Protein AF-0000000084806670 (afdb_homodimer)

Sequence (648 aa):
MAKTALIFGISGQDGALLALHLLERGYEVHGTSRDKELSSFANLRRVGIQDRVRLYSASLTDFRSVLQVVADAAPSEIYNLAGQSSVSLSFEQPVETLDSTIFGPLNILESIRLLKLDARLYNACSSECFGNTELAATEQTPFNPRSPYGVGKAAAFWTVANYRDAYGLFACSGILFNHDSPLRPRRFVTRKIVAGAADIAEKKSDRLMLGSLHVARDFGWAPEYVEAMAMMLGADSPGDYVIATGQTHSLESFVDKAFAFFGLDWRRHVEIDDRLMRPTEIVTSAGNPEKAKRVLGWEATVTMEEVVRRLSEAELSLRHDASAMAKTALIFGISGQDGALLALHLLERGYEVHGTSRDKELSSFANLRRVGIQDRVRLYSASLTDFRSVLQVVADAAPSEIYNLAGQSSVSLSFEQPVETLDSTIFGPLNILESIRLLKLDARLYNACSSECFGNTELAATEQTPFNPRSPYGVGKAAAFWTVANYRDAYGLFACSGILFNHDSPLRPRRFVTRKIVAGAADIAEKKSDRLMLGSLHVARDFGWAPEYVEAMAMMLGADSPGDYVIATGQTHSLESFVDKAFAFFGLDWRRHVEIDDRLMRPTEIVTSAGNPEKAKRVLGWEATVTMEEVVRRLSEAELSLRHDASA

Secondary structure (DSSP, 8-state):
-PPEEEEETTTSHHHHHHHHHHHTTT-EEEEEES-TTT---HHHHHTT-GGGEEEEE--TT-HHHHHHHHHHH--SEEEE--S---HHHHHH-HHHHHIIIIIHHHHHHHHHHHTT---EEEEEEEGGGT-S-SS-B-TTSPP---SHHHHHHHHHHHHHHHHHHHH---EEEEEEPPEE-TTS-TTSHHHHHHHHHHHHHTTS-S-EEES-S--EE--EEHHHHHHHHHHHHHSSS---EEE--S--EEHHHHHHHHHHHTT--GGGTEEE-GGG--SS---B--B--HHIIIII-------HHHHHHHHHHHHHHHHHHHH-/-PPEEEEETTTSHHHHHHHHHHHTTT-EEEEEES-TTT---HHHHHTT-GGGEEEEE--TT-HHHHHHHHHHH--SEEEE--S---HHHHHH-HHHHHIIIIIHHHHHHHHHHHTT---EEEEEEEGGGT-S-SS-B-TTSPP---SHHHHHHHHHHHHHHHHHHHH---EEEEEEPPEE-TTS-TTSHHHHHHHHHHHHHTTS-S-EEES-S--EE--EEHHHHHHHHHHHHHSSS---EEE--S--EEHHHHHHHHHHHTT--GGGTEEE-GGG--SS---B--B--HHIIIII-------HHHHHHHHHHHHHHHHHHHH-

pLDDT: mean 96.59, std 4.2, range [63.94, 98.94]

Organism: Rhodopseudomonas palustris (strain HaA2) (NCBI:txid316058)

Nearest PDB structures (foldseek):
  1n7h-assembly1_B-2  TM=9.696E-01  e=3.190E-40  Arabidopsis thaliana
  1n7h-assembly1_A-2  TM=9.663E-01  e=3.575E-40  Arabidopsis thaliana
  1rpn-assembly3_C  TM=9.795E-01  e=3.305E-39  Pseudomonas aeruginosa
  1n7g-assembly1_B  TM=9.692E-01  e=1.765E-39  Arabidopsis thaliana
  1n7g-assembly1_A  TM=9.679E-01  e=1.868E-39  Arabidopsis thaliana

Structure (mmCIF, N/CA/C/O backbone):
data_AF-0000000084806670-model_v1
#
loop_
_entity.id
_entity.type
_entity.pdbx_description
1 polymer 'GDP-mannose 4,6-dehydratase'
#
loop_
_atom_site.group_PDB
_atom_site.id
_atom_site.type_symbol
_atom_site.label_atom_id
_atom_site.label_alt_id
_atom_site.label_comp_id
_atom_site.label_asym_id
_atom_site.label_entity_id
_atom_site.label_seq_id
_atom_site.pdbx_PDB_ins_code
_atom_site.Cartn_x
_atom_site.Cartn_y
_atom_site.Cartn_z
_atom_site.occupancy
_atom_site.B_iso_or_equiv
_atom_site.auth_seq_id
_atom_site.auth_comp_id
_atom_site.auth_asym_id
_atom_site.auth_atom_id
_atom_site.pdbx_PDB_model_num
ATOM 1 N N . MET A 1 1 ? -30.312 -21.562 -11.648 1 68.5 1 MET A N 1
ATOM 2 C CA . MET A 1 1 ? -29.453 -21.078 -12.727 1 68.5 1 MET A CA 1
ATOM 3 C C . MET A 1 1 ? -27.984 -21.219 -12.359 1 68.5 1 MET A C 1
ATOM 5 O O . MET A 1 1 ? -27.641 -21.172 -11.18 1 68.5 1 MET A O 1
ATOM 9 N N . ALA A 1 2 ? -27.109 -21.531 -13.305 1 87.38 2 ALA A N 1
ATOM 10 C CA . ALA A 1 2 ? -25.688 -21.734 -13.016 1 87.38 2 ALA A CA 1
ATOM 11 C C . ALA A 1 2 ? -25.031 -20.453 -12.516 1 87.38 2 ALA A C 1
ATOM 13 O O . ALA A 1 2 ? -25.391 -19.359 -12.953 1 87.38 2 ALA A O 1
ATOM 14 N N . LYS A 1 3 ? -24.188 -20.672 -11.523 1 94.88 3 LYS A N 1
ATOM 15 C CA . LYS A 1 3 ? -23.406 -19.531 -11.055 1 94.88 3 LYS A CA 1
ATOM 16 C C . LYS A 1 3 ? -22.422 -19.062 -12.125 1 94.88 3 LYS A C 1
ATOM 18 O O . LYS A 1 3 ? -21.812 -19.891 -12.82 1 94.88 3 LYS A O 1
ATOM 23 N N . THR A 1 4 ? -22.375 -17.797 -12.336 1 98.31 4 THR A N 1
ATOM 24 C CA . THR A 1 4 ? -21.438 -17.203 -13.281 1 98.31 4 THR A CA 1
ATOM 25 C C . THR A 1 4 ? -20.203 -16.672 -12.555 1 98.31 4 THR A C 1
ATOM 27 O O . THR A 1 4 ? -20.328 -15.914 -11.594 1 98.31 4 THR A O 1
ATOM 30 N N . ALA A 1 5 ? -19.047 -17.141 -13.008 1 98.81 5 ALA A N 1
ATOM 31 C CA . ALA A 1 5 ? -17.781 -16.656 -12.492 1 98.81 5 ALA A CA 1
ATOM 32 C C . ALA A 1 5 ? -17.031 -15.836 -13.539 1 98.81 5 ALA A C 1
ATOM 34 O O . ALA A 1 5 ? -17.031 -16.188 -14.719 1 98.81 5 ALA A O 1
ATOM 35 N N . LEU A 1 6 ? -16.516 -14.695 -13.125 1 98.94 6 LEU A N 1
ATOM 36 C CA . LEU A 1 6 ? -15.641 -13.875 -13.961 1 98.94 6 LEU A CA 1
ATOM 37 C C . LEU A 1 6 ? -14.211 -13.883 -13.438 1 98.94 6 LEU A C 1
ATOM 39 O O . LEU A 1 6 ? -13.969 -13.531 -12.281 1 98.94 6 LEU A O 1
ATOM 43 N N . ILE A 1 7 ? -13.281 -14.312 -14.305 1 98.88 7 ILE A N 1
ATOM 44 C CA . ILE A 1 7 ? -11.875 -14.43 -13.914 1 98.88 7 ILE A CA 1
ATOM 45 C C . ILE A 1 7 ? -11.039 -13.406 -14.688 1 98.88 7 ILE A C 1
ATOM 47 O O . ILE A 1 7 ? -10.914 -13.5 -15.906 1 98.88 7 ILE A O 1
ATOM 51 N N . PHE A 1 8 ? -10.508 -12.406 -13.984 1 98.5 8 PHE A N 1
ATOM 52 C CA . PHE A 1 8 ? -9.461 -11.578 -14.57 1 98.5 8 PHE A CA 1
ATOM 53 C C . PHE A 1 8 ? -8.117 -12.305 -14.547 1 98.5 8 PHE A C 1
ATOM 55 O O . PHE A 1 8 ? -7.688 -12.789 -13.492 1 98.5 8 PHE A O 1
ATOM 62 N N . GLY A 1 9 ? -7.41 -12.383 -15.688 1 96.94 9 GLY A N 1
ATOM 63 C CA . GLY A 1 9 ? -6.164 -13.125 -15.773 1 96.94 9 GLY A CA 1
ATOM 64 C C . GLY A 1 9 ? -6.363 -14.602 -16.047 1 96.94 9 GLY A C 1
ATOM 65 O O . GLY A 1 9 ? -5.629 -15.445 -15.523 1 96.94 9 GLY A O 1
ATOM 66 N N . ILE A 1 10 ? -7.34 -14.93 -16.875 1 98 10 ILE A N 1
ATOM 67 C CA . ILE A 1 10 ? -7.73 -16.312 -17.094 1 98 10 ILE A CA 1
ATOM 68 C C . ILE A 1 10 ? -6.648 -17.047 -17.875 1 98 10 ILE A C 1
ATOM 70 O O . ILE A 1 10 ? -6.586 -18.281 -17.875 1 98 10 ILE A O 1
ATOM 74 N N . SER A 1 11 ? -5.758 -16.312 -18.547 1 95.94 11 SER A N 1
ATOM 75 C CA . SER A 1 11 ? -4.766 -16.922 -19.422 1 95.94 11 SER A CA 1
ATOM 76 C C . SER A 1 11 ? -3.58 -17.453 -18.625 1 95.94 11 SER A C 1
ATOM 78 O O . SER A 1 11 ? -2.77 -18.219 -19.156 1 95.94 11 SER A O 1
ATOM 80 N N . GLY A 1 12 ? -3.477 -17.094 -17.344 1 96.31 12 GLY A N 1
ATOM 81 C CA . GLY A 1 12 ? -2.357 -17.516 -16.531 1 96.31 12 GLY A CA 1
ATOM 82 C C . GLY A 1 12 ? -2.555 -18.891 -15.922 1 96.31 12 GLY A C 1
ATOM 83 O O . GLY A 1 12 ? -3.588 -19.531 -16.141 1 96.31 12 GLY A O 1
ATOM 84 N N . GLN A 1 13 ? -1.558 -19.406 -15.18 1 97.62 13 GLN A N 1
ATOM 85 C CA . GLN A 1 13 ? -1.59 -20.703 -14.516 1 97.62 13 GLN A CA 1
ATOM 86 C C . GLN A 1 13 ? -2.844 -20.859 -13.664 1 97.62 13 GLN A C 1
ATOM 88 O O . GLN A 1 13 ? -3.66 -21.75 -13.898 1 97.62 13 GLN A O 1
ATOM 93 N N . ASP A 1 14 ? -2.979 -19.906 -12.688 1 98.5 14 ASP A N 1
ATOM 94 C CA . ASP A 1 14 ? -4.078 -20.031 -11.734 1 98.5 14 ASP A CA 1
ATOM 95 C C . ASP A 1 14 ? -5.422 -19.766 -12.406 1 98.5 14 ASP A C 1
ATOM 97 O O . ASP A 1 14 ? -6.434 -20.359 -12.039 1 98.5 14 ASP A O 1
ATOM 101 N N . GLY A 1 15 ? -5.414 -18.812 -13.375 1 98.56 15 GLY A N 1
ATOM 102 C CA . GLY A 1 15 ? -6.645 -18.531 -14.094 1 98.56 15 GLY A CA 1
ATOM 103 C C . GLY A 1 15 ? -7.207 -19.734 -14.82 1 98.56 15 GLY A C 1
ATOM 104 O O . GLY A 1 15 ? -8.391 -20.047 -14.695 1 98.56 15 GLY A O 1
ATOM 105 N N . ALA A 1 16 ? -6.367 -20.422 -15.539 1 98.62 16 ALA A N 1
ATOM 106 C CA . ALA A 1 16 ? -6.797 -21.594 -16.312 1 98.62 16 ALA A CA 1
ATOM 107 C C . ALA A 1 16 ? -7.219 -22.734 -15.383 1 98.62 16 ALA A C 1
ATOM 109 O O . ALA A 1 16 ? -8.242 -23.375 -15.617 1 98.62 16 ALA A O 1
ATOM 110 N N . LEU A 1 17 ? -6.434 -22.938 -14.352 1 98.88 17 LEU A N 1
ATOM 111 C CA . LEU A 1 17 ? -6.73 -24.031 -13.422 1 98.88 17 LEU A CA 1
ATOM 112 C C . LEU A 1 17 ? -8.031 -23.766 -12.672 1 98.88 17 LEU A C 1
ATOM 114 O O . LEU A 1 17 ? -8.812 -24.688 -12.422 1 98.88 17 LEU A O 1
ATOM 118 N N . LEU A 1 18 ? -8.227 -22.5 -12.273 1 98.94 18 LEU A N 1
ATOM 119 C CA . LEU A 1 18 ? -9.461 -22.141 -11.586 1 98.94 18 LEU A CA 1
ATOM 120 C C . LEU A 1 18 ? -10.664 -22.281 -12.516 1 98.94 18 LEU A C 1
ATOM 122 O O . LEU A 1 18 ? -11.727 -22.75 -12.094 1 98.94 18 LEU A O 1
ATOM 126 N N . ALA A 1 19 ? -10.508 -21.844 -13.758 1 98.88 19 ALA A N 1
ATOM 127 C CA . ALA A 1 19 ? -11.586 -22 -14.734 1 98.88 19 ALA A CA 1
ATOM 128 C C . ALA A 1 19 ? -12 -23.453 -14.875 1 98.88 19 ALA A C 1
ATOM 130 O O . ALA A 1 19 ? -13.188 -23.781 -14.867 1 98.88 19 ALA A O 1
ATOM 131 N N . LEU A 1 20 ? -11.008 -24.375 -15.016 1 98.81 20 LEU A N 1
ATOM 132 C CA . LEU A 1 20 ? -11.281 -25.797 -15.109 1 98.81 20 LEU A CA 1
ATOM 133 C C . LEU A 1 20 ? -12.023 -26.281 -13.867 1 98.81 20 LEU A C 1
ATOM 135 O O . LEU A 1 20 ? -13.023 -27 -13.977 1 98.81 20 LEU A O 1
ATOM 139 N N . HIS A 1 21 ? -11.547 -25.891 -12.719 1 98.75 21 HIS A N 1
ATOM 140 C CA . HIS A 1 21 ? -12.141 -26.281 -11.445 1 98.75 21 HIS A CA 1
ATOM 141 C C . HIS A 1 21 ? -13.602 -25.859 -11.367 1 98.75 21 HIS A C 1
ATOM 143 O O . HIS A 1 21 ? -14.453 -26.656 -10.945 1 98.75 21 HIS A O 1
ATOM 149 N N . LEU A 1 22 ? -13.914 -24.625 -11.742 1 98.81 22 LEU A N 1
ATOM 150 C CA . LEU A 1 22 ? -15.266 -24.078 -11.648 1 98.81 22 LEU A CA 1
ATOM 151 C C . LEU A 1 22 ? -16.188 -24.688 -12.695 1 98.81 22 LEU A C 1
ATOM 153 O O . LEU A 1 22 ? -17.344 -25.016 -12.398 1 98.81 22 LEU A O 1
ATOM 157 N N . LEU A 1 23 ? -15.688 -24.906 -13.922 1 98.69 23 LEU A N 1
ATOM 158 C CA . LEU A 1 23 ? -16.469 -25.547 -14.977 1 98.69 23 LEU A CA 1
ATOM 159 C C . LEU A 1 23 ? -16.922 -26.938 -14.555 1 98.69 23 LEU A C 1
ATOM 161 O O . LEU A 1 23 ? -18.078 -27.328 -14.781 1 98.69 23 LEU A O 1
ATOM 165 N N . GLU A 1 24 ? -16.016 -27.672 -13.961 1 98.12 24 GLU A N 1
ATOM 166 C CA . GLU A 1 24 ? -16.297 -29.031 -13.508 1 98.12 24 GLU A CA 1
ATOM 167 C C . GLU A 1 24 ? -17.359 -29.031 -12.414 1 98.12 24 GLU A C 1
ATOM 169 O O . GLU A 1 24 ? -17.953 -30.078 -12.125 1 98.12 24 GLU A O 1
ATOM 174 N N . ARG A 1 25 ? -17.641 -27.953 -11.891 1 97.44 25 ARG A N 1
ATOM 175 C CA . ARG A 1 25 ? -18.625 -27.844 -10.812 1 97.44 25 ARG A CA 1
ATOM 176 C C . ARG A 1 25 ? -19.875 -27.109 -11.289 1 97.44 25 ARG A C 1
ATOM 178 O O . ARG A 1 25 ? -20.703 -26.688 -10.477 1 97.44 25 ARG A O 1
ATOM 185 N N . GLY A 1 26 ? -19.953 -26.859 -12.539 1 97.62 26 GLY A N 1
ATOM 186 C CA . GLY A 1 26 ? -21.203 -26.438 -13.148 1 97.62 26 GLY A CA 1
ATOM 187 C C . GLY A 1 26 ? -21.297 -24.938 -13.344 1 97.62 26 GLY A C 1
ATOM 188 O O . GLY A 1 26 ? -22.344 -24.406 -13.727 1 97.62 26 GLY A O 1
ATOM 189 N N . TYR A 1 27 ? -20.234 -24.203 -13.156 1 98.44 27 TYR A N 1
ATOM 190 C CA . TYR A 1 27 ? -20.25 -22.75 -13.352 1 98.44 27 TYR A CA 1
ATOM 191 C C . TYR A 1 27 ? -20.234 -22.406 -14.836 1 98.44 27 TYR A C 1
ATOM 193 O O . TYR A 1 27 ? -19.688 -23.156 -15.648 1 98.44 27 TYR A O 1
ATOM 201 N N . GLU A 1 28 ? -20.891 -21.344 -15.148 1 98.62 28 GLU A N 1
ATOM 202 C CA . GLU A 1 28 ? -20.516 -20.609 -16.359 1 98.62 28 GLU A CA 1
ATOM 203 C C . GLU A 1 28 ? -19.297 -19.719 -16.109 1 98.62 28 GLU A C 1
ATOM 205 O O . GLU A 1 28 ? -19.281 -18.938 -15.164 1 98.62 28 GLU A O 1
ATOM 210 N N . VAL A 1 29 ? -18.312 -19.859 -16.969 1 98.81 29 VAL A N 1
ATOM 211 C CA . VAL A 1 29 ? -17.062 -19.172 -16.688 1 98.81 29 VAL A CA 1
ATOM 212 C C . VAL A 1 29 ? -16.781 -18.125 -17.766 1 98.81 29 VAL A C 1
ATOM 214 O O . VAL A 1 29 ? -16.812 -18.453 -18.969 1 98.81 29 VAL A O 1
ATOM 217 N N . HIS A 1 30 ? -16.609 -16.906 -17.312 1 98.75 30 HIS A N 1
ATOM 218 C CA . HIS A 1 30 ? -16.109 -15.789 -18.109 1 98.75 30 HIS A CA 1
ATOM 219 C C . HIS A 1 30 ? -14.672 -15.445 -17.734 1 98.75 30 HIS A C 1
ATOM 221 O O . HIS A 1 30 ? -14.258 -15.648 -16.594 1 98.75 30 HIS A O 1
ATOM 227 N N . GLY A 1 31 ? -13.891 -14.992 -18.734 1 98.19 31 GLY A N 1
ATOM 228 C CA . GLY A 1 31 ? -12.516 -14.625 -18.453 1 98.19 31 GLY A CA 1
ATOM 229 C C . GLY A 1 31 ? -12.023 -13.469 -19.297 1 98.19 31 GLY A C 1
ATO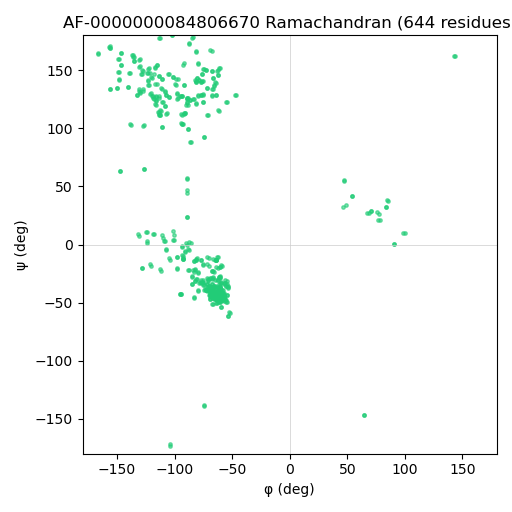M 230 O O . GLY A 1 31 ? -12.586 -13.18 -20.359 1 98.19 31 GLY A O 1
ATOM 231 N N . THR A 1 32 ? -11 -12.758 -18.719 1 97.38 32 THR A N 1
ATOM 232 C CA . THR A 1 32 ? -10.469 -11.617 -19.453 1 97.38 32 THR A CA 1
ATOM 233 C C . THR A 1 32 ? -8.977 -11.773 -19.688 1 97.38 32 THR A C 1
ATOM 235 O O . THR A 1 32 ? -8.289 -12.469 -18.938 1 97.38 32 THR A O 1
ATOM 238 N N . SER A 1 33 ? -8.578 -11.172 -20.766 1 94.56 33 SER A N 1
ATOM 239 C CA . SER A 1 33 ? -7.195 -10.805 -21.047 1 94.56 33 SER A CA 1
ATOM 240 C C . SER A 1 33 ? -7.105 -9.398 -21.625 1 94.56 33 SER A C 1
ATOM 242 O O . SER A 1 33 ? -8.125 -8.805 -21.984 1 94.56 33 SER A O 1
ATOM 244 N N . ARG A 1 34 ? -5.91 -8.828 -21.594 1 91.25 34 ARG A N 1
ATOM 245 C CA . ARG A 1 34 ? -5.773 -7.457 -22.078 1 91.25 34 ARG A CA 1
ATOM 246 C C . ARG A 1 34 ? -6.312 -7.328 -23.5 1 91.25 34 ARG A C 1
ATOM 248 O O . ARG A 1 34 ? -6.992 -6.352 -23.828 1 91.25 34 ARG A O 1
ATOM 255 N N . ASP A 1 35 ? -5.984 -8.312 -24.359 1 90.5 35 ASP A N 1
ATOM 256 C CA . ASP A 1 35 ? -6.465 -8.43 -25.734 1 90.5 35 ASP A CA 1
ATOM 257 C C . ASP A 1 35 ? -6.812 -9.883 -26.062 1 90.5 35 ASP A C 1
ATOM 259 O O . ASP A 1 35 ? -5.93 -10.68 -26.391 1 90.5 35 ASP A O 1
ATOM 263 N N . LYS A 1 36 ? -8.07 -10.164 -26.078 1 89.25 36 LYS A N 1
ATOM 264 C CA . LYS A 1 36 ? -8.492 -11.547 -26.25 1 89.25 36 LYS A CA 1
ATOM 265 C C . LYS A 1 36 ? -8.148 -12.062 -27.641 1 89.25 36 LYS A C 1
ATOM 267 O O . LYS A 1 36 ? -8.008 -13.266 -27.859 1 89.25 36 LYS A O 1
ATOM 272 N N . GLU A 1 37 ? -7.977 -11.188 -28.578 1 86.81 37 GLU A N 1
ATOM 273 C CA . GLU A 1 37 ? -7.66 -11.609 -29.938 1 86.81 37 GLU A CA 1
ATOM 274 C C . GLU A 1 37 ? -6.184 -11.961 -30.094 1 86.81 37 GLU A C 1
ATOM 276 O O . GLU A 1 37 ? -5.812 -12.781 -30.922 1 86.81 37 GLU A O 1
ATOM 281 N N . LEU A 1 38 ? -5.363 -11.375 -29.188 1 84.25 38 LEU A N 1
ATOM 282 C CA . LEU A 1 38 ? -3.92 -11.547 -29.312 1 84.25 38 LEU A CA 1
ATOM 283 C C . LEU A 1 38 ? -3.4 -12.531 -28.266 1 84.25 38 LEU A C 1
ATOM 285 O O . LEU A 1 38 ? -2.283 -13.039 -28.406 1 84.25 38 LEU A O 1
ATOM 289 N N . SER A 1 39 ? -4.273 -12.773 -27.406 1 86.25 39 SER A N 1
ATOM 290 C CA . SER A 1 39 ? -3.834 -13.664 -26.328 1 86.25 39 SER A CA 1
ATOM 291 C C . SER A 1 39 ? -3.783 -15.117 -26.812 1 86.25 39 SER A C 1
ATOM 293 O O . SER A 1 39 ? -4.66 -15.562 -27.547 1 86.25 39 SER A O 1
ATOM 295 N N . SER A 1 40 ? -2.77 -15.867 -26.391 1 85.75 40 SER A N 1
ATOM 296 C CA . SER A 1 40 ? -2.605 -17.234 -26.844 1 85.75 40 SER A CA 1
ATOM 297 C C . SER A 1 40 ? -3.607 -18.172 -26.156 1 85.75 40 SER A C 1
ATOM 299 O O . SER A 1 40 ? -4.043 -19.156 -26.75 1 85.75 40 SER A O 1
ATOM 301 N N . PHE A 1 41 ? -3.977 -17.906 -25.016 1 94.5 41 PHE A N 1
ATOM 302 C CA . PHE A 1 41 ? -4.789 -18.75 -24.156 1 94.5 41 PHE A CA 1
ATOM 303 C C . PHE A 1 41 ? -4.281 -20.188 -24.156 1 94.5 41 PHE A C 1
ATOM 305 O O . PHE A 1 41 ? -5.074 -21.125 -24.156 1 94.5 41 PHE A O 1
ATOM 312 N N . ALA A 1 42 ? -2.92 -20.375 -24.312 1 94.62 42 ALA A N 1
ATOM 313 C CA . ALA A 1 42 ? -2.268 -21.672 -24.375 1 94.62 42 ALA A CA 1
ATOM 314 C C . ALA A 1 42 ? -2.635 -22.531 -23.156 1 94.62 42 ALA A C 1
ATOM 316 O O . ALA A 1 42 ? -2.842 -23.734 -23.281 1 94.62 42 ALA A O 1
ATOM 317 N N . ASN A 1 43 ? -2.766 -21.953 -22.016 1 96.81 43 ASN A N 1
ATOM 318 C CA . ASN A 1 43 ? -3.08 -22.688 -20.797 1 96.81 43 ASN A CA 1
ATOM 319 C C . ASN A 1 43 ? -4.5 -23.234 -20.828 1 96.81 43 ASN A C 1
ATOM 321 O O . ASN A 1 43 ? -4.746 -24.359 -20.391 1 96.81 43 ASN A O 1
ATOM 325 N N . LEU A 1 44 ? -5.445 -22.484 -21.375 1 97.94 44 LEU A N 1
ATOM 326 C CA . LEU A 1 44 ? -6.812 -22.969 -21.516 1 97.94 44 LEU A CA 1
ATOM 327 C C . LEU A 1 44 ? -6.863 -24.156 -22.469 1 97.94 44 LEU A C 1
ATOM 329 O O . LEU A 1 44 ? -7.598 -25.125 -22.234 1 97.94 44 LEU A O 1
ATOM 333 N N . ARG A 1 45 ? -6.09 -24.047 -23.547 1 96.69 45 ARG A N 1
ATOM 334 C CA . ARG A 1 45 ? -6.023 -25.141 -24.5 1 96.69 45 ARG A CA 1
ATOM 335 C C . ARG A 1 45 ? -5.406 -26.375 -23.875 1 96.69 45 ARG A C 1
ATOM 337 O O . ARG A 1 45 ? -5.891 -27.5 -24.078 1 96.69 45 ARG A O 1
ATOM 344 N N . ARG A 1 46 ? -4.41 -26.156 -23.141 1 95.5 46 ARG A N 1
ATOM 345 C CA . ARG A 1 46 ? -3.691 -27.25 -22.531 1 95.5 46 ARG A CA 1
ATOM 346 C C . ARG A 1 46 ? -4.598 -28.031 -21.578 1 95.5 46 ARG A C 1
ATOM 348 O O . ARG A 1 46 ? -4.48 -29.25 -21.453 1 95.5 46 ARG A O 1
ATOM 355 N N . VAL A 1 47 ? -5.465 -27.297 -20.906 1 97.25 47 VAL A N 1
ATOM 356 C CA . VAL A 1 47 ? -6.344 -27.984 -19.969 1 97.25 47 VAL A CA 1
ATOM 357 C C . VAL A 1 47 ? -7.656 -28.344 -20.656 1 97.25 47 VAL A C 1
ATOM 359 O O . VAL A 1 47 ? -8.578 -28.859 -20.031 1 97.25 47 VAL A O 1
ATOM 362 N N . GLY A 1 48 ? -7.875 -28 -21.922 1 97.31 48 GLY A N 1
ATOM 363 C CA . GLY A 1 48 ? -8.938 -28.5 -22.781 1 97.31 48 GLY A CA 1
ATOM 364 C C . GLY A 1 48 ? -10.25 -27.75 -22.594 1 97.31 48 GLY A C 1
ATOM 365 O O . GLY A 1 48 ? -11.328 -28.344 -22.75 1 97.31 48 GLY A O 1
ATOM 366 N N . ILE A 1 49 ? -10.164 -26.406 -22.266 1 98.06 49 ILE A N 1
ATOM 367 C CA . ILE A 1 49 ? -11.438 -25.797 -21.906 1 98.06 49 ILE A CA 1
ATOM 368 C C . ILE A 1 49 ? -11.594 -24.469 -22.672 1 98.06 49 ILE A C 1
ATOM 370 O O . ILE A 1 49 ? -12.484 -23.672 -22.359 1 98.06 49 ILE A O 1
ATOM 374 N N . GLN A 1 50 ? -10.75 -24.172 -23.594 1 96.5 50 GLN A N 1
ATOM 375 C CA . GLN A 1 50 ? -10.773 -22.875 -24.281 1 96.5 50 GLN A CA 1
ATOM 376 C C . GLN A 1 50 ? -12.148 -22.594 -24.875 1 96.5 50 GLN A C 1
ATOM 378 O O . GLN A 1 50 ? -12.617 -21.453 -24.859 1 96.5 50 GLN A O 1
ATOM 383 N N . ASP A 1 51 ? -12.844 -23.672 -25.344 1 96.5 51 ASP A N 1
ATOM 384 C CA . ASP A 1 51 ? -14.125 -23.484 -26.016 1 96.5 51 ASP A CA 1
ATOM 385 C C . ASP A 1 51 ? -15.281 -23.469 -25.016 1 96.5 51 ASP A C 1
ATOM 387 O O . ASP A 1 51 ? -16.438 -23.297 -25.391 1 96.5 51 ASP A O 1
ATOM 391 N N . ARG A 1 52 ? -14.93 -23.578 -23.781 1 98.12 52 ARG A N 1
ATOM 392 C CA . ARG A 1 52 ? -15.969 -23.688 -22.766 1 98.12 52 ARG A CA 1
ATOM 393 C C . ARG A 1 52 ? -16.047 -22.422 -21.922 1 98.12 52 ARG A C 1
ATOM 395 O O . ARG A 1 52 ? -16.844 -22.328 -20.984 1 98.12 52 ARG A O 1
ATOM 402 N N . VAL A 1 53 ? -15.203 -21.406 -22.281 1 98.12 53 VAL A N 1
ATOM 403 C CA . VAL A 1 53 ? -15.18 -20.156 -21.531 1 98.12 53 VAL A CA 1
ATOM 404 C C . VAL A 1 53 ? -15.547 -18.984 -22.453 1 98.12 53 VAL A C 1
ATOM 406 O O . VAL A 1 53 ? -15.25 -19.016 -23.656 1 98.12 53 VAL A O 1
ATOM 409 N N . ARG A 1 54 ? -16.25 -18.047 -21.938 1 98.06 54 ARG A N 1
ATOM 410 C CA . ARG A 1 54 ? -16.484 -16.797 -22.656 1 98.06 54 ARG A CA 1
ATOM 411 C C . ARG A 1 54 ? -15.391 -15.781 -22.359 1 98.06 54 ARG A C 1
ATOM 413 O O . ARG A 1 54 ? -15.148 -15.438 -21.203 1 98.06 54 ARG A O 1
ATOM 420 N N . LEU A 1 55 ? -14.773 -15.273 -23.422 1 97.88 55 LEU A N 1
ATOM 421 C CA . LEU A 1 55 ? -13.578 -14.445 -23.25 1 97.88 55 LEU A CA 1
ATOM 422 C C . LEU A 1 55 ? -13.875 -12.992 -23.609 1 97.88 55 LEU A C 1
ATOM 424 O O . LEU A 1 55 ? -14.648 -12.719 -24.531 1 97.88 55 LEU A O 1
ATOM 428 N N . TYR A 1 56 ? -13.273 -12.078 -22.844 1 97.44 56 TYR A N 1
ATOM 429 C CA . TYR A 1 56 ? -13.398 -10.641 -23.031 1 97.44 56 TYR A CA 1
ATOM 430 C C . TYR A 1 56 ? -12.031 -9.977 -23.109 1 97.44 56 TYR A C 1
ATOM 432 O O . TYR A 1 56 ? -11.055 -10.492 -22.578 1 97.44 56 TYR A O 1
ATOM 440 N N . SER A 1 57 ? -12 -8.875 -23.875 1 96.88 57 SER A N 1
ATOM 441 C CA . SER A 1 57 ? -10.875 -7.949 -23.75 1 96.88 57 SER A CA 1
ATOM 442 C C . SER A 1 57 ? -11.125 -6.926 -22.641 1 96.88 57 SER A C 1
ATOM 444 O O . SER A 1 57 ? -12.172 -6.281 -22.609 1 96.88 57 SER A O 1
ATOM 446 N N . ALA A 1 58 ? -10.172 -6.848 -21.656 1 96.06 58 ALA A N 1
ATOM 447 C CA . ALA A 1 58 ? -10.258 -5.836 -20.609 1 96.06 58 ALA A CA 1
ATOM 448 C C . ALA A 1 58 ? -8.891 -5.539 -20.016 1 96.06 58 ALA A C 1
ATOM 450 O O . ALA A 1 58 ? -8.078 -6.449 -19.828 1 96.06 58 ALA A O 1
ATOM 451 N N . SER A 1 59 ? -8.633 -4.258 -19.891 1 94.31 59 SER A N 1
ATOM 452 C CA . SER A 1 59 ? -7.461 -3.84 -19.125 1 94.31 59 SER A CA 1
ATOM 453 C C . SER A 1 59 ? -7.82 -3.531 -17.672 1 94.31 59 SER A C 1
ATOM 455 O O . SER A 1 59 ? -8.68 -2.684 -17.406 1 94.31 59 SER A O 1
ATOM 457 N N . LEU A 1 60 ? -7.082 -4.16 -16.812 1 93.94 60 LEU A N 1
ATOM 458 C CA . LEU A 1 60 ? -7.379 -4.066 -15.391 1 93.94 60 LEU A CA 1
ATOM 459 C C . LEU A 1 60 ? -7.27 -2.623 -14.906 1 93.94 60 LEU A C 1
ATOM 461 O O . LEU A 1 60 ? -7.969 -2.221 -13.977 1 93.94 60 LEU A O 1
ATOM 465 N N . THR A 1 61 ? -6.453 -1.809 -15.531 1 94.44 61 THR A N 1
ATOM 466 C CA . THR A 1 61 ? -6.195 -0.449 -15.07 1 94.44 61 THR A CA 1
ATOM 467 C C . THR A 1 61 ? -7.129 0.543 -15.758 1 94.44 61 THR A C 1
ATOM 469 O O . THR A 1 61 ? -7.105 1.738 -15.453 1 94.44 61 THR A O 1
ATOM 472 N N . ASP A 1 62 ? -7.855 0.05 -16.766 1 95.56 62 ASP A N 1
ATOM 473 C CA . ASP A 1 62 ? -8.883 0.855 -17.422 1 95.56 62 ASP A CA 1
ATOM 474 C C . ASP A 1 62 ? -10.25 0.607 -16.812 1 95.56 62 ASP A C 1
ATOM 476 O O . ASP A 1 62 ? -10.93 -0.361 -17.156 1 95.56 62 ASP A O 1
ATOM 480 N N . PHE A 1 63 ? -10.688 1.541 -16.031 1 97.31 63 PHE A N 1
ATOM 481 C CA . PHE A 1 63 ? -11.922 1.372 -15.266 1 97.31 63 PHE A CA 1
ATOM 482 C C . PHE A 1 63 ? -13.102 1.101 -16.188 1 97.31 63 PHE A C 1
ATOM 484 O O . PHE A 1 63 ? -13.961 0.269 -15.891 1 97.31 63 PHE A O 1
ATOM 491 N N . ARG A 1 64 ? -13.133 1.772 -17.312 1 96.81 64 ARG A N 1
ATOM 492 C CA . ARG A 1 64 ? -14.25 1.625 -18.234 1 96.81 64 ARG A CA 1
ATOM 493 C C . ARG A 1 64 ? -14.336 0.198 -18.766 1 96.81 64 ARG A C 1
ATOM 495 O O . ARG A 1 64 ? -15.43 -0.371 -18.859 1 96.81 64 ARG A O 1
ATOM 502 N N . SER A 1 65 ? -13.227 -0.343 -19.141 1 97.44 65 SER A N 1
ATOM 503 C CA . SER A 1 65 ? -13.242 -1.698 -19.688 1 97.44 65 SER A CA 1
ATOM 504 C C . SER A 1 65 ? -13.625 -2.717 -18.609 1 97.44 65 SER A C 1
ATOM 506 O O . SER A 1 65 ? -14.312 -3.697 -18.891 1 97.44 65 SER A O 1
ATOM 508 N N . VAL A 1 66 ? -13.18 -2.512 -17.344 1 98.25 66 VAL A N 1
ATOM 509 C CA . VAL A 1 66 ? -13.523 -3.395 -16.234 1 98.25 66 VAL A CA 1
ATOM 510 C C . VAL A 1 66 ? -15.023 -3.314 -15.961 1 98.25 66 VAL A C 1
ATOM 512 O O . VAL A 1 66 ? -15.695 -4.344 -15.836 1 98.25 66 VAL A O 1
ATOM 515 N N . LEU A 1 67 ? -15.516 -2.094 -15.914 1 98.38 67 LEU A N 1
ATOM 516 C CA . LEU A 1 67 ? -16.938 -1.876 -15.648 1 98.38 67 LEU A CA 1
ATOM 517 C C . LEU A 1 67 ? -17.797 -2.551 -16.719 1 98.38 67 LEU A C 1
ATOM 519 O O . LEU A 1 67 ? -18.812 -3.17 -16.391 1 98.38 67 LEU A O 1
ATOM 523 N N . GLN A 1 68 ? -17.406 -2.447 -17.953 1 98.19 68 GLN A N 1
ATOM 524 C CA . GLN A 1 68 ? -18.172 -3.018 -19.062 1 98.19 68 GLN A CA 1
ATOM 525 C C . GLN A 1 68 ? -18.234 -4.539 -18.969 1 98.19 68 GLN A C 1
ATOM 527 O O . GLN A 1 68 ? -19.297 -5.133 -19.125 1 98.19 68 GLN A O 1
ATOM 532 N N . VAL A 1 69 ? -17.094 -5.164 -18.703 1 98.38 69 VAL A N 1
ATOM 533 C CA . VAL A 1 69 ? -17.047 -6.621 -18.656 1 98.38 69 VAL A CA 1
ATOM 534 C C . VAL A 1 69 ? -17.844 -7.117 -17.453 1 98.38 69 VAL A C 1
ATOM 536 O O . VAL A 1 69 ? -18.562 -8.117 -17.547 1 98.38 69 VAL A O 1
ATOM 539 N N . VAL A 1 70 ? -17.719 -6.445 -16.312 1 98.69 70 VAL A N 1
ATOM 540 C CA . VAL A 1 70 ? -18.469 -6.84 -15.109 1 98.69 70 VAL A CA 1
ATOM 541 C C . VAL A 1 70 ? -19.969 -6.691 -15.352 1 98.69 70 VAL A C 1
ATOM 543 O O . VAL A 1 70 ? -20.75 -7.555 -14.961 1 98.69 70 VAL A O 1
ATOM 546 N N . ALA A 1 71 ? -20.359 -5.602 -16.016 1 98.44 71 ALA A N 1
ATOM 547 C CA . ALA A 1 71 ? -21.766 -5.371 -16.328 1 98.44 71 ALA A CA 1
ATOM 548 C C . ALA A 1 71 ? -22.297 -6.434 -17.281 1 98.44 71 ALA A C 1
ATOM 550 O O . ALA A 1 71 ? -23.406 -6.934 -17.094 1 98.44 71 ALA A O 1
ATOM 551 N N . ASP A 1 72 ? -21.516 -6.781 -18.281 1 98.06 72 ASP A N 1
ATOM 552 C CA . ASP A 1 72 ? -21.922 -7.738 -19.297 1 98.06 72 ASP A CA 1
ATOM 553 C C . ASP A 1 72 ? -22.031 -9.148 -18.719 1 98.06 72 ASP A C 1
ATOM 555 O O . ASP A 1 72 ? -23 -9.867 -19 1 98.06 72 ASP A O 1
ATOM 559 N N . ALA A 1 73 ? -21.031 -9.523 -17.938 1 97.88 73 ALA A N 1
ATOM 560 C CA . ALA A 1 73 ? -20.969 -10.883 -17.391 1 97.88 73 ALA A CA 1
ATOM 561 C C . ALA A 1 73 ? -21.969 -11.062 -16.25 1 97.88 73 ALA A C 1
ATOM 563 O O . ALA A 1 73 ? -22.438 -12.172 -15.984 1 97.88 73 ALA A O 1
ATOM 564 N N . ALA A 1 74 ? -22.234 -10 -15.477 1 97.5 74 ALA A N 1
ATOM 565 C CA . ALA A 1 74 ? -23.094 -10.016 -14.297 1 97.5 74 ALA A CA 1
ATOM 566 C C . ALA A 1 74 ? -22.766 -11.195 -13.391 1 97.5 74 ALA A C 1
ATOM 568 O O . ALA A 1 74 ? -23.656 -11.969 -13.016 1 97.5 74 ALA A O 1
ATOM 569 N N . PRO A 1 75 ? -21.547 -11.305 -12.992 1 98.44 75 PRO A N 1
ATOM 570 C CA . PRO A 1 75 ? -21.094 -12.508 -12.289 1 98.44 75 PRO A CA 1
ATOM 571 C C . PRO A 1 75 ? -21.578 -12.555 -10.836 1 98.44 75 PRO A C 1
ATOM 573 O O . PRO A 1 75 ? -21.781 -11.508 -10.219 1 98.44 75 PRO A O 1
ATOM 576 N N . SER A 1 76 ? -21.734 -13.773 -10.352 1 98.25 76 SER A N 1
ATOM 577 C CA . SER A 1 76 ? -21.953 -13.984 -8.93 1 98.25 76 SER A CA 1
ATOM 578 C C . SER A 1 76 ? -20.625 -14.039 -8.172 1 98.25 76 SER A C 1
ATOM 580 O O . SER A 1 76 ? -20.578 -13.766 -6.969 1 98.25 76 SER A O 1
ATOM 582 N N . GLU A 1 77 ? -19.562 -14.469 -8.852 1 98.81 77 GLU A N 1
ATOM 583 C CA . GLU A 1 77 ? -18.219 -14.539 -8.305 1 98.81 77 GLU A CA 1
ATOM 584 C C . GLU A 1 77 ? -17.203 -13.891 -9.234 1 98.81 77 GLU A C 1
ATOM 586 O O . GLU A 1 77 ? -17.297 -14.031 -10.461 1 98.81 77 GLU A O 1
ATOM 591 N N . ILE A 1 78 ? -16.375 -13.07 -8.672 1 98.94 78 ILE A N 1
ATOM 592 C CA . ILE A 1 78 ? -15.281 -12.445 -9.414 1 98.94 78 ILE A CA 1
ATOM 593 C C . ILE A 1 78 ? -13.938 -12.852 -8.805 1 98.94 78 ILE A C 1
ATOM 595 O O . ILE A 1 78 ? -13.758 -12.789 -7.59 1 98.94 78 ILE A O 1
ATOM 599 N N . TYR A 1 79 ? -13.047 -13.344 -9.648 1 98.94 79 TYR A N 1
ATOM 600 C CA . TYR A 1 79 ? -11.688 -13.68 -9.25 1 98.94 79 TYR A CA 1
ATOM 601 C C . TYR A 1 79 ? -10.68 -12.773 -9.953 1 98.94 79 TYR A C 1
ATOM 603 O O . TYR A 1 79 ? -10.539 -12.82 -11.172 1 98.94 79 TYR A O 1
ATOM 611 N N . ASN A 1 80 ? -10.016 -11.953 -9.156 1 98.81 80 ASN A N 1
ATOM 612 C CA . ASN A 1 80 ? -8.938 -11.133 -9.711 1 98.81 80 ASN A CA 1
ATOM 613 C C . ASN A 1 80 ? -7.582 -11.82 -9.578 1 98.81 80 ASN A C 1
ATOM 615 O O . ASN A 1 80 ? -6.973 -11.789 -8.508 1 98.81 80 ASN A O 1
ATOM 619 N N . LEU A 1 81 ? -7.113 -12.352 -10.672 1 98.31 81 LEU A N 1
ATOM 620 C CA . LEU A 1 81 ? -5.84 -13.055 -10.703 1 98.31 81 LEU A CA 1
ATOM 621 C C . LEU A 1 81 ? -4.859 -12.367 -11.641 1 98.31 81 LEU A C 1
ATOM 623 O O . LEU A 1 81 ? -3.789 -12.906 -11.938 1 98.31 81 LEU A O 1
ATOM 627 N N . ALA A 1 82 ? -5.27 -11.172 -12.094 1 95.75 82 ALA A N 1
ATOM 628 C CA . ALA A 1 82 ? -4.473 -10.453 -13.086 1 95.75 82 ALA A CA 1
ATOM 629 C C . ALA A 1 82 ? -3.496 -9.492 -12.422 1 95.75 82 ALA A C 1
ATOM 631 O O . ALA A 1 82 ? -3.734 -9.031 -11.297 1 95.75 82 ALA A O 1
ATOM 632 N N . GLY A 1 83 ? -2.406 -9.188 -13.133 1 91.38 83 GLY A N 1
ATOM 633 C CA . GLY A 1 83 ? -1.388 -8.242 -12.695 1 91.38 83 GLY A CA 1
ATOM 634 C C . GLY A 1 83 ? 0.015 -8.656 -13.102 1 91.38 83 GLY A C 1
ATOM 635 O O . GLY A 1 83 ? 0.232 -9.781 -13.555 1 91.38 83 GLY A O 1
ATOM 636 N N . GLN A 1 84 ? 0.941 -7.637 -13.062 1 91 84 GLN A N 1
ATOM 637 C CA . GLN A 1 84 ? 2.354 -7.977 -13.211 1 91 84 GLN A CA 1
ATOM 638 C C . GLN A 1 84 ? 2.816 -8.906 -12.094 1 91 84 GLN A C 1
ATOM 640 O O . GLN A 1 84 ? 2.816 -8.531 -10.922 1 91 84 GLN A O 1
ATOM 645 N N . SER A 1 85 ? 3.205 -10.141 -12.406 1 89.94 85 SER A N 1
ATOM 646 C CA . SER A 1 85 ? 3.352 -11.172 -11.383 1 89.94 85 SER A CA 1
ATOM 647 C C . SER A 1 85 ? 4.82 -11.477 -11.109 1 89.94 85 SER A C 1
ATOM 649 O O . SER A 1 85 ? 5.141 -12.273 -10.227 1 89.94 85 SER A O 1
ATOM 651 N N . SER A 1 86 ? 5.719 -10.867 -11.844 1 92.56 86 SER A N 1
ATOM 652 C CA . SER A 1 86 ? 7.141 -11.133 -11.648 1 92.56 86 SER A CA 1
ATOM 653 C C . SER A 1 86 ? 7.746 -10.188 -10.617 1 92.56 86 SER A C 1
ATOM 655 O O . SER A 1 86 ? 7.805 -8.977 -10.836 1 92.56 86 SER A O 1
ATOM 657 N N . VAL A 1 87 ? 8.289 -10.742 -9.531 1 94.25 87 VAL A N 1
ATOM 658 C CA . VAL A 1 87 ? 8.938 -9.938 -8.5 1 94.25 87 VAL A CA 1
ATOM 659 C C . VAL A 1 87 ? 10.18 -9.273 -9.078 1 94.25 87 VAL A C 1
ATOM 661 O O . VAL A 1 87 ? 10.406 -8.078 -8.867 1 94.25 87 VAL A O 1
ATOM 664 N N . SER A 1 88 ? 10.945 -10.031 -9.812 1 92.88 88 SER A N 1
ATOM 665 C CA . SER A 1 88 ? 12.164 -9.492 -10.406 1 92.88 88 SER A CA 1
ATOM 666 C C . SER A 1 88 ? 11.844 -8.336 -11.352 1 92.88 88 SER A C 1
ATOM 668 O O . SER A 1 88 ? 12.492 -7.289 -11.305 1 92.88 88 SER A O 1
ATOM 670 N N . LEU A 1 89 ? 10.844 -8.523 -12.18 1 93.94 89 LEU A N 1
ATOM 671 C CA . LEU A 1 89 ? 10.461 -7.508 -13.156 1 93.94 89 LEU A CA 1
ATOM 672 C C . LEU A 1 89 ? 9.922 -6.262 -12.461 1 93.94 89 LEU A C 1
ATOM 674 O O . LEU A 1 89 ? 9.984 -5.16 -13.023 1 93.94 89 LEU A O 1
ATOM 678 N N . SER A 1 90 ? 9.438 -6.41 -11.25 1 96.5 90 SER A N 1
ATOM 679 C CA . SER A 1 90 ? 8.844 -5.281 -10.547 1 96.5 90 SER A CA 1
ATOM 680 C C . SER A 1 90 ? 9.883 -4.215 -10.219 1 96.5 90 SER A C 1
ATOM 682 O O . SER A 1 90 ? 9.555 -3.033 -10.117 1 96.5 90 SER A O 1
ATOM 684 N N . PHE A 1 91 ? 11.148 -4.594 -10.047 1 95.19 91 PHE A N 1
ATOM 685 C CA . PHE A 1 91 ? 12.211 -3.629 -9.805 1 95.19 91 PHE A CA 1
ATOM 686 C C . PHE A 1 91 ? 12.523 -2.836 -11.07 1 95.19 91 PHE A C 1
ATOM 688 O O . PHE A 1 91 ? 12.906 -1.666 -10.992 1 95.19 91 PHE A O 1
ATOM 695 N N . GLU A 1 92 ? 12.289 -3.48 -12.211 1 94.38 92 GLU A N 1
ATOM 696 C CA . GLU A 1 92 ? 12.547 -2.846 -13.5 1 94.38 92 GLU A CA 1
ATOM 697 C C . GLU A 1 92 ? 11.359 -2 -13.953 1 94.38 92 GLU A C 1
ATOM 699 O O . GLU A 1 92 ? 11.539 -0.978 -14.617 1 94.38 92 GLU A O 1
ATOM 704 N N . GLN A 1 93 ? 10.195 -2.482 -13.609 1 96.44 93 GLN A N 1
ATOM 705 C CA . GLN A 1 93 ? 8.953 -1.819 -14.008 1 96.44 93 GLN A CA 1
ATOM 706 C C . GLN A 1 93 ? 8.062 -1.539 -12.805 1 96.44 93 GLN A C 1
ATOM 708 O O . GLN A 1 93 ? 6.934 -2.021 -12.742 1 96.44 93 GLN A O 1
ATOM 713 N N . PRO A 1 94 ? 8.523 -0.686 -11.914 1 96.25 94 PRO A N 1
ATOM 714 C CA . PRO A 1 94 ? 7.777 -0.468 -10.672 1 96.25 94 PRO A CA 1
ATOM 715 C C . PRO A 1 94 ? 6.438 0.224 -10.906 1 96.25 94 PRO A C 1
ATOM 717 O O . PRO A 1 94 ? 5.453 -0.087 -10.234 1 96.25 94 PRO A O 1
ATOM 720 N N . VAL A 1 95 ? 6.32 1.128 -11.883 1 95.44 95 VAL A N 1
ATOM 721 C CA . VAL A 1 95 ? 5.094 1.874 -12.148 1 95.44 95 VAL A CA 1
ATOM 722 C C . VAL A 1 95 ? 4.008 0.925 -12.648 1 95.44 95 VAL A C 1
ATOM 724 O O . VAL A 1 95 ? 2.9 0.896 -12.109 1 95.44 95 VAL A O 1
ATOM 727 N N . GLU A 1 96 ? 4.383 0.164 -13.648 1 94.31 96 GLU A N 1
ATOM 728 C CA . GLU A 1 96 ? 3.42 -0.797 -14.18 1 94.31 96 GLU A CA 1
ATOM 729 C C . GLU A 1 96 ? 2.984 -1.792 -13.102 1 94.31 96 GLU A C 1
ATOM 731 O O . GLU A 1 96 ? 1.81 -2.156 -13.023 1 94.31 96 GLU A O 1
ATOM 736 N N . THR A 1 97 ? 3.902 -2.273 -12.328 1 96.38 97 THR A N 1
ATOM 737 C CA . THR A 1 97 ? 3.625 -3.258 -11.289 1 96.38 97 THR A CA 1
ATOM 738 C C . THR A 1 97 ? 2.646 -2.697 -10.258 1 96.38 97 THR A C 1
ATOM 740 O O . THR A 1 97 ? 1.639 -3.334 -9.938 1 96.38 97 THR A O 1
ATOM 743 N N . LEU A 1 98 ? 2.926 -1.502 -9.789 1 96.94 98 LEU A N 1
ATOM 744 C CA . LEU A 1 98 ? 2.049 -0.89 -8.797 1 96.94 98 LEU A CA 1
ATOM 745 C C . LEU A 1 98 ? 0.689 -0.559 -9.406 1 96.94 98 LEU A C 1
ATOM 747 O O . LEU A 1 98 ? -0.347 -0.774 -8.773 1 96.94 98 LEU A O 1
ATOM 751 N N . ASP A 1 99 ? 0.702 -0.079 -10.57 1 95.12 99 ASP A N 1
ATOM 752 C CA . ASP A 1 99 ? -0.524 0.328 -11.258 1 95.12 99 ASP A CA 1
ATOM 753 C C . ASP A 1 99 ? -1.485 -0.848 -11.406 1 95.12 99 ASP A C 1
ATOM 755 O O . ASP A 1 99 ? -2.633 -0.78 -10.961 1 95.12 99 ASP A O 1
ATOM 759 N N . SER A 1 100 ? -1.016 -1.912 -11.953 1 94.44 100 SER A N 1
ATOM 760 C CA . SER A 1 100 ? -1.877 -3.059 -12.227 1 94.44 100 SER A CA 1
ATOM 761 C C . SER A 1 100 ? -2.279 -3.77 -10.938 1 94.44 100 SER A C 1
ATOM 763 O O . SER A 1 100 ? -3.395 -4.281 -10.828 1 94.44 100 SER A O 1
ATOM 765 N N . THR A 1 101 ? -1.447 -3.758 -9.945 1 96.5 101 THR A N 1
ATOM 766 C CA . THR A 1 101 ? -1.688 -4.512 -8.719 1 96.5 101 THR A CA 1
ATOM 767 C C . THR A 1 101 ? -2.619 -3.742 -7.789 1 96.5 101 THR A C 1
ATOM 769 O O . THR A 1 101 ? -3.406 -4.344 -7.055 1 96.5 101 THR A O 1
ATOM 772 N N . ILE A 1 102 ? -2.525 -2.443 -7.855 1 97 102 ILE A N 1
ATOM 773 C CA . ILE A 1 102 ? -3.275 -1.649 -6.887 1 97 102 ILE A CA 1
ATOM 774 C C . ILE A 1 102 ? -4.613 -1.224 -7.492 1 97 102 ILE A C 1
ATOM 776 O O . ILE A 1 102 ? -5.66 -1.354 -6.855 1 97 102 ILE A O 1
ATOM 780 N N . PHE A 1 103 ? -4.602 -0.823 -8.688 1 96.75 103 PHE A N 1
ATOM 781 C CA . PHE A 1 103 ? -5.801 -0.217 -9.258 1 96.75 103 PHE A CA 1
ATOM 782 C C . PHE A 1 103 ? -6.719 -1.281 -9.852 1 96.75 103 PHE A C 1
ATOM 784 O O . PHE A 1 103 ? -7.922 -1.062 -9.992 1 96.75 103 PHE A O 1
ATOM 791 N N . GLY A 1 104 ? -6.148 -2.461 -10.188 1 96.19 104 GLY A N 1
ATOM 792 C CA . GLY A 1 104 ? -6.996 -3.557 -10.633 1 96.19 104 GLY A CA 1
ATOM 793 C C . GLY A 1 104 ? -8.117 -3.875 -9.656 1 96.19 104 GLY A C 1
ATOM 794 O O . GLY A 1 104 ? -9.289 -3.695 -9.977 1 96.19 104 GLY A O 1
ATOM 795 N N . PRO A 1 105 ? -7.723 -4.254 -8.469 1 97.31 105 PRO A N 1
ATOM 796 C CA . PRO A 1 105 ? -8.758 -4.551 -7.473 1 97.31 105 PRO A CA 1
ATOM 797 C C . PRO A 1 105 ? -9.648 -3.352 -7.168 1 97.31 105 PRO A C 1
ATOM 799 O O . PRO A 1 105 ? -10.852 -3.514 -6.949 1 97.31 105 PRO A O 1
ATOM 802 N N . LEU A 1 106 ? -9.094 -2.164 -7.137 1 98.31 106 LEU A N 1
ATOM 803 C CA . LEU A 1 106 ? -9.906 -0.975 -6.895 1 98.31 106 LEU A CA 1
ATOM 804 C C . LEU A 1 106 ? -11 -0.837 -7.949 1 98.31 106 LEU A C 1
ATOM 806 O O . LEU A 1 106 ? -12.156 -0.566 -7.621 1 98.31 106 LEU A O 1
ATOM 810 N N . ASN A 1 107 ? -10.594 -0.981 -9.203 1 98.5 107 ASN A N 1
ATOM 811 C CA . ASN A 1 107 ? -11.547 -0.848 -10.305 1 98.5 107 ASN A CA 1
ATOM 812 C C . ASN A 1 107 ? -12.641 -1.906 -10.234 1 98.5 107 ASN A C 1
ATOM 814 O O . ASN A 1 107 ? -13.805 -1.623 -10.523 1 98.5 107 ASN A O 1
ATOM 818 N N . ILE A 1 108 ? -12.273 -3.104 -9.852 1 98.75 108 ILE A N 1
ATOM 819 C CA . ILE A 1 108 ? -13.25 -4.176 -9.727 1 98.75 108 ILE A CA 1
ATOM 820 C C . ILE A 1 108 ? -14.203 -3.865 -8.57 1 98.75 108 ILE A C 1
ATOM 822 O O . ILE A 1 108 ? -15.422 -3.975 -8.727 1 98.75 108 ILE A O 1
ATOM 826 N N . LEU A 1 109 ? -13.672 -3.457 -7.457 1 98.69 109 LEU A N 1
ATOM 827 C CA . LEU A 1 109 ? -14.477 -3.131 -6.281 1 98.69 109 LEU A CA 1
ATOM 828 C C . LEU A 1 109 ? -15.438 -1.989 -6.582 1 98.69 109 LEU A C 1
ATOM 830 O O . LEU A 1 109 ? -16.625 -2.059 -6.227 1 98.69 109 LEU A O 1
ATOM 834 N N . GLU A 1 110 ? -14.93 -0.961 -7.211 1 98.25 110 GLU A N 1
ATOM 835 C CA . GLU A 1 110 ? -15.781 0.163 -7.594 1 98.25 110 GLU A CA 1
ATOM 836 C C . GLU A 1 110 ? -16.875 -0.277 -8.555 1 98.25 110 GLU A C 1
ATOM 838 O O . GLU A 1 110 ? -18 0.219 -8.492 1 98.25 110 GLU A O 1
ATOM 843 N N . SER A 1 111 ? -16.547 -1.184 -9.5 1 98.56 111 SER A N 1
ATOM 844 C CA . SER A 1 111 ? -17.531 -1.696 -10.445 1 98.56 111 SER A CA 1
ATOM 845 C C . SER A 1 111 ? -18.656 -2.428 -9.727 1 98.56 111 SER A C 1
ATOM 847 O O . SER A 1 111 ? -19.828 -2.246 -10.047 1 98.56 111 SER A O 1
ATOM 849 N N . ILE A 1 112 ? -18.297 -3.266 -8.734 1 98.62 112 ILE A N 1
ATOM 850 C CA . ILE A 1 112 ? -19.281 -3.994 -7.945 1 98.62 112 ILE A CA 1
ATOM 851 C C . ILE A 1 112 ? -20.234 -3.008 -7.258 1 98.62 112 ILE A C 1
ATOM 853 O O . ILE A 1 112 ? -21.453 -3.182 -7.293 1 98.62 112 ILE A O 1
ATOM 857 N N . ARG A 1 113 ? -19.703 -1.951 -6.695 1 97.75 113 ARG A N 1
ATOM 858 C CA . ARG A 1 113 ? -20.484 -0.963 -5.961 1 97.75 113 ARG A CA 1
ATOM 859 C C . ARG A 1 113 ? -21.375 -0.167 -6.902 1 97.75 113 ARG A C 1
ATOM 861 O O . ARG A 1 113 ? -22.562 0.021 -6.629 1 97.75 113 ARG A O 1
ATOM 868 N N . LEU A 1 114 ? -20.797 0.285 -7.977 1 97.38 114 LEU A N 1
ATOM 869 C CA . LEU A 1 114 ? -21.516 1.155 -8.898 1 97.38 114 LEU A CA 1
ATOM 870 C C . LEU A 1 114 ? -22.672 0.41 -9.562 1 97.38 114 LEU A C 1
ATOM 872 O O . LEU A 1 114 ? -23.719 0.993 -9.82 1 97.38 114 LEU A O 1
ATOM 876 N N . LEU A 1 115 ? -22.453 -0.85 -9.828 1 98.19 115 LEU A N 1
ATOM 877 C CA . LEU A 1 115 ? -23.484 -1.66 -10.484 1 98.19 115 LEU A CA 1
ATOM 878 C C . LEU A 1 115 ? -24.422 -2.285 -9.461 1 98.19 115 LEU A C 1
ATOM 880 O O . LEU A 1 115 ? -25.375 -2.969 -9.82 1 98.19 115 LEU A O 1
ATOM 884 N N . LYS A 1 116 ? -24.125 -2.076 -8.156 1 97.75 116 LYS A N 1
ATOM 885 C CA . LYS A 1 116 ? -24.906 -2.641 -7.059 1 97.75 116 LYS A CA 1
ATOM 886 C C . LYS A 1 116 ? -25.031 -4.156 -7.195 1 97.75 116 LYS A C 1
ATOM 888 O O . LYS A 1 116 ? -26.141 -4.703 -7.074 1 97.75 116 LYS A O 1
ATOM 893 N N . LEU A 1 117 ? -23.922 -4.777 -7.57 1 97.5 117 LEU A N 1
ATOM 894 C CA . LEU A 1 117 ? -23.891 -6.223 -7.75 1 97.5 117 LEU A CA 1
ATOM 895 C C . LEU A 1 117 ? -23.719 -6.934 -6.41 1 97.5 117 LEU A C 1
ATOM 897 O O . LEU A 1 117 ? -22.969 -6.469 -5.551 1 97.5 117 LEU A O 1
ATOM 901 N N . ASP A 1 118 ? -24.438 -8.016 -6.281 1 96.31 118 ASP A N 1
ATOM 902 C CA . ASP A 1 118 ? -24.188 -8.898 -5.148 1 96.31 118 ASP A CA 1
ATOM 903 C C . ASP A 1 118 ? -23.125 -9.953 -5.492 1 96.31 118 ASP A C 1
ATOM 905 O O . ASP A 1 118 ? -23.406 -11.148 -5.469 1 96.31 118 ASP A O 1
ATOM 909 N N . ALA A 1 119 ? -22 -9.586 -5.871 1 98.31 119 ALA A N 1
ATOM 910 C CA . ALA A 1 119 ? -20.922 -10.461 -6.285 1 98.31 119 ALA A CA 1
ATOM 911 C C . ALA A 1 119 ? -19.922 -10.68 -5.152 1 98.31 119 ALA A C 1
ATOM 913 O O . ALA A 1 119 ? -19.672 -9.766 -4.359 1 98.31 119 ALA A O 1
ATOM 914 N N . ARG A 1 120 ? -19.406 -11.875 -5.047 1 98.81 120 ARG A N 1
ATOM 915 C CA . ARG A 1 120 ? -18.312 -12.195 -4.137 1 98.81 120 ARG A CA 1
ATOM 916 C C . ARG A 1 120 ? -16.969 -12.078 -4.836 1 98.81 120 ARG A C 1
ATOM 918 O O . ARG A 1 120 ? -16.797 -12.578 -5.949 1 98.81 120 ARG A O 1
ATOM 925 N N . LEU A 1 121 ? -16.062 -11.32 -4.223 1 98.94 121 LEU A N 1
ATOM 926 C CA . LEU A 1 121 ? -14.781 -11.047 -4.859 1 98.94 121 LEU A CA 1
ATOM 927 C C . LEU A 1 121 ? -13.656 -11.805 -4.168 1 98.94 121 LEU A C 1
ATOM 929 O O . LEU A 1 121 ? -13.555 -11.797 -2.939 1 98.94 121 LEU A O 1
ATOM 933 N N . TYR A 1 122 ? -12.891 -12.508 -4.996 1 98.94 122 TYR A N 1
ATOM 934 C CA . TYR A 1 122 ? -11.578 -13 -4.598 1 98.94 122 TYR A CA 1
ATOM 935 C C . TYR A 1 122 ? -10.461 -12.172 -5.227 1 98.94 122 TYR A C 1
ATOM 937 O O . TYR A 1 122 ? -10.461 -11.938 -6.438 1 98.94 122 TYR A O 1
ATOM 945 N N . ASN A 1 123 ? -9.555 -11.688 -4.387 1 98.88 123 ASN A N 1
ATOM 946 C CA . ASN A 1 123 ? -8.367 -10.992 -4.875 1 98.88 123 ASN A CA 1
ATOM 947 C C . ASN A 1 123 ? -7.094 -11.773 -4.562 1 98.88 123 ASN A C 1
ATOM 949 O O . ASN A 1 123 ? -6.848 -12.141 -3.412 1 98.88 123 ASN A O 1
ATOM 953 N N . ALA A 1 124 ? -6.309 -11.992 -5.602 1 98.69 124 ALA A N 1
ATOM 954 C CA . ALA A 1 124 ? -5.031 -12.68 -5.422 1 98.69 124 ALA A CA 1
ATOM 955 C C . ALA A 1 124 ? -4.023 -11.781 -4.707 1 98.69 124 ALA A C 1
ATOM 957 O O . ALA A 1 124 ? -3.631 -10.742 -5.234 1 98.69 124 ALA A O 1
ATOM 958 N N . CYS A 1 125 ? -3.707 -12.141 -3.523 1 98.31 125 CYS A N 1
ATOM 959 C CA . CYS A 1 125 ? -2.586 -11.555 -2.801 1 98.31 125 CYS A CA 1
ATOM 960 C C . CYS A 1 125 ? -1.395 -12.508 -2.773 1 98.31 125 CYS A C 1
ATOM 962 O O . CYS A 1 125 ? -1.338 -13.461 -3.553 1 98.31 125 CYS A O 1
ATOM 964 N N . SER A 1 126 ? -0.352 -12.156 -2.033 1 98.38 126 SER A N 1
ATOM 965 C CA . SER A 1 126 ? 0.898 -12.906 -2.119 1 98.38 126 SER A CA 1
ATOM 966 C C . SER A 1 126 ? 1.632 -12.914 -0.781 1 98.38 126 SER A C 1
ATOM 968 O O . SER A 1 126 ? 1.582 -11.93 -0.035 1 98.38 126 SER A O 1
ATOM 970 N N . SER A 1 127 ? 2.35 -14.016 -0.564 1 98.44 127 SER A N 1
ATOM 971 C CA . SER A 1 127 ? 3.23 -14.086 0.598 1 98.44 127 SER A CA 1
ATOM 972 C C . SER A 1 127 ? 4.277 -12.984 0.57 1 98.44 127 SER A C 1
ATOM 974 O O . SER A 1 127 ? 4.871 -12.656 1.601 1 98.44 127 SER A O 1
ATOM 976 N N . GLU A 1 128 ? 4.508 -12.375 -0.58 1 98.12 128 GLU A N 1
ATOM 977 C CA . GLU A 1 128 ? 5.469 -11.281 -0.72 1 98.12 128 GLU A CA 1
ATOM 978 C C . GLU A 1 128 ? 5.09 -10.094 0.165 1 98.12 128 GLU A C 1
ATOM 980 O O . GLU A 1 128 ? 5.926 -9.234 0.453 1 98.12 128 GLU A O 1
ATOM 985 N N . CYS A 1 129 ? 3.844 -10.023 0.596 1 98.56 129 CYS A N 1
ATOM 986 C CA . CYS A 1 129 ? 3.393 -8.961 1.483 1 98.56 129 CYS A CA 1
ATOM 987 C C . CYS A 1 129 ? 4.125 -9.016 2.818 1 98.56 129 CYS A C 1
ATOM 989 O O . CYS A 1 129 ? 4.387 -7.977 3.432 1 98.56 129 CYS A O 1
ATOM 991 N N . PHE A 1 130 ? 4.531 -10.219 3.266 1 98.5 130 PHE A N 1
ATOM 992 C CA . PHE A 1 130 ? 5.09 -10.422 4.598 1 98.5 130 PHE A CA 1
ATOM 993 C C . PHE A 1 130 ? 6.574 -10.07 4.617 1 98.5 130 PHE A C 1
ATOM 995 O O . PHE A 1 130 ? 7.137 -9.797 5.684 1 98.5 130 PHE A O 1
ATOM 1002 N N . GLY A 1 131 ? 7.227 -10.078 3.426 1 97.44 131 GLY A N 1
ATOM 1003 C CA . GLY A 1 131 ? 8.68 -10.031 3.449 1 97.44 131 GLY A CA 1
ATOM 1004 C C . GLY A 1 131 ? 9.312 -11.25 4.09 1 97.44 131 GLY A C 1
ATOM 1005 O O . GLY A 1 131 ? 8.836 -12.375 3.904 1 97.44 131 GLY A O 1
ATOM 1006 N N . ASN A 1 132 ? 10.445 -11.016 4.754 1 96.69 132 ASN A N 1
ATOM 1007 C CA . ASN A 1 132 ? 11.102 -12.109 5.457 1 96.69 132 ASN A CA 1
ATOM 1008 C C . ASN A 1 132 ? 10.281 -12.586 6.652 1 96.69 132 ASN A C 1
ATOM 1010 O O . ASN A 1 132 ? 9.844 -11.773 7.473 1 96.69 132 ASN A O 1
ATOM 1014 N N . THR A 1 133 ? 10.062 -13.867 6.688 1 96.75 133 THR A N 1
ATOM 1015 C CA . THR A 1 133 ? 9.297 -14.43 7.797 1 96.75 133 THR A CA 1
ATOM 1016 C C . THR A 1 133 ? 10.211 -15.195 8.75 1 96.75 133 THR A C 1
ATOM 1018 O O . THR A 1 133 ? 10.812 -16.203 8.375 1 96.75 133 THR A O 1
ATOM 1021 N N . GLU A 1 134 ? 10.391 -14.719 9.953 1 91.31 134 GLU A N 1
ATOM 1022 C CA . GLU A 1 134 ? 11.148 -15.438 10.969 1 91.31 134 GLU A CA 1
ATOM 1023 C C . GLU A 1 134 ? 10.344 -16.609 11.523 1 91.31 134 GLU A C 1
ATOM 1025 O O . GLU A 1 134 ? 10.906 -17.672 11.797 1 91.31 134 GLU A O 1
ATOM 1030 N N . LEU A 1 135 ? 9.094 -16.391 11.688 1 95.88 135 LEU A N 1
ATOM 1031 C CA . LEU A 1 135 ? 8.102 -17.406 12.039 1 95.88 135 LEU A CA 1
ATOM 1032 C C . LEU A 1 135 ? 7.098 -17.594 10.906 1 95.88 135 LEU A C 1
ATOM 1034 O O . LEU A 1 135 ? 6.887 -16.703 10.094 1 95.88 135 LEU A O 1
ATOM 1038 N N . ALA A 1 136 ? 6.531 -18.797 10.891 1 98.44 136 ALA A N 1
ATOM 1039 C CA . ALA A 1 136 ? 5.508 -19.047 9.875 1 98.44 136 ALA A CA 1
ATOM 1040 C C . ALA A 1 136 ? 4.402 -18 9.953 1 98.44 136 ALA A C 1
ATOM 1042 O O . ALA A 1 136 ? 3.793 -17.797 11.008 1 98.44 136 ALA A O 1
ATOM 1043 N N . ALA A 1 137 ? 4.164 -17.312 8.867 1 98.75 137 ALA A N 1
ATOM 1044 C CA . ALA A 1 137 ? 3.256 -16.172 8.836 1 98.75 137 ALA A CA 1
ATOM 1045 C C . ALA A 1 137 ? 1.801 -16.625 8.867 1 98.75 137 ALA A C 1
ATOM 1047 O O . ALA A 1 137 ? 1.421 -17.562 8.156 1 98.75 137 ALA A O 1
ATOM 1048 N N . THR A 1 138 ? 1.027 -16.094 9.711 1 98.62 138 THR A N 1
ATOM 1049 C CA . THR A 1 138 ? -0.427 -16.203 9.734 1 98.62 138 THR A CA 1
ATOM 1050 C C . THR A 1 138 ? -1.077 -14.945 9.188 1 98.62 138 THR A C 1
ATOM 1052 O O . THR A 1 138 ? -0.383 -14.008 8.773 1 98.62 138 THR A O 1
ATOM 1055 N N . GLU A 1 139 ? -2.406 -14.906 9.148 1 98.38 139 GLU A N 1
ATOM 1056 C CA . GLU A 1 139 ? -3.145 -13.734 8.688 1 98.38 139 GLU A CA 1
ATOM 1057 C C . GLU A 1 139 ? -2.906 -12.531 9.602 1 98.38 139 GLU A C 1
ATOM 1059 O O . GLU A 1 139 ? -3.199 -11.391 9.227 1 98.38 139 GLU A O 1
ATOM 1064 N N . GLN A 1 140 ? -2.322 -12.766 10.789 1 96.88 140 GLN A N 1
ATOM 1065 C CA . GLN A 1 140 ? -2.086 -11.695 11.758 1 96.88 140 GLN A CA 1
ATOM 1066 C C . GLN A 1 140 ? -0.654 -11.18 11.664 1 96.88 140 GLN A C 1
ATOM 1068 O O . GLN A 1 140 ? -0.319 -10.148 12.258 1 96.88 140 GLN A O 1
ATOM 1073 N N . THR A 1 141 ? 0.172 -11.906 10.922 1 98 141 THR A N 1
ATOM 1074 C CA . THR A 1 141 ? 1.557 -11.477 10.766 1 98 141 THR A CA 1
ATOM 1075 C C . THR A 1 141 ? 1.628 -10.141 10.031 1 98 141 THR A C 1
ATOM 1077 O O . THR A 1 141 ? 1.036 -9.984 8.961 1 98 141 THR A O 1
ATOM 1080 N N . PRO A 1 142 ? 2.363 -9.148 10.609 1 97.19 142 PRO A N 1
ATOM 1081 C CA . PRO A 1 142 ? 2.453 -7.844 9.953 1 97.19 142 PRO A CA 1
ATOM 1082 C C . PRO A 1 142 ? 3.119 -7.91 8.586 1 97.19 142 PRO A C 1
ATOM 1084 O O . PRO A 1 142 ? 4.066 -8.68 8.391 1 97.19 142 PRO A O 1
ATOM 1087 N N . PHE A 1 143 ? 2.637 -7.051 7.688 1 98.06 143 PHE A N 1
ATOM 1088 C CA . PHE A 1 143 ? 3.242 -6.941 6.363 1 98.06 143 PHE A CA 1
ATOM 1089 C C . PHE A 1 143 ? 4.535 -6.137 6.426 1 98.06 143 PHE A C 1
ATOM 1091 O O . PHE A 1 143 ? 4.641 -5.184 7.199 1 98.06 143 PHE A O 1
ATOM 1098 N N . ASN A 1 144 ? 5.535 -6.566 5.695 1 97.38 144 ASN A N 1
ATOM 1099 C CA . ASN A 1 144 ? 6.832 -5.926 5.516 1 97.38 144 ASN A CA 1
ATOM 1100 C C . ASN A 1 144 ? 7.395 -6.184 4.117 1 97.38 144 ASN A C 1
ATOM 1102 O O . ASN A 1 144 ? 8.453 -6.805 3.975 1 97.38 144 ASN A O 1
ATOM 1106 N N . PRO A 1 145 ? 6.66 -5.676 3.1 1 98.12 145 PRO A N 1
ATOM 1107 C CA . PRO A 1 145 ? 7.051 -5.996 1.726 1 98.12 145 PRO A CA 1
ATOM 1108 C C . PRO A 1 145 ? 8.438 -5.465 1.367 1 98.12 145 PRO A C 1
ATOM 1110 O O . PRO A 1 145 ? 8.836 -4.395 1.836 1 98.12 145 PRO A O 1
ATOM 1113 N N . ARG A 1 146 ? 9.148 -6.184 0.447 1 97.5 146 ARG A N 1
ATOM 1114 C CA . ARG A 1 146 ? 10.547 -5.883 0.168 1 97.5 146 ARG A CA 1
ATOM 1115 C C . ARG A 1 146 ? 10.766 -5.621 -1.318 1 97.5 146 ARG A C 1
ATOM 1117 O O . ARG A 1 146 ? 11.906 -5.625 -1.795 1 97.5 146 ARG A O 1
ATOM 1124 N N . SER A 1 147 ? 9.727 -5.48 -2.082 1 97.69 147 SER A N 1
ATOM 1125 C CA . SER A 1 147 ? 9.773 -5.199 -3.514 1 97.69 147 SER A CA 1
ATOM 1126 C C . SER A 1 147 ? 8.57 -4.371 -3.955 1 97.69 147 SER A C 1
ATOM 1128 O O . SER A 1 147 ? 7.547 -4.336 -3.266 1 97.69 147 SER A O 1
ATOM 1130 N N . PRO A 1 148 ? 8.672 -3.678 -5.141 1 97.75 148 PRO A N 1
ATOM 1131 C CA . PRO A 1 148 ? 7.48 -2.998 -5.652 1 97.75 148 PRO A CA 1
ATOM 1132 C C . PRO A 1 148 ? 6.289 -3.941 -5.816 1 97.75 148 PRO A C 1
ATOM 1134 O O . PRO A 1 148 ? 5.145 -3.545 -5.574 1 97.75 148 PRO A O 1
ATOM 1137 N N . TYR A 1 149 ? 6.566 -5.195 -6.203 1 97.94 149 TYR A N 1
ATOM 1138 C CA . TYR A 1 149 ? 5.523 -6.211 -6.289 1 97.94 149 TYR A CA 1
ATOM 1139 C C . TYR A 1 149 ? 4.867 -6.434 -4.934 1 97.94 149 TYR A C 1
ATOM 1141 O O . TYR A 1 149 ? 3.639 -6.41 -4.82 1 97.94 149 TYR A O 1
ATOM 1149 N N . GLY A 1 150 ? 5.668 -6.633 -3.896 1 98.31 150 GLY A N 1
ATOM 1150 C CA . GLY A 1 150 ? 5.137 -6.805 -2.553 1 98.31 150 GLY A CA 1
ATOM 1151 C C . GLY A 1 150 ? 4.336 -5.613 -2.068 1 98.31 150 GLY A C 1
ATOM 1152 O O . GLY A 1 150 ? 3.287 -5.777 -1.438 1 98.31 150 GLY A O 1
ATOM 1153 N N . VAL A 1 151 ? 4.812 -4.418 -2.365 1 98.5 151 VAL A N 1
ATOM 1154 C CA . VAL A 1 151 ? 4.117 -3.189 -1.988 1 98.5 151 VAL A CA 1
ATOM 1155 C C . VAL A 1 151 ? 2.748 -3.143 -2.666 1 98.5 151 VAL A C 1
ATOM 1157 O O . VAL A 1 151 ? 1.742 -2.822 -2.027 1 98.5 151 VAL A O 1
ATOM 1160 N N . GLY A 1 152 ? 2.764 -3.436 -3.961 1 98.38 152 GLY A N 1
ATOM 1161 C CA . GLY A 1 152 ? 1.509 -3.457 -4.699 1 98.38 152 GLY A CA 1
ATOM 1162 C C . GLY A 1 152 ? 0.5 -4.434 -4.129 1 98.38 152 GLY A C 1
ATOM 1163 O O . GLY A 1 152 ? -0.67 -4.09 -3.943 1 98.38 152 GLY A O 1
ATOM 1164 N N . LYS A 1 153 ? 0.933 -5.629 -3.822 1 98.75 153 LYS A N 1
ATOM 1165 C CA . LYS A 1 153 ? 0.042 -6.656 -3.291 1 98.75 153 LYS A CA 1
ATOM 1166 C C . LYS A 1 153 ? -0.459 -6.285 -1.899 1 98.75 153 LYS A C 1
ATOM 1168 O O . LYS A 1 153 ? -1.613 -6.551 -1.557 1 98.75 153 LYS A O 1
ATOM 1173 N N . ALA A 1 154 ? 0.399 -5.699 -1.11 1 98.69 154 ALA A N 1
ATOM 1174 C CA . ALA A 1 154 ? -0.024 -5.25 0.214 1 98.69 154 ALA A CA 1
ATOM 1175 C C . ALA A 1 154 ? -1.085 -4.156 0.111 1 98.69 154 ALA A C 1
ATOM 1177 O O . ALA A 1 154 ? -2.078 -4.18 0.841 1 98.69 154 ALA A O 1
ATOM 1178 N N . ALA A 1 155 ? -0.839 -3.215 -0.774 1 98.62 155 ALA A N 1
ATOM 1179 C CA . ALA A 1 155 ? -1.819 -2.15 -0.98 1 98.62 155 ALA A CA 1
ATOM 1180 C C . ALA A 1 155 ? -3.148 -2.717 -1.47 1 98.62 155 ALA A C 1
ATOM 1182 O O . ALA A 1 155 ? -4.215 -2.264 -1.051 1 98.62 155 ALA A O 1
ATOM 1183 N N . ALA A 1 156 ? -3.076 -3.654 -2.365 1 98.62 156 ALA A N 1
ATOM 1184 C CA . ALA A 1 156 ? -4.281 -4.312 -2.865 1 98.62 156 ALA A CA 1
ATOM 1185 C C . ALA A 1 156 ? -5.031 -5.016 -1.739 1 98.62 156 ALA A C 1
ATOM 1187 O O . ALA A 1 156 ? -6.258 -4.938 -1.656 1 98.62 156 ALA A O 1
ATOM 1188 N N . PHE A 1 157 ? -4.297 -5.719 -0.85 1 98.81 157 PHE A N 1
ATOM 1189 C CA . PHE A 1 157 ? -4.887 -6.395 0.298 1 98.81 157 PHE A CA 1
ATOM 1190 C C . PHE A 1 157 ? -5.707 -5.422 1.139 1 98.81 157 PHE A C 1
ATOM 1192 O O . PHE A 1 157 ? -6.871 -5.688 1.447 1 98.81 157 PHE A O 1
ATOM 1199 N N . TRP A 1 158 ? -5.121 -4.301 1.458 1 98.75 158 TRP A N 1
ATOM 1200 C CA . TRP A 1 158 ? -5.77 -3.34 2.344 1 98.75 158 TRP A CA 1
ATOM 1201 C C . TRP A 1 158 ? -6.93 -2.646 1.642 1 98.75 158 TRP A C 1
ATOM 1203 O O . TRP A 1 158 ? -7.938 -2.312 2.271 1 98.75 158 TRP A O 1
ATOM 1213 N N . THR A 1 159 ? -6.789 -2.412 0.329 1 98.62 159 THR A N 1
ATOM 1214 C CA . THR A 1 159 ? -7.91 -1.864 -0.428 1 98.62 159 THR A CA 1
ATOM 1215 C C . THR A 1 159 ? -9.117 -2.789 -0.348 1 98.62 159 THR A C 1
ATOM 1217 O O . THR A 1 159 ? -10.234 -2.342 -0.057 1 98.62 159 THR A O 1
ATOM 1220 N N . VAL A 1 160 ? -8.891 -4.055 -0.541 1 98.75 160 VAL A N 1
ATOM 1221 C CA . VAL A 1 160 ? -9.969 -5.035 -0.485 1 98.75 160 VAL A CA 1
ATOM 1222 C C . VAL A 1 160 ? -10.555 -5.078 0.923 1 98.75 160 VAL A C 1
ATOM 1224 O O . VAL A 1 160 ? -11.781 -5.059 1.092 1 98.75 160 VAL A O 1
ATOM 1227 N N . ALA A 1 161 ? -9.711 -5.141 1.897 1 98.31 161 ALA A N 1
ATOM 1228 C CA . ALA A 1 161 ? -10.156 -5.18 3.287 1 98.31 161 ALA A CA 1
ATOM 1229 C C . ALA A 1 161 ? -10.992 -3.947 3.631 1 98.31 161 ALA A C 1
ATOM 1231 O O . ALA A 1 161 ? -12.016 -4.051 4.305 1 98.31 161 ALA A O 1
ATOM 1232 N N . ASN A 1 162 ? -10.562 -2.799 3.17 1 97.25 162 ASN A N 1
ATOM 1233 C CA . ASN A 1 162 ? -11.273 -1.557 3.455 1 97.25 162 ASN A CA 1
ATOM 1234 C C . ASN A 1 162 ? -12.664 -1.545 2.816 1 97.25 162 ASN A C 1
ATOM 1236 O O . ASN A 1 162 ? -13.633 -1.134 3.447 1 97.25 162 ASN A O 1
ATOM 1240 N N . TYR A 1 163 ? -12.711 -1.955 1.594 1 97.94 163 TYR A N 1
ATOM 1241 C CA . TYR A 1 163 ? -14 -1.968 0.909 1 97.94 163 TYR A CA 1
ATOM 1242 C C . TYR A 1 163 ? -14.945 -2.982 1.541 1 97.94 163 TYR A C 1
ATOM 1244 O O . TYR A 1 163 ? -16.156 -2.75 1.624 1 97.94 163 TYR A O 1
ATOM 1252 N N . ARG A 1 164 ? -14.406 -4.133 1.981 1 98.31 164 ARG A N 1
ATOM 1253 C CA . ARG A 1 164 ? -15.188 -5.109 2.73 1 98.31 164 ARG A CA 1
ATOM 1254 C C . ARG A 1 164 ? -15.789 -4.48 3.982 1 98.31 164 ARG A C 1
ATOM 1256 O O . ARG A 1 164 ? -17 -4.582 4.215 1 98.31 164 ARG A O 1
ATOM 1263 N N . ASP A 1 165 ? -15.008 -3.75 4.703 1 96.62 165 ASP A N 1
ATOM 1264 C CA . ASP A 1 165 ? -15.422 -3.203 5.988 1 96.62 165 ASP A CA 1
ATOM 1265 C C . ASP A 1 165 ? -16.297 -1.96 5.797 1 96.62 165 ASP A C 1
ATOM 1267 O O . ASP A 1 165 ? -17.297 -1.783 6.496 1 96.62 165 ASP A O 1
ATOM 1271 N N . ALA A 1 166 ? -15.922 -1.149 4.848 1 96.38 166 ALA A N 1
ATOM 1272 C CA . ALA A 1 166 ? -16.578 0.144 4.66 1 96.38 166 ALA A CA 1
ATOM 1273 C C . ALA A 1 166 ? -17.953 -0.023 4.023 1 96.38 166 ALA A C 1
ATOM 1275 O O . ALA A 1 166 ? -18.891 0.719 4.344 1 96.38 166 ALA A O 1
ATOM 1276 N N . TYR A 1 167 ? -18.094 -1.026 3.119 1 97.12 167 TYR A N 1
ATOM 1277 C CA . TYR A 1 167 ? -19.312 -1.071 2.309 1 97.12 167 TYR A CA 1
ATOM 1278 C C . TYR A 1 167 ? -20.016 -2.412 2.461 1 97.12 167 TYR A C 1
ATOM 1280 O O . TYR A 1 167 ? -21.016 -2.676 1.783 1 97.12 167 TYR A O 1
ATOM 1288 N N . GLY A 1 168 ? -19.484 -3.273 3.305 1 97.5 168 GLY A N 1
ATOM 1289 C CA . GLY A 1 168 ? -20.141 -4.551 3.568 1 97.5 168 GLY A CA 1
ATOM 1290 C C . GLY A 1 168 ? -20.078 -5.504 2.391 1 97.5 168 GLY A C 1
ATOM 1291 O O . GLY A 1 168 ? -20.969 -6.324 2.201 1 97.5 168 GLY A O 1
ATOM 1292 N N . LEU A 1 169 ? -19.062 -5.422 1.557 1 98.31 169 LEU A N 1
ATOM 1293 C CA . LEU A 1 169 ? -18.891 -6.297 0.4 1 98.31 169 LEU A CA 1
ATOM 1294 C C . LEU A 1 169 ? -18.344 -7.656 0.819 1 98.31 169 LEU A C 1
ATOM 1296 O O . LEU A 1 169 ? -17.547 -7.742 1.756 1 98.31 169 LEU A O 1
ATOM 1300 N N . PHE A 1 170 ? -18.828 -8.758 0.18 1 98.75 170 PHE A N 1
ATOM 1301 C CA . PHE A 1 170 ? -18.141 -10.039 0.316 1 98.75 170 PHE A CA 1
ATOM 1302 C C . PHE A 1 170 ? -16.859 -10.055 -0.502 1 98.75 170 PHE A C 1
ATOM 1304 O O . PHE A 1 170 ? -16.875 -10.32 -1.706 1 98.75 170 PHE A O 1
ATOM 1311 N N . ALA A 1 171 ? -15.758 -9.703 0.085 1 98.81 171 ALA A N 1
ATOM 1312 C CA . ALA A 1 171 ? -14.469 -9.602 -0.584 1 98.81 171 ALA A CA 1
ATOM 1313 C C . ALA A 1 171 ? -13.375 -10.289 0.225 1 98.81 171 ALA A C 1
ATOM 1315 O O . ALA A 1 171 ? -13.25 -10.07 1.433 1 98.81 171 ALA A O 1
ATOM 1316 N N . CYS A 1 172 ? -12.625 -11.164 -0.457 1 98.81 172 CYS A N 1
ATOM 1317 C CA . CYS A 1 172 ? -11.586 -11.969 0.179 1 98.81 172 CYS A CA 1
ATOM 1318 C C . CYS A 1 172 ? -10.234 -11.75 -0.497 1 98.81 172 CYS A C 1
ATOM 1320 O O . CYS A 1 172 ? -10.18 -11.422 -1.684 1 98.81 172 CYS A O 1
ATOM 1322 N N . SER A 1 173 ? -9.234 -11.844 0.316 1 98.88 173 SER A N 1
ATOM 1323 C CA . SER A 1 173 ? -7.883 -11.938 -0.228 1 98.88 173 SER A CA 1
ATOM 1324 C C . SER A 1 173 ? -7.234 -13.273 0.121 1 98.88 173 SER A C 1
ATOM 1326 O O . SER A 1 173 ? -7.309 -13.727 1.266 1 98.88 173 SER A O 1
ATOM 1328 N N . GLY A 1 174 ? -6.742 -13.953 -0.864 1 98.88 174 GLY A N 1
ATOM 1329 C CA . GLY A 1 174 ? -5.891 -15.109 -0.625 1 98.88 174 GLY A CA 1
ATOM 1330 C C . GLY A 1 174 ? -4.414 -14.766 -0.589 1 98.88 174 GLY A C 1
ATOM 1331 O O . GLY A 1 174 ? -3.85 -14.328 -1.596 1 98.88 174 GLY A O 1
ATOM 1332 N N . ILE A 1 175 ? -3.787 -14.883 0.544 1 98.88 175 ILE A N 1
ATOM 1333 C CA . ILE A 1 175 ? -2.348 -14.68 0.663 1 98.88 175 ILE A CA 1
ATOM 1334 C C . ILE A 1 175 ? -1.616 -15.984 0.346 1 98.88 175 ILE A C 1
ATOM 1336 O O . ILE A 1 175 ? -1.264 -16.734 1.252 1 98.88 175 ILE A O 1
ATOM 1340 N N . LEU A 1 176 ? -1.345 -16.156 -0.904 1 98.81 176 LEU A N 1
ATOM 1341 C CA . LEU A 1 176 ? -0.842 -17.453 -1.355 1 98.81 176 LEU A CA 1
ATOM 1342 C C . LEU A 1 176 ? 0.683 -17.484 -1.3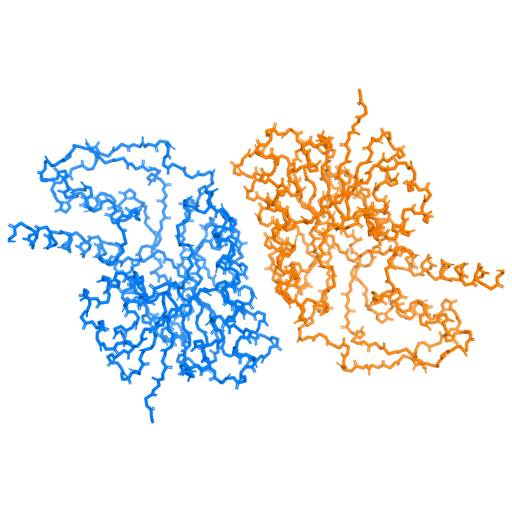44 1 98.81 176 LEU A C 1
ATOM 1344 O O . LEU A 1 176 ? 1.327 -16.5 -1.733 1 98.81 176 LEU A O 1
ATOM 1348 N N . PHE A 1 177 ? 1.218 -18.547 -0.879 1 98.75 177 PHE A N 1
ATOM 1349 C CA . PHE A 1 177 ? 2.645 -18.828 -0.978 1 98.75 177 PHE A CA 1
ATOM 1350 C C . PHE A 1 177 ? 2.971 -19.531 -2.293 1 98.75 177 PHE A C 1
ATOM 1352 O O . PHE A 1 177 ? 2.08 -19.766 -3.115 1 98.75 177 PHE A O 1
ATOM 1359 N N . ASN A 1 178 ? 4.227 -19.719 -2.59 1 97.94 178 ASN A N 1
ATOM 1360 C CA . ASN A 1 178 ? 4.664 -20.297 -3.857 1 97.94 178 ASN A CA 1
ATOM 1361 C C . ASN A 1 178 ? 3.857 -21.547 -4.215 1 97.94 178 ASN A C 1
ATOM 1363 O O . ASN A 1 178 ? 3.613 -22.391 -3.359 1 97.94 178 ASN A O 1
ATOM 1367 N N . HIS A 1 179 ? 3.363 -21.547 -5.383 1 98.5 179 HIS A N 1
ATOM 1368 C CA . HIS A 1 179 ? 2.686 -22.734 -5.902 1 98.5 179 HIS A CA 1
ATOM 1369 C C . HIS A 1 179 ? 2.861 -22.844 -7.41 1 98.5 179 HIS A C 1
ATOM 1371 O O . HIS A 1 179 ? 2.857 -21.844 -8.125 1 98.5 179 HIS A O 1
ATOM 1377 N N . ASP A 1 180 ? 3.021 -24.125 -7.848 1 98.12 180 ASP A N 1
ATOM 1378 C CA . ASP A 1 180 ? 3.443 -24.344 -9.227 1 98.12 180 ASP A CA 1
ATOM 1379 C C . ASP A 1 180 ? 2.639 -25.453 -9.883 1 98.12 180 ASP A C 1
ATOM 1381 O O . ASP A 1 180 ? 1.952 -26.219 -9.203 1 98.12 180 ASP A O 1
ATOM 1385 N N . SER A 1 181 ? 2.676 -25.469 -11.133 1 98.5 181 SER A N 1
ATOM 1386 C CA . SER A 1 181 ? 2.156 -26.48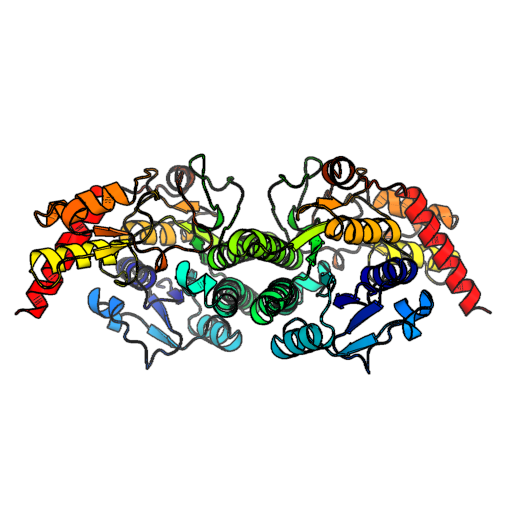4 -12.031 1 98.5 181 SER A CA 1
ATOM 1387 C C . SER A 1 181 ? 2.855 -26.438 -13.383 1 98.5 181 SER A C 1
ATOM 1389 O O . SER A 1 181 ? 3.619 -25.516 -13.664 1 98.5 181 SER A O 1
ATOM 1391 N N . PRO A 1 182 ? 2.631 -27.406 -14.195 1 97.25 182 PRO A N 1
ATOM 1392 C CA . PRO A 1 182 ? 3.238 -27.391 -15.531 1 97.25 182 PRO A CA 1
ATOM 1393 C C . PRO A 1 182 ? 2.777 -26.219 -16.375 1 97.25 182 PRO A C 1
ATOM 1395 O O . PRO A 1 182 ? 3.348 -25.953 -17.438 1 97.25 182 PRO A O 1
ATOM 1398 N N . LEU A 1 183 ? 1.763 -25.484 -15.953 1 97.06 183 LEU A N 1
ATOM 1399 C CA . LEU A 1 183 ? 1.245 -24.344 -16.703 1 97.06 183 LEU A CA 1
ATOM 1400 C C . LEU A 1 183 ? 2.059 -23.094 -16.422 1 97.06 183 LEU A C 1
ATOM 1402 O O . LEU A 1 183 ? 1.938 -22.094 -17.141 1 97.06 183 LEU A O 1
ATOM 1406 N N . ARG A 1 184 ? 2.885 -23.141 -15.352 1 96.38 184 ARG A N 1
ATOM 1407 C CA . ARG A 1 184 ? 3.707 -22 -15 1 96.38 184 ARG A CA 1
ATOM 1408 C C . ARG A 1 184 ? 4.746 -21.719 -16.078 1 96.38 184 ARG A C 1
ATOM 1410 O O . ARG A 1 184 ? 5.371 -22.641 -16.609 1 96.38 184 ARG A O 1
ATOM 1417 N N . PRO A 1 185 ? 4.914 -20.391 -16.422 1 92.5 185 PRO A N 1
ATOM 1418 C CA . PRO A 1 185 ? 5.945 -20.062 -17.406 1 92.5 185 PRO A CA 1
ATOM 1419 C C . PRO A 1 185 ? 7.348 -20.469 -16.953 1 92.5 185 PRO A C 1
ATOM 1421 O O . PRO A 1 185 ? 7.66 -20.391 -15.766 1 92.5 185 PRO A O 1
ATOM 1424 N N . ARG A 1 186 ? 8.18 -20.75 -17.875 1 91.62 186 ARG A N 1
ATOM 1425 C CA . ARG A 1 186 ? 9.523 -21.25 -17.625 1 91.62 186 ARG A CA 1
ATOM 1426 C C . ARG A 1 186 ? 10.414 -20.172 -17.031 1 91.62 186 ARG A C 1
ATOM 1428 O O . ARG A 1 186 ? 11.5 -20.453 -16.516 1 91.62 186 ARG A O 1
ATOM 1435 N N . ARG A 1 187 ? 9.953 -18.953 -17.047 1 89.44 187 ARG A N 1
ATOM 1436 C CA . ARG A 1 187 ? 10.758 -17.875 -16.5 1 89.44 187 ARG A CA 1
ATOM 1437 C C . ARG A 1 187 ? 10.742 -17.906 -14.969 1 89.44 187 ARG A C 1
ATOM 1439 O O . ARG A 1 187 ? 11.602 -17.297 -14.32 1 89.44 187 ARG A O 1
ATOM 1446 N N . PHE A 1 188 ? 9.82 -18.578 -14.445 1 93.94 188 PHE A N 1
ATOM 1447 C CA . PHE A 1 188 ? 9.781 -18.719 -12.992 1 93.94 188 PHE A CA 1
ATOM 1448 C C . PHE A 1 188 ? 10.75 -19.797 -12.523 1 93.94 188 PHE A C 1
ATOM 1450 O O . PHE A 1 188 ? 10.883 -20.844 -13.164 1 93.94 188 PHE A O 1
ATOM 1457 N N . VAL A 1 189 ? 11.359 -19.594 -11.43 1 95.31 189 VAL A N 1
ATOM 1458 C CA . VAL A 1 189 ? 12.586 -20.281 -11.023 1 95.31 189 VAL A CA 1
ATOM 1459 C C . VAL A 1 189 ? 12.336 -21.781 -10.938 1 95.31 189 VAL A C 1
ATOM 1461 O O . VAL A 1 189 ? 13.203 -22.578 -11.305 1 95.31 189 VAL A O 1
ATOM 1464 N N . THR A 1 190 ? 11.188 -22.234 -10.461 1 97.19 190 THR A N 1
ATOM 1465 C CA . THR A 1 190 ? 10.898 -23.656 -10.312 1 97.19 190 THR A CA 1
ATOM 1466 C C . THR A 1 190 ? 10.852 -24.344 -11.672 1 97.19 190 THR A C 1
ATOM 1468 O O . THR A 1 190 ? 11.438 -25.406 -11.859 1 97.19 190 THR A O 1
ATOM 1471 N N . ARG A 1 191 ? 10.188 -23.719 -12.586 1 97.31 191 ARG A N 1
ATOM 1472 C CA . ARG A 1 191 ? 10.117 -24.25 -13.945 1 97.31 191 ARG A CA 1
ATOM 1473 C C . ARG A 1 191 ? 11.477 -24.172 -14.633 1 97.31 191 ARG A C 1
ATOM 1475 O O . ARG A 1 191 ? 11.852 -25.062 -15.398 1 97.31 191 ARG A O 1
ATOM 1482 N N . LYS A 1 192 ? 12.141 -23.094 -14.398 1 97.06 192 LYS A N 1
ATOM 1483 C CA . LYS A 1 192 ? 13.477 -22.906 -14.953 1 97.06 192 LYS A CA 1
ATOM 1484 C C . LYS A 1 192 ? 14.414 -24.016 -14.516 1 97.06 192 LYS A C 1
ATOM 1486 O O . LYS A 1 192 ? 15.18 -24.547 -15.328 1 97.06 192 LYS A O 1
ATOM 1491 N N . ILE A 1 193 ? 14.336 -24.344 -13.281 1 98.25 193 ILE A N 1
ATOM 1492 C CA . ILE A 1 193 ? 15.195 -25.375 -12.711 1 98.25 193 ILE A CA 1
ATOM 1493 C C . ILE A 1 193 ? 14.898 -26.719 -13.367 1 98.25 193 ILE A C 1
ATOM 1495 O O . ILE A 1 193 ? 15.82 -27.422 -13.812 1 98.25 193 ILE A O 1
ATOM 1499 N N . VAL A 1 194 ? 13.672 -27.078 -13.422 1 98.25 194 VAL A N 1
ATOM 1500 C CA . VAL A 1 194 ? 13.266 -28.375 -13.961 1 98.25 194 VAL A CA 1
ATOM 1501 C C . VAL A 1 194 ? 13.625 -28.453 -15.445 1 98.25 194 VAL A C 1
ATOM 1503 O O . VAL A 1 194 ? 14.18 -29.453 -15.906 1 98.25 194 VAL A O 1
ATOM 1506 N N . ALA A 1 195 ? 13.312 -27.422 -16.203 1 97.62 195 ALA A N 1
ATOM 1507 C CA . ALA A 1 195 ? 13.633 -27.375 -17.625 1 97.62 195 ALA A CA 1
ATOM 1508 C C . ALA A 1 195 ? 15.148 -27.422 -17.844 1 97.62 195 ALA A C 1
ATOM 1510 O O . ALA A 1 195 ? 15.625 -28.078 -18.766 1 97.62 195 ALA A O 1
ATOM 1511 N N . GLY A 1 196 ? 15.891 -26.688 -17.016 1 97.75 196 GLY A N 1
ATOM 1512 C CA . GLY A 1 196 ? 17.344 -26.688 -17.109 1 97.75 196 GLY A CA 1
ATOM 1513 C C . GLY A 1 196 ? 17.953 -28.047 -16.859 1 97.75 196 GLY A C 1
ATOM 1514 O O . GLY A 1 196 ? 18.875 -28.453 -17.578 1 97.75 196 GLY A O 1
ATOM 1515 N N . ALA A 1 197 ? 17.5 -28.719 -15.852 1 98.19 197 ALA A N 1
ATOM 1516 C CA . ALA A 1 197 ? 17.984 -30.062 -15.555 1 98.19 197 ALA A CA 1
ATOM 1517 C C . ALA A 1 197 ? 17.719 -31 -16.734 1 98.19 197 ALA A C 1
ATOM 1519 O O . ALA A 1 197 ? 18.578 -31.812 -17.094 1 98.19 197 ALA A O 1
ATOM 1520 N N . ALA A 1 198 ? 16.516 -30.891 -17.25 1 97.75 198 ALA A N 1
ATOM 1521 C CA . ALA A 1 198 ? 16.156 -31.719 -18.391 1 97.75 198 ALA A CA 1
ATOM 1522 C C . ALA A 1 198 ? 17.062 -31.438 -19.594 1 97.75 198 ALA A C 1
ATOM 1524 O O . ALA A 1 198 ? 17.5 -32.375 -20.281 1 97.75 198 ALA A O 1
ATOM 1525 N N . ASP A 1 199 ? 17.297 -30.156 -19.859 1 97.75 199 ASP A N 1
ATOM 1526 C CA . ASP A 1 199 ? 18.188 -29.75 -20.953 1 97.75 199 ASP A CA 1
ATOM 1527 C C . ASP A 1 199 ? 19.578 -30.359 -20.781 1 97.75 199 ASP A C 1
ATOM 1529 O O . ASP A 1 199 ? 20.172 -30.828 -21.75 1 97.75 199 ASP A O 1
ATOM 1533 N N . ILE A 1 200 ? 20.047 -30.328 -19.609 1 97.88 200 ILE A N 1
ATOM 1534 C CA . ILE A 1 200 ? 21.391 -30.828 -19.312 1 97.88 200 ILE A CA 1
ATOM 1535 C C . ILE A 1 200 ? 21.422 -32.344 -19.453 1 97.88 200 ILE A C 1
ATOM 1537 O O . ILE A 1 200 ? 22.359 -32.906 -20.016 1 97.88 200 ILE A O 1
ATOM 1541 N N . ALA A 1 201 ? 20.391 -32.969 -18.953 1 97.06 201 ALA A N 1
ATOM 1542 C CA . ALA A 1 201 ? 20.297 -34.438 -19.078 1 97.06 201 ALA A CA 1
ATOM 1543 C C . ALA A 1 201 ? 20.297 -34.875 -20.547 1 97.06 201 ALA A C 1
ATOM 1545 O O . ALA A 1 201 ? 20.828 -35.906 -20.891 1 97.06 201 ALA A O 1
ATOM 1546 N N . GLU A 1 202 ? 19.734 -34.031 -21.375 1 96.38 202 GLU A N 1
ATOM 1547 C CA . GLU A 1 202 ? 19.656 -34.312 -22.797 1 96.38 202 GLU A CA 1
ATOM 1548 C C . GLU A 1 202 ? 20.891 -33.781 -23.531 1 96.38 202 GLU A C 1
ATOM 1550 O O . GLU A 1 202 ? 20.938 -33.812 -24.766 1 96.38 202 GLU A O 1
ATOM 1555 N N . LYS A 1 203 ? 21.766 -33.188 -22.859 1 96.56 203 LYS A N 1
ATOM 1556 C CA . LYS A 1 203 ? 23.031 -32.688 -23.375 1 96.56 203 LYS A CA 1
ATOM 1557 C C . LYS A 1 203 ? 22.797 -31.5 -24.312 1 96.56 203 LYS A C 1
ATOM 1559 O O . LYS A 1 203 ? 23.547 -31.297 -25.266 1 96.56 203 LYS A O 1
ATOM 1564 N N . LYS A 1 204 ? 21.719 -30.828 -24.078 1 96.06 204 LYS A N 1
ATOM 1565 C CA . LYS A 1 204 ? 21.453 -29.625 -24.844 1 96.06 204 LYS A CA 1
ATOM 1566 C C . LYS A 1 204 ? 22.156 -28.422 -24.25 1 96.06 204 LYS A C 1
ATOM 1568 O O . LYS A 1 204 ? 22.375 -27.406 -24.922 1 96.06 204 LYS A O 1
ATOM 1573 N N . SER A 1 205 ? 22.469 -28.516 -23.016 1 95.19 205 SER A N 1
ATOM 1574 C CA . SER A 1 205 ? 23.234 -27.531 -22.266 1 95.19 205 SER A CA 1
ATOM 1575 C C . SER A 1 205 ? 24.109 -28.188 -21.203 1 95.19 205 SER A C 1
ATOM 1577 O O . SER A 1 205 ? 23.906 -29.359 -20.859 1 95.19 205 SER A O 1
ATOM 1579 N N . ASP A 1 206 ? 25.078 -27.359 -20.703 1 95.94 206 ASP A N 1
ATOM 1580 C CA . ASP A 1 206 ? 25.984 -27.938 -19.719 1 95.94 206 ASP A CA 1
ATOM 1581 C C . ASP A 1 206 ? 25.766 -27.297 -18.344 1 95.94 206 ASP A C 1
ATOM 1583 O O . ASP A 1 206 ? 26.141 -27.859 -17.328 1 95.94 206 ASP A O 1
ATOM 1587 N N . ARG A 1 207 ? 25.172 -26.094 -18.391 1 97.19 207 ARG A N 1
ATOM 1588 C CA . ARG A 1 207 ? 25.109 -25.359 -17.141 1 97.19 207 ARG A CA 1
ATOM 1589 C C . ARG A 1 207 ? 23.766 -24.656 -16.984 1 97.19 207 ARG A C 1
ATOM 1591 O O . ARG A 1 207 ? 23.125 -24.312 -17.984 1 97.19 207 ARG A O 1
ATOM 1598 N N . LEU A 1 208 ? 23.312 -24.531 -15.766 1 97.81 208 LEU A N 1
ATOM 1599 C CA . LEU A 1 208 ? 22.156 -23.719 -15.406 1 97.81 208 LEU A CA 1
ATOM 1600 C C . LEU A 1 208 ? 22.562 -22.578 -14.477 1 97.81 208 LEU A C 1
ATOM 1602 O O . LEU A 1 208 ? 23.141 -22.812 -13.414 1 97.81 208 LEU A O 1
ATOM 1606 N N . MET A 1 209 ? 22.312 -21.359 -14.914 1 97.19 209 MET A N 1
ATOM 1607 C CA . MET A 1 209 ? 22.625 -20.188 -14.094 1 97.19 209 MET A CA 1
ATOM 1608 C C . MET A 1 209 ? 21.438 -19.828 -13.195 1 97.19 209 MET A C 1
ATOM 1610 O O . MET A 1 209 ? 20.312 -19.734 -13.664 1 97.19 209 MET A O 1
ATOM 1614 N N . LEU A 1 210 ? 21.672 -19.719 -11.891 1 96.56 210 LEU A N 1
ATOM 1615 C CA . LEU A 1 210 ? 20.656 -19.328 -10.93 1 96.56 210 LEU A CA 1
ATOM 1616 C C . LEU A 1 210 ? 21.156 -18.219 -10.023 1 96.56 210 LEU A C 1
ATOM 1618 O O . LEU A 1 210 ? 22.359 -17.922 -10 1 96.56 210 LEU A O 1
ATOM 1622 N N . GLY A 1 211 ? 20.203 -17.5 -9.406 1 93.38 211 GLY A N 1
ATOM 1623 C CA . GLY A 1 211 ? 20.578 -16.594 -8.328 1 93.38 211 GLY A CA 1
ATOM 1624 C C . GLY A 1 211 ? 20.906 -17.328 -7.039 1 93.38 211 GLY A C 1
ATOM 1625 O O . GLY A 1 211 ? 21.531 -18.391 -7.062 1 93.38 211 GLY A O 1
ATOM 1626 N N . SER A 1 212 ? 20.438 -16.766 -5.922 1 91.44 212 SER A N 1
ATOM 1627 C CA . SER A 1 212 ? 20.781 -17.359 -4.629 1 91.44 212 SER A CA 1
ATOM 1628 C C . SER A 1 212 ? 20.047 -18.672 -4.414 1 91.44 212 SER A C 1
ATOM 1630 O O . SER A 1 212 ? 18.844 -18.781 -4.656 1 91.44 212 SER A O 1
ATOM 1632 N N . LEU A 1 213 ? 20.781 -19.609 -3.973 1 94.06 213 LEU A N 1
ATOM 1633 C CA . LEU A 1 213 ? 20.188 -20.891 -3.613 1 94.06 213 LEU A CA 1
ATOM 1634 C C . LEU A 1 213 ? 19.828 -20.938 -2.131 1 94.06 213 LEU A C 1
ATOM 1636 O O . LEU A 1 213 ? 19.125 -21.828 -1.685 1 94.06 213 LEU A O 1
ATOM 1640 N N . HIS A 1 214 ? 20.391 -19.859 -1.473 1 91.81 214 HIS A N 1
ATOM 1641 C CA . HIS A 1 214 ? 20.188 -19.812 -0.029 1 91.81 214 HIS A CA 1
ATOM 1642 C C . HIS A 1 214 ? 18.906 -19.062 0.324 1 91.81 214 HIS A C 1
ATOM 1644 O O . HIS A 1 214 ? 18.938 -18.109 1.101 1 91.81 214 HIS A O 1
ATOM 1650 N N . VAL A 1 215 ? 17.875 -19.375 -0.325 1 96.38 215 VAL A N 1
ATOM 1651 C CA . VAL A 1 215 ? 16.531 -18.891 -0.036 1 96.38 215 VAL A CA 1
ATOM 1652 C C . VAL A 1 215 ? 15.609 -20.078 0.251 1 96.38 215 VAL A C 1
ATOM 1654 O O . VAL A 1 215 ? 15.875 -21.203 -0.188 1 96.38 215 VAL A O 1
ATOM 1657 N N . ALA A 1 216 ? 14.695 -19.859 1.084 1 97.94 216 ALA A N 1
ATOM 1658 C CA . ALA A 1 216 ? 13.727 -20.906 1.437 1 97.94 216 ALA A CA 1
ATOM 1659 C C . ALA A 1 216 ? 12.297 -20.438 1.168 1 97.94 216 ALA A C 1
ATOM 1661 O O . ALA A 1 216 ? 11.961 -19.281 1.411 1 97.94 216 ALA A O 1
ATOM 1662 N N . ARG A 1 217 ? 11.492 -21.266 0.618 1 98.31 217 ARG A N 1
ATOM 1663 C CA . ARG A 1 217 ? 10.102 -20.984 0.271 1 98.31 217 ARG A CA 1
ATOM 1664 C C . ARG A 1 217 ? 9.188 -22.125 0.678 1 98.31 217 ARG A C 1
ATOM 1666 O O . ARG A 1 217 ? 9.648 -23.25 0.917 1 98.31 217 ARG A O 1
ATOM 1673 N N . ASP A 1 218 ? 7.973 -21.875 0.837 1 98.5 218 ASP A N 1
ATOM 1674 C CA . ASP A 1 218 ? 6.875 -22.844 0.939 1 98.5 218 ASP A CA 1
ATOM 1675 C C . ASP A 1 218 ? 6.316 -23.188 -0.439 1 98.5 218 ASP A C 1
ATOM 1677 O O . ASP A 1 218 ? 5.52 -22.422 -0.998 1 98.5 218 ASP A O 1
ATOM 1681 N N . PHE A 1 219 ? 6.75 -24.359 -1.011 1 98.44 219 PHE A N 1
ATOM 1682 C CA . PHE A 1 219 ? 6.414 -24.75 -2.375 1 98.44 219 PHE A CA 1
ATOM 1683 C C . PHE A 1 219 ? 5.137 -25.578 -2.402 1 98.44 219 PHE A C 1
ATOM 1685 O O . PHE A 1 219 ? 5.117 -26.703 -1.91 1 98.44 219 PHE A O 1
ATOM 1692 N N . GLY A 1 220 ? 4.117 -24.984 -2.998 1 98.56 220 GLY A N 1
ATOM 1693 C CA . GLY A 1 220 ? 2.852 -25.688 -3.084 1 98.56 220 GLY A CA 1
ATOM 1694 C C . GLY A 1 220 ? 2.469 -26.062 -4.504 1 98.56 220 GLY A C 1
ATOM 1695 O O . GLY A 1 220 ? 3.23 -25.812 -5.441 1 98.56 220 GLY A O 1
ATOM 1696 N N . TRP A 1 221 ? 1.332 -26.75 -4.629 1 98.88 221 TRP A N 1
ATOM 1697 C CA . TRP A 1 221 ? 0.809 -27.266 -5.891 1 98.88 221 TRP A CA 1
ATOM 1698 C C . TRP A 1 221 ? -0.413 -26.469 -6.336 1 98.88 221 TRP A C 1
ATOM 1700 O O . TRP A 1 221 ? -1.437 -26.453 -5.648 1 98.88 221 TRP A O 1
ATOM 1710 N N . ALA A 1 222 ? -0.344 -25.828 -7.5 1 98.81 222 ALA A N 1
ATOM 1711 C CA . ALA A 1 222 ? -1.286 -24.812 -7.941 1 98.81 222 ALA A CA 1
ATOM 1712 C C . ALA A 1 222 ? -2.707 -25.359 -8.008 1 98.81 222 ALA A C 1
ATOM 1714 O O . ALA A 1 222 ? -3.66 -24.688 -7.613 1 98.81 222 ALA A O 1
ATOM 1715 N N . PRO A 1 223 ? -2.945 -26.594 -8.531 1 98.62 223 PRO A N 1
ATOM 1716 C CA . PRO A 1 223 ? -4.312 -27.125 -8.594 1 98.62 223 PRO A CA 1
ATOM 1717 C C . PRO A 1 223 ? -4.996 -27.156 -7.227 1 98.62 223 PRO A C 1
ATOM 1719 O O . PRO A 1 223 ? -6.207 -26.953 -7.129 1 98.62 223 PRO A O 1
ATOM 1722 N N . GLU A 1 224 ? -4.207 -27.391 -6.141 1 98.69 224 GLU A N 1
ATOM 1723 C CA . GLU A 1 224 ? -4.766 -27.359 -4.793 1 98.69 224 GLU A CA 1
ATOM 1724 C C . GLU A 1 224 ? -5.086 -25.922 -4.371 1 98.69 224 GLU A C 1
ATOM 1726 O O . GLU A 1 224 ? -6.074 -25.688 -3.678 1 98.69 224 GLU A O 1
ATOM 1731 N N . TYR A 1 225 ? -4.238 -25.047 -4.77 1 98.88 225 TYR A N 1
ATOM 1732 C CA . TYR A 1 225 ? -4.375 -23.656 -4.328 1 98.88 225 TYR A CA 1
ATOM 1733 C C . TYR A 1 225 ? -5.602 -23 -4.949 1 98.88 225 TYR A C 1
ATOM 1735 O O . TYR A 1 225 ? -6.27 -22.188 -4.309 1 98.88 225 TYR A O 1
ATOM 1743 N N . VAL A 1 226 ? -5.93 -23.312 -6.23 1 98.81 226 VAL A N 1
ATOM 1744 C CA . VAL A 1 226 ? -7.094 -22.703 -6.863 1 98.81 226 VAL A CA 1
ATOM 1745 C C . VAL A 1 226 ? -8.375 -23.234 -6.211 1 98.81 226 VAL A C 1
ATOM 1747 O O . VAL A 1 226 ? -9.383 -22.531 -6.164 1 98.81 226 VAL A O 1
ATOM 1750 N N . GLU A 1 227 ? -8.352 -24.484 -5.676 1 98.81 227 GLU A N 1
ATOM 1751 C CA . GLU A 1 227 ? -9.484 -24.984 -4.902 1 98.81 227 GLU A CA 1
ATOM 1752 C C . GLU A 1 227 ? -9.758 -24.094 -3.695 1 98.81 227 GLU A C 1
ATOM 1754 O O . GLU A 1 227 ? -10.914 -23.812 -3.373 1 98.81 227 GLU A O 1
ATOM 1759 N N . ALA A 1 228 ? -8.672 -23.672 -3.039 1 98.88 228 ALA A N 1
ATOM 1760 C CA . ALA A 1 228 ? -8.797 -22.797 -1.883 1 98.88 228 ALA A CA 1
ATOM 1761 C C . ALA A 1 228 ? -9.469 -21.469 -2.27 1 98.88 228 ALA A C 1
ATOM 1763 O O . ALA A 1 228 ? -10.289 -20.953 -1.52 1 98.88 228 ALA A O 1
ATOM 1764 N N . MET A 1 229 ? -9.117 -20.938 -3.438 1 98.88 229 MET A N 1
ATOM 1765 C CA . MET A 1 229 ? -9.734 -19.703 -3.91 1 98.88 229 MET A CA 1
ATOM 1766 C C . MET A 1 229 ? -11.25 -19.828 -3.979 1 98.88 229 MET A C 1
ATOM 1768 O O . MET A 1 229 ? -11.977 -18.969 -3.488 1 98.88 229 MET A O 1
ATOM 1772 N N . ALA A 1 230 ? -11.688 -20.938 -4.59 1 98.88 230 ALA A N 1
ATOM 1773 C CA . ALA A 1 230 ? -13.117 -21.188 -4.742 1 98.88 230 ALA A CA 1
ATOM 1774 C C . ALA A 1 230 ? -13.789 -21.391 -3.385 1 98.88 230 ALA A C 1
ATOM 1776 O O . ALA A 1 230 ? -14.891 -20.891 -3.152 1 98.88 230 ALA A O 1
ATOM 1777 N N . MET A 1 231 ? -13.117 -22.094 -2.502 1 98.88 231 MET A N 1
ATOM 1778 C CA . MET A 1 231 ? -13.672 -22.359 -1.177 1 98.88 231 MET A CA 1
ATOM 1779 C C . MET A 1 231 ? -13.852 -21.062 -0.392 1 98.88 231 MET A C 1
ATOM 1781 O O . MET A 1 231 ? -14.805 -20.938 0.38 1 98.88 231 MET A O 1
ATOM 1785 N N . MET A 1 232 ? -12.961 -20.141 -0.557 1 98.88 232 MET A N 1
ATOM 1786 C CA . MET A 1 232 ? -13.055 -18.844 0.127 1 98.88 232 MET A CA 1
ATOM 1787 C C . MET A 1 232 ? -14.344 -18.125 -0.241 1 98.88 232 MET A C 1
ATOM 1789 O O . MET A 1 232 ? -15.016 -17.562 0.626 1 98.88 232 MET A O 1
ATOM 1793 N N . LEU A 1 233 ? -14.703 -18.125 -1.538 1 98.75 233 LEU A N 1
ATOM 1794 C CA . LEU A 1 233 ? -15.898 -17.422 -1.978 1 98.75 233 LEU A CA 1
ATOM 1795 C C . LEU A 1 233 ? -17.156 -18.219 -1.627 1 98.75 233 LEU A C 1
ATOM 1797 O O . LEU A 1 233 ? -18.266 -17.672 -1.669 1 98.75 233 LEU A O 1
ATOM 1801 N N . GLY A 1 234 ? -17 -19.516 -1.238 1 97.75 234 GLY A N 1
ATOM 1802 C CA . GLY A 1 234 ? -18.109 -20.344 -0.814 1 97.75 234 GLY A CA 1
ATOM 1803 C C . GLY A 1 234 ? -18.359 -20.281 0.681 1 97.75 234 GLY A C 1
ATOM 1804 O O . GLY A 1 234 ? -19.344 -20.844 1.172 1 97.75 234 GLY A O 1
ATOM 1805 N N . ALA A 1 235 ? -17.5 -19.625 1.406 1 98.12 235 ALA A N 1
ATOM 1806 C CA . ALA A 1 235 ? -17.625 -19.531 2.859 1 98.12 235 ALA A CA 1
ATOM 1807 C C . ALA A 1 235 ? -18.844 -18.703 3.258 1 98.12 235 ALA A C 1
ATOM 1809 O O . ALA A 1 235 ? -19.406 -17.969 2.434 1 98.12 235 ALA A O 1
ATOM 1810 N N . ASP A 1 236 ? -19.234 -18.766 4.551 1 97.56 236 ASP A N 1
ATOM 1811 C CA . ASP A 1 236 ? -20.406 -18.047 5.059 1 97.56 236 ASP A CA 1
ATOM 1812 C C . ASP A 1 236 ? -20.125 -16.547 5.156 1 97.56 236 ASP A C 1
ATOM 1814 O O . ASP A 1 236 ? -21 -15.727 4.902 1 97.56 236 ASP A O 1
ATOM 1818 N N . SER A 1 237 ? -18.953 -16.234 5.562 1 98.31 237 SER A N 1
ATOM 1819 C CA . SER A 1 237 ? -18.516 -14.844 5.691 1 98.31 237 SER A CA 1
ATOM 1820 C C . SER A 1 237 ? -17.188 -14.609 4.988 1 98.31 237 SER A C 1
ATOM 1822 O O . SER A 1 237 ? -16.375 -15.531 4.875 1 98.31 237 SER A O 1
ATOM 1824 N N . PRO A 1 238 ? -17.062 -13.398 4.457 1 98.62 238 PRO A N 1
ATOM 1825 C CA . PRO A 1 238 ? -15.789 -13.125 3.797 1 98.62 238 PRO A CA 1
ATOM 1826 C C . PRO A 1 238 ? -14.617 -13.07 4.773 1 98.62 238 PRO A C 1
ATOM 1828 O O . PRO A 1 238 ? -14.805 -12.742 5.949 1 98.62 238 PRO A O 1
ATOM 1831 N N . GLY A 1 239 ? -13.445 -13.438 4.34 1 98 239 GLY A N 1
ATOM 1832 C CA . GLY A 1 239 ? -12.227 -13.398 5.129 1 98 239 GLY A CA 1
ATOM 1833 C C . GLY A 1 239 ? -10.969 -13.562 4.293 1 98 239 GLY A C 1
ATOM 1834 O O . GLY A 1 239 ? -11.047 -13.883 3.104 1 98 239 GLY A O 1
ATOM 1835 N N . ASP A 1 240 ? -9.867 -13.227 4.871 1 98.81 240 ASP A N 1
ATOM 1836 C CA . ASP A 1 240 ? -8.555 -13.391 4.246 1 98.81 240 ASP A CA 1
ATOM 1837 C C . ASP A 1 240 ? -7.836 -14.625 4.785 1 98.81 240 ASP A C 1
ATOM 1839 O O . ASP A 1 240 ? -7.93 -14.93 5.977 1 98.81 240 ASP A O 1
ATOM 1843 N N . TYR A 1 241 ? -7.09 -15.32 3.91 1 98.94 241 TYR A N 1
ATOM 1844 C CA . TYR A 1 241 ? -6.504 -16.594 4.324 1 98.94 241 TYR A CA 1
ATOM 1845 C C . TYR A 1 241 ? -5.094 -16.75 3.773 1 98.94 241 TYR A C 1
ATOM 1847 O O . TYR A 1 241 ? -4.832 -16.422 2.615 1 98.94 241 TYR A O 1
ATOM 1855 N N . VAL A 1 242 ? -4.234 -17.203 4.637 1 98.94 242 VAL A N 1
ATOM 1856 C CA . VAL A 1 242 ? -2.941 -17.719 4.195 1 98.94 242 VAL A CA 1
ATOM 1857 C C . VAL A 1 242 ? -3.121 -19.094 3.578 1 98.94 242 VAL A C 1
ATOM 1859 O O . VAL A 1 242 ? -3.699 -19.984 4.199 1 98.94 242 VAL A O 1
ATOM 1862 N N . ILE A 1 243 ? -2.707 -19.234 2.357 1 98.94 243 ILE A N 1
ATOM 1863 C CA . ILE A 1 243 ? -2.732 -20.516 1.666 1 98.94 243 ILE A CA 1
ATOM 1864 C C . ILE A 1 243 ? -1.306 -21 1.416 1 98.94 243 ILE A C 1
ATOM 1866 O O . ILE A 1 243 ? -0.571 -20.406 0.628 1 98.94 243 ILE A O 1
ATOM 1870 N N . ALA A 1 244 ? -0.92 -22.031 2.061 1 98.88 244 ALA A N 1
ATOM 1871 C CA . ALA A 1 244 ? 0.434 -22.578 2.07 1 98.88 244 ALA A CA 1
ATOM 1872 C C . ALA A 1 244 ? 0.424 -24.062 2.43 1 98.88 244 ALA A C 1
ATOM 1874 O O . ALA A 1 244 ? -0.611 -24.609 2.824 1 98.88 244 ALA A O 1
ATOM 1875 N N . THR A 1 245 ? 1.536 -24.719 2.256 1 98.56 245 THR A N 1
ATOM 1876 C CA . THR A 1 245 ? 1.678 -26.109 2.691 1 98.56 245 THR A CA 1
ATOM 1877 C C . THR A 1 245 ? 1.992 -26.172 4.184 1 98.56 245 THR A C 1
ATOM 1879 O O . THR A 1 245 ? 1.697 -27.172 4.84 1 98.56 245 THR A O 1
ATOM 1882 N N . GLY A 1 246 ? 2.668 -25.125 4.684 1 98.38 246 GLY A N 1
ATOM 1883 C CA . GLY A 1 246 ? 3.154 -25.141 6.051 1 98.38 246 GLY A CA 1
ATOM 1884 C C . GLY A 1 246 ? 4.551 -25.703 6.184 1 98.38 246 GLY A C 1
ATOM 1885 O O . GLY A 1 246 ? 5.098 -25.781 7.289 1 98.38 246 GLY A O 1
ATOM 1886 N N . GLN A 1 247 ? 5.105 -26.078 5.066 1 97.94 247 GLN A N 1
ATOM 1887 C CA . GLN A 1 247 ? 6.461 -26.609 5.02 1 97.94 247 GLN A CA 1
ATOM 1888 C C . GLN A 1 247 ? 7.367 -25.719 4.164 1 97.94 247 GLN A C 1
ATOM 1890 O O . GLN A 1 247 ? 7.043 -25.422 3.012 1 97.94 247 GLN A O 1
ATOM 1895 N N . THR A 1 248 ? 8.438 -25.312 4.766 1 98.12 248 THR A N 1
ATOM 1896 C CA . THR A 1 248 ? 9.398 -24.469 4.066 1 98.12 248 THR A CA 1
ATOM 1897 C C . THR A 1 248 ? 10.672 -25.234 3.738 1 98.12 248 THR A C 1
ATOM 1899 O O . THR A 1 248 ? 11.195 -25.969 4.582 1 98.12 248 THR A O 1
ATOM 1902 N N . HIS A 1 249 ? 11.094 -25.109 2.506 1 97.94 249 HIS A N 1
ATOM 1903 C CA . HIS A 1 249 ? 12.289 -25.797 2.035 1 97.94 249 HIS A CA 1
ATOM 1904 C C . HIS A 1 249 ? 13.227 -24.844 1.308 1 97.94 249 HIS A C 1
ATOM 1906 O O . HIS A 1 249 ? 12.781 -23.859 0.725 1 97.94 249 HIS A O 1
ATOM 1912 N N . SER A 1 250 ? 14.469 -25.172 1.334 1 97.62 250 SER A N 1
ATOM 1913 C CA . SER A 1 250 ? 15.438 -24.359 0.612 1 97.62 250 SER A CA 1
ATOM 1914 C C . SER A 1 250 ? 15.32 -24.562 -0.895 1 97.62 250 SER A C 1
ATOM 1916 O O . SER A 1 250 ? 14.891 -25.625 -1.35 1 97.62 250 SER A O 1
ATOM 1918 N N . LEU A 1 251 ? 15.656 -23.516 -1.628 1 97.81 251 LEU A N 1
ATOM 1919 C CA . LEU A 1 251 ? 15.734 -23.672 -3.076 1 97.81 251 LEU A CA 1
ATOM 1920 C C . LEU A 1 251 ? 16.781 -24.719 -3.455 1 97.81 251 LEU A C 1
ATOM 1922 O O . LEU A 1 251 ? 16.594 -25.438 -4.438 1 97.81 251 LEU A O 1
ATOM 1926 N N . GLU A 1 252 ? 17.828 -24.797 -2.66 1 98 252 GLU A N 1
ATOM 1927 C CA . GLU A 1 252 ? 18.859 -25.797 -2.875 1 98 252 GLU A CA 1
ATOM 1928 C C . GLU A 1 252 ? 18.266 -27.203 -2.848 1 98 252 GLU A C 1
ATOM 1930 O O . GLU A 1 252 ? 18.609 -28.047 -3.682 1 98 252 GLU A O 1
ATOM 1935 N N . SER A 1 253 ? 17.453 -27.438 -1.879 1 98.12 253 SER A N 1
ATOM 1936 C CA . SER A 1 253 ? 16.781 -28.734 -1.79 1 98.12 253 SER A CA 1
ATOM 1937 C C . SER A 1 253 ? 15.922 -29 -3.02 1 98.12 253 SER A C 1
ATOM 1939 O O . SER A 1 253 ? 15.883 -30.125 -3.529 1 98.12 253 SER A O 1
ATOM 1941 N N . PHE A 1 254 ? 15.195 -28 -3.486 1 98.56 254 PHE A N 1
ATOM 1942 C CA . PHE A 1 254 ? 14.383 -28.109 -4.695 1 98.56 254 PHE A CA 1
ATOM 1943 C C . PHE A 1 254 ? 15.258 -28.469 -5.895 1 98.56 254 PHE A C 1
ATOM 1945 O O . PHE A 1 254 ? 14.914 -29.375 -6.66 1 98.56 254 PHE A O 1
ATOM 1952 N N . VAL A 1 255 ? 16.391 -27.797 -6.035 1 98.62 255 VAL A N 1
ATOM 1953 C CA . VAL A 1 255 ? 17.328 -28.016 -7.133 1 98.62 255 VAL A CA 1
ATOM 1954 C C . VAL A 1 255 ? 17.875 -29.438 -7.066 1 98.62 255 VAL A C 1
ATOM 1956 O O . VAL A 1 255 ? 17.922 -30.141 -8.078 1 98.62 255 VAL A O 1
ATOM 1959 N N . ASP A 1 256 ? 18.25 -29.797 -5.883 1 98.62 256 ASP A N 1
ATOM 1960 C CA . ASP A 1 256 ? 18.812 -31.125 -5.68 1 98.62 256 ASP A CA 1
ATOM 1961 C C . ASP A 1 256 ? 17.844 -32.219 -6.137 1 98.62 256 ASP A C 1
ATOM 1963 O O . ASP A 1 256 ? 18.219 -33.125 -6.863 1 98.62 256 ASP A O 1
ATOM 1967 N N . LYS A 1 257 ? 16.594 -32.094 -5.738 1 98.62 257 LYS A N 1
ATOM 1968 C CA . LYS A 1 257 ? 15.578 -33.094 -6.082 1 98.62 257 LYS A CA 1
ATOM 1969 C C . LYS A 1 257 ? 15.281 -33.062 -7.578 1 98.62 257 LYS A C 1
ATOM 1971 O O . LYS A 1 257 ? 15.055 -34.125 -8.18 1 98.62 257 LYS A O 1
ATOM 1976 N N . ALA A 1 258 ? 15.227 -31.906 -8.18 1 98.69 258 ALA A N 1
ATOM 1977 C CA . ALA A 1 258 ? 14.945 -31.797 -9.609 1 98.69 258 ALA A CA 1
ATOM 1978 C C . ALA A 1 258 ? 16.062 -32.406 -10.438 1 98.69 258 ALA A C 1
ATOM 1980 O O . ALA A 1 258 ? 15.789 -33.156 -11.383 1 98.69 258 ALA A O 1
ATOM 1981 N N . PHE A 1 259 ? 17.312 -32.156 -10.062 1 98.69 259 PHE A N 1
ATOM 1982 C CA . PHE A 1 259 ? 18.438 -32.688 -10.805 1 98.69 259 PHE A CA 1
ATOM 1983 C C . PHE A 1 259 ? 18.547 -34.188 -10.602 1 98.69 259 PHE A C 1
ATOM 1985 O O . PHE A 1 259 ? 18.828 -34.938 -11.547 1 98.69 259 PHE A O 1
ATOM 1992 N N . ALA A 1 260 ? 18.297 -34.594 -9.391 1 98.62 260 ALA A N 1
ATOM 1993 C CA . ALA A 1 260 ? 18.344 -36.031 -9.094 1 98.62 260 ALA A CA 1
ATOM 1994 C C . ALA A 1 260 ? 17.312 -36.812 -9.93 1 98.62 260 ALA A C 1
ATOM 1996 O O . ALA A 1 260 ? 17.578 -37.938 -10.352 1 98.62 260 ALA A O 1
ATOM 1997 N N . PHE A 1 261 ? 16.172 -36.25 -10.148 1 98.5 261 PHE A N 1
ATOM 1998 C CA . PHE A 1 261 ? 15.148 -36.875 -10.969 1 98.5 261 PHE A CA 1
ATOM 1999 C C . PHE A 1 261 ? 15.688 -37.188 -12.352 1 98.5 261 PHE A C 1
ATOM 2001 O O . PHE A 1 261 ? 15.312 -38.219 -12.945 1 98.5 261 PHE A O 1
ATOM 2008 N N . PHE A 1 262 ? 16.609 -36.406 -12.844 1 97.81 262 PHE A N 1
ATOM 2009 C CA . PHE A 1 262 ? 17.141 -36.594 -14.18 1 97.81 262 PHE A CA 1
ATOM 2010 C C . PHE A 1 262 ? 18.5 -37.281 -14.125 1 97.81 262 PHE A C 1
ATOM 2012 O O . PHE A 1 262 ? 19.25 -37.281 -15.102 1 97.81 262 PHE A O 1
ATOM 2019 N N . GLY A 1 263 ? 18.844 -37.781 -12.977 1 97.81 263 GLY A N 1
ATOM 2020 C CA . GLY A 1 263 ? 20.078 -38.531 -12.812 1 97.81 263 GLY A CA 1
ATOM 2021 C C . GLY A 1 263 ? 21.312 -37.656 -12.781 1 97.81 263 GLY A C 1
ATOM 2022 O O . GLY A 1 263 ? 22.391 -38.062 -13.195 1 97.81 263 GLY A O 1
ATOM 2023 N N . LEU A 1 264 ? 21.141 -36.406 -12.336 1 98.38 264 LEU A N 1
ATOM 2024 C CA . LEU A 1 264 ? 22.234 -35.438 -12.375 1 98.38 264 LEU A CA 1
ATOM 2025 C C . LEU A 1 264 ? 22.594 -35 -10.969 1 98.38 264 LEU A C 1
ATOM 2027 O O . LEU A 1 264 ? 21.766 -35 -10.062 1 98.38 264 LEU A O 1
ATOM 2031 N N . ASP A 1 265 ? 23.859 -34.594 -10.758 1 98.31 265 ASP A N 1
ATOM 2032 C CA . ASP A 1 265 ? 24.344 -33.844 -9.602 1 98.31 265 ASP A CA 1
ATOM 2033 C C . ASP A 1 265 ? 24.359 -32.344 -9.883 1 98.31 265 ASP A C 1
ATOM 2035 O O . ASP A 1 265 ? 25.188 -31.859 -10.648 1 98.31 265 ASP A O 1
ATOM 2039 N N . TRP A 1 266 ? 23.438 -31.641 -9.148 1 98 266 TRP A N 1
ATOM 2040 C CA . TRP A 1 266 ? 23.266 -30.234 -9.469 1 98 266 TRP A CA 1
ATOM 2041 C C . TRP A 1 266 ? 24.562 -29.469 -9.258 1 98 266 TRP A C 1
ATOM 2043 O O . TRP A 1 266 ? 24.812 -28.453 -9.922 1 98 266 TRP A O 1
ATOM 2053 N N . ARG A 1 267 ? 25.516 -29.859 -8.352 1 97.06 267 ARG A N 1
ATOM 2054 C CA . ARG A 1 267 ? 26.766 -29.188 -8.016 1 97.06 267 ARG A CA 1
ATOM 2055 C C . ARG A 1 267 ? 27.688 -29.109 -9.219 1 97.06 267 ARG A C 1
ATOM 2057 O O . ARG A 1 267 ? 28.562 -28.234 -9.281 1 97.06 267 ARG A O 1
ATOM 2064 N N . ARG A 1 268 ? 27.438 -29.922 -10.125 1 97.81 268 ARG A N 1
ATOM 2065 C CA . ARG A 1 268 ? 28.297 -29.984 -11.305 1 97.81 268 ARG A CA 1
ATOM 2066 C C . ARG A 1 268 ? 27.766 -29.094 -12.414 1 97.81 268 ARG A C 1
ATOM 2068 O O . ARG A 1 268 ? 28.469 -28.812 -13.391 1 97.81 268 ARG A O 1
ATOM 2075 N N . HIS A 1 269 ? 26.562 -28.656 -12.25 1 98.19 269 HIS A N 1
ATOM 2076 C CA . HIS A 1 269 ? 25.922 -28.062 -13.422 1 98.19 269 HIS A CA 1
ATOM 2077 C C . HIS A 1 269 ? 25.359 -26.688 -13.094 1 98.19 269 HIS A C 1
ATOM 2079 O O . HIS A 1 269 ? 25.047 -25.906 -14 1 98.19 269 HIS A O 1
ATOM 2085 N N . VAL A 1 270 ? 25.125 -26.344 -11.82 1 98 270 VAL A N 1
ATOM 2086 C CA . VAL A 1 270 ? 24.484 -25.094 -11.445 1 98 270 VAL A CA 1
ATOM 2087 C C . VAL A 1 270 ? 25.547 -24.062 -11.062 1 98 270 VAL A C 1
ATOM 2089 O O . VAL A 1 270 ? 26.469 -24.359 -10.305 1 98 270 VAL A O 1
ATOM 2092 N N . GLU A 1 271 ? 25.469 -22.891 -11.602 1 97.06 271 GLU A N 1
ATOM 2093 C CA . GLU A 1 271 ? 26.344 -21.766 -11.273 1 97.06 271 GLU A CA 1
ATOM 2094 C C . GLU A 1 271 ? 25.547 -20.562 -10.82 1 97.06 271 GLU A C 1
ATOM 2096 O O . GLU A 1 271 ? 24.469 -20.281 -11.367 1 97.06 271 GLU A O 1
ATOM 2101 N N . ILE A 1 272 ? 26.109 -19.922 -9.836 1 95.56 272 ILE A N 1
ATOM 2102 C CA . ILE A 1 272 ? 25.469 -18.719 -9.328 1 95.56 272 ILE A CA 1
ATOM 2103 C C . ILE A 1 272 ? 25.844 -17.516 -10.188 1 95.56 272 ILE A C 1
ATOM 2105 O O . ILE A 1 272 ? 27.031 -17.281 -10.445 1 95.56 272 ILE A O 1
ATOM 2109 N N . ASP A 1 273 ? 24.844 -16.844 -10.672 1 94.88 273 ASP A N 1
ATOM 2110 C CA . ASP A 1 273 ? 25 -15.617 -11.453 1 94.88 273 ASP A CA 1
ATOM 2111 C C . ASP A 1 273 ? 24.469 -14.406 -10.695 1 94.88 273 ASP A C 1
ATOM 2113 O O . ASP A 1 273 ? 23.25 -14.266 -10.531 1 94.88 273 ASP A O 1
ATOM 2117 N N . ASP A 1 274 ? 25.328 -13.453 -10.32 1 91.44 274 ASP A N 1
ATOM 2118 C CA . ASP A 1 274 ? 24.984 -12.273 -9.531 1 91.44 274 ASP A CA 1
ATOM 2119 C C . ASP A 1 274 ? 23.953 -11.414 -10.25 1 91.44 274 ASP A C 1
ATOM 2121 O O . ASP A 1 274 ? 23.156 -10.719 -9.602 1 91.44 274 ASP A O 1
ATOM 2125 N N . ARG A 1 275 ? 24.016 -11.5 -11.562 1 89.81 275 ARG A N 1
ATOM 2126 C CA . ARG A 1 275 ? 23.094 -10.703 -12.375 1 89.81 275 ARG A CA 1
ATOM 2127 C C . ARG A 1 275 ? 21.656 -11.133 -12.164 1 89.81 275 ARG A C 1
ATOM 2129 O O . ARG A 1 275 ? 20.719 -10.414 -12.531 1 89.81 275 ARG A O 1
ATOM 2136 N N . LEU A 1 276 ? 21.391 -12.297 -11.523 1 89.88 276 LEU A N 1
ATOM 2137 C CA . LEU A 1 276 ? 20.047 -12.836 -11.297 1 89.88 276 LEU A CA 1
ATOM 2138 C C . LEU A 1 276 ? 19.594 -12.562 -9.867 1 89.88 276 LEU A C 1
ATOM 2140 O O . LEU A 1 276 ? 18.484 -12.953 -9.484 1 89.88 276 LEU A O 1
ATOM 2144 N N . MET A 1 277 ? 20.391 -11.859 -9.156 1 90.56 277 MET A N 1
ATOM 2145 C CA . MET A 1 277 ? 20.016 -11.469 -7.805 1 90.56 277 MET A CA 1
ATOM 2146 C C . MET A 1 277 ? 19.109 -10.242 -7.82 1 90.56 277 MET A C 1
ATOM 2148 O O . MET A 1 277 ? 19.297 -9.336 -8.641 1 90.56 277 MET A O 1
ATOM 2152 N N . ARG A 1 278 ? 18.125 -10.234 -6.953 1 89.19 278 ARG A N 1
ATOM 2153 C CA . ARG A 1 278 ? 17.281 -9.055 -6.77 1 89.19 278 ARG A CA 1
ATOM 2154 C C . ARG A 1 278 ? 17.969 -8.016 -5.898 1 89.19 278 ARG A C 1
ATOM 2156 O O . ARG A 1 278 ? 18.844 -8.344 -5.094 1 89.19 278 ARG A O 1
ATOM 2163 N N . PRO A 1 279 ? 17.516 -6.719 -6.082 1 90.81 279 PRO A N 1
ATOM 2164 C CA . PRO A 1 279 ? 18.109 -5.684 -5.234 1 90.81 279 PRO A CA 1
ATOM 2165 C C . PRO A 1 279 ? 17.906 -5.961 -3.744 1 90.81 279 PRO A C 1
ATOM 2167 O O . PRO A 1 279 ? 18.812 -5.695 -2.941 1 90.81 279 PRO A O 1
ATOM 2170 N N . THR A 1 280 ? 16.734 -6.398 -3.387 1 92.19 280 THR A N 1
ATOM 2171 C CA . THR A 1 280 ? 16.438 -6.902 -2.051 1 92.19 280 THR A CA 1
ATOM 2172 C C . THR A 1 280 ? 15.797 -8.289 -2.127 1 92.19 280 THR A C 1
ATOM 2174 O O . THR A 1 280 ? 14.922 -8.531 -2.959 1 92.19 280 THR A O 1
ATOM 2177 N N . GLU A 1 281 ? 16.344 -9.188 -1.235 1 90.25 281 GLU A N 1
ATOM 2178 C CA . GLU A 1 281 ? 15.875 -10.57 -1.313 1 90.25 281 GLU A CA 1
ATOM 2179 C C . GLU A 1 281 ? 15.164 -10.992 -0.031 1 90.25 281 GLU A C 1
ATOM 2181 O O . GLU A 1 281 ? 15.57 -10.594 1.065 1 90.25 281 GLU A O 1
ATOM 2186 N N . ILE A 1 282 ? 14.062 -11.695 -0.224 1 94.5 282 ILE A N 1
ATOM 2187 C CA . ILE A 1 282 ? 13.461 -12.422 0.888 1 94.5 282 ILE A CA 1
ATOM 2188 C C . ILE A 1 282 ? 14.188 -13.75 1.09 1 94.5 282 ILE A C 1
ATOM 2190 O O . ILE A 1 282 ? 14.242 -14.586 0.18 1 94.5 282 ILE A O 1
ATOM 2194 N N . VAL A 1 283 ? 14.727 -13.938 2.246 1 96.44 283 VAL A N 1
ATOM 2195 C CA . VAL A 1 283 ? 15.539 -15.125 2.496 1 96.44 283 VAL A CA 1
ATOM 2196 C C . VAL A 1 283 ? 14.641 -16.312 2.854 1 96.44 283 VAL A C 1
ATOM 2198 O O . VAL A 1 283 ? 14.828 -17.406 2.346 1 96.44 283 VAL A O 1
ATOM 2201 N N . THR A 1 284 ? 13.703 -16.062 3.695 1 97.81 284 THR A N 1
ATOM 2202 C CA . THR A 1 284 ? 12.797 -17.109 4.125 1 97.81 284 THR A CA 1
ATOM 2203 C C . THR A 1 284 ? 11.344 -16.672 4.004 1 97.81 284 THR A C 1
ATOM 2205 O O . THR A 1 284 ? 10.984 -15.578 4.457 1 97.81 284 THR A O 1
ATOM 2208 N N . SER A 1 285 ? 10.562 -17.438 3.434 1 97.94 285 SER A N 1
ATOM 2209 C CA . SER A 1 285 ? 9.109 -17.297 3.33 1 97.94 285 SER A CA 1
ATOM 2210 C C . SER A 1 285 ? 8.391 -18.547 3.814 1 97.94 285 SER A C 1
ATOM 2212 O O . SER A 1 285 ? 8.383 -19.578 3.131 1 97.94 285 SER A O 1
ATOM 2214 N N . ALA A 1 286 ? 7.836 -18.5 5.023 1 98.56 286 ALA A N 1
ATOM 2215 C CA . ALA A 1 286 ? 7.148 -19.609 5.676 1 98.56 286 ALA A CA 1
ATOM 2216 C C . ALA A 1 286 ? 5.711 -19.234 6.02 1 98.56 286 ALA A C 1
ATOM 2218 O O . ALA A 1 286 ? 5.449 -18.156 6.543 1 98.56 286 ALA A O 1
ATOM 2219 N N . GLY A 1 287 ? 4.758 -20.109 5.625 1 98.69 287 GLY A N 1
ATOM 2220 C CA . GLY A 1 287 ? 3.354 -19.828 5.863 1 98.69 287 GLY A CA 1
ATOM 2221 C C . GLY A 1 287 ? 2.707 -20.781 6.852 1 98.69 287 GLY A C 1
ATOM 2222 O O . GLY A 1 287 ? 3.098 -21.953 6.941 1 98.69 287 GLY A O 1
ATOM 2223 N N . ASN A 1 288 ? 1.783 -20.312 7.648 1 98.81 288 ASN A N 1
ATOM 2224 C CA . ASN A 1 288 ? 0.918 -21.078 8.531 1 98.81 288 ASN A CA 1
ATOM 2225 C C . ASN A 1 288 ? -0.53 -21.062 8.047 1 98.81 288 ASN A C 1
ATOM 2227 O O . ASN A 1 288 ? -1.271 -20.125 8.32 1 98.81 288 ASN A O 1
ATOM 2231 N N . PRO A 1 289 ? -0.967 -22.172 7.379 1 98.75 289 PRO A N 1
ATOM 2232 C CA . PRO A 1 289 ? -2.299 -22.188 6.77 1 98.75 289 PRO A CA 1
ATOM 2233 C C . PRO A 1 289 ? -3.379 -22.688 7.727 1 98.75 289 PRO A C 1
ATOM 2235 O O . PRO A 1 289 ? -4.441 -23.125 7.289 1 98.75 289 PRO A O 1
ATOM 2238 N N . GLU A 1 290 ? -3.178 -22.594 8.984 1 98.69 290 GLU A N 1
ATOM 2239 C CA . GLU A 1 290 ? -4.082 -23.172 9.984 1 98.69 290 GLU A CA 1
ATOM 2240 C C . GLU A 1 290 ? -5.488 -22.594 9.844 1 98.69 290 GLU A C 1
ATOM 2242 O O . GLU A 1 290 ? -6.477 -23.328 9.984 1 98.69 290 GLU A O 1
ATOM 2247 N N . LYS A 1 291 ? -5.668 -21.312 9.648 1 98.75 291 LYS A N 1
ATOM 2248 C CA . LYS A 1 291 ? -6.984 -20.688 9.5 1 98.75 291 LYS A CA 1
ATOM 2249 C C . LYS A 1 291 ? -7.754 -21.312 8.344 1 98.75 291 LYS A C 1
ATOM 2251 O O . LYS A 1 291 ? -8.953 -21.578 8.453 1 98.75 291 LYS A O 1
ATOM 2256 N N . ALA A 1 292 ? -7.098 -21.516 7.203 1 98.81 292 ALA A N 1
ATOM 2257 C CA . ALA A 1 292 ? -7.738 -22.125 6.043 1 98.81 292 ALA A CA 1
ATOM 2258 C C . ALA A 1 292 ? -8.258 -23.531 6.371 1 98.81 292 ALA A C 1
ATOM 2260 O O . ALA A 1 292 ? -9.352 -23.906 5.949 1 98.81 292 ALA A O 1
ATOM 2261 N N . LYS A 1 293 ? -7.43 -24.266 7.102 1 98.75 293 LYS A N 1
ATOM 2262 C CA . LYS A 1 293 ? -7.852 -25.609 7.523 1 98.75 293 LYS A CA 1
ATOM 2263 C C . LYS A 1 293 ? -9.078 -25.531 8.438 1 98.75 293 LYS A C 1
ATOM 2265 O O . LYS A 1 293 ? -10.055 -26.25 8.227 1 98.75 293 LYS A O 1
ATOM 2270 N N . ARG A 1 294 ? -9.023 -24.672 9.383 1 98.56 294 ARG A N 1
ATOM 2271 C CA . ARG A 1 294 ? -10.055 -24.578 10.414 1 98.56 294 ARG A CA 1
ATOM 2272 C C . ARG A 1 294 ? -11.359 -24.047 9.828 1 98.56 294 ARG A C 1
ATOM 2274 O O . ARG A 1 294 ? -12.438 -24.562 10.148 1 98.56 294 ARG A O 1
ATOM 2281 N N . VAL A 1 295 ? -11.352 -23.031 8.984 1 98.56 295 VAL A N 1
ATOM 2282 C CA . VAL A 1 295 ? -12.547 -22.312 8.57 1 98.56 295 VAL A CA 1
ATOM 2283 C C . VAL A 1 295 ? -13.07 -22.891 7.254 1 98.56 295 VAL A C 1
ATOM 2285 O O . VAL A 1 295 ? -14.281 -23.031 7.078 1 98.56 295 VAL A O 1
ATOM 2288 N N . LEU A 1 296 ? -12.188 -23.188 6.32 1 98.69 296 LEU A N 1
ATOM 2289 C CA . LEU A 1 296 ? -12.602 -23.609 4.988 1 98.69 296 LEU A CA 1
ATOM 2290 C C . LEU A 1 296 ? -12.562 -25.125 4.859 1 98.69 296 LEU A C 1
ATOM 2292 O O . LEU A 1 296 ? -13.156 -25.703 3.936 1 98.69 296 LEU A O 1
ATOM 2296 N N . GLY A 1 297 ? -11.797 -25.828 5.738 1 98.5 297 GLY A N 1
ATOM 2297 C CA . GLY A 1 297 ? -11.539 -27.25 5.582 1 98.5 297 GLY A CA 1
ATOM 2298 C C . GLY A 1 297 ? -10.5 -27.547 4.516 1 98.5 297 GLY A C 1
ATOM 2299 O O . GLY A 1 297 ? -10.461 -28.656 3.98 1 98.5 297 GLY A O 1
ATOM 2300 N N . TRP A 1 298 ? -9.68 -26.594 4.191 1 98.75 298 TRP A N 1
ATOM 2301 C CA . TRP A 1 298 ? -8.68 -26.75 3.139 1 98.75 298 TRP A CA 1
ATOM 2302 C C . TRP A 1 298 ? -7.312 -27.078 3.73 1 98.75 298 TRP A C 1
ATOM 2304 O O . TRP A 1 298 ? -6.898 -26.453 4.719 1 98.75 298 TRP A O 1
ATOM 2314 N N . GLU A 1 299 ? -6.613 -27.984 3.148 1 98.56 299 GLU A N 1
ATOM 2315 C CA . GLU A 1 299 ? -5.23 -28.312 3.494 1 98.56 299 GLU A CA 1
ATOM 2316 C C . GLU A 1 299 ? -4.457 -28.812 2.275 1 98.56 299 GLU A C 1
ATOM 2318 O O . GLU A 1 299 ? -4.977 -29.594 1.481 1 98.56 299 GLU A O 1
ATOM 2323 N N . ALA A 1 300 ? -3.268 -28.281 2.145 1 98.56 300 ALA A N 1
ATOM 2324 C CA . ALA A 1 300 ? -2.416 -28.781 1.071 1 98.56 300 ALA A CA 1
ATOM 2325 C C . ALA A 1 300 ? -2.01 -30.2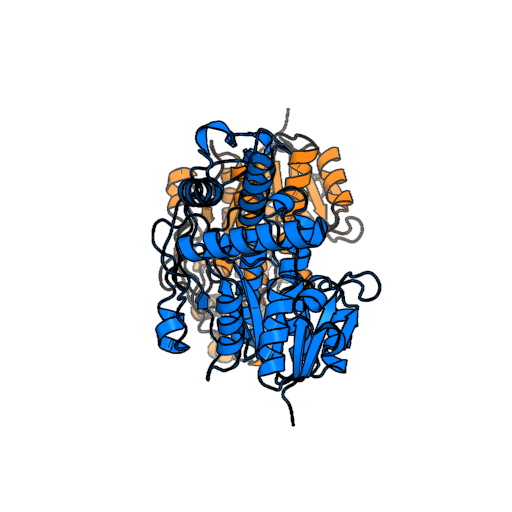34 1.332 1 98.56 300 ALA A C 1
ATOM 2327 O O . ALA A 1 300 ? -1.737 -30.609 2.473 1 98.56 300 ALA A O 1
ATOM 2328 N N . THR A 1 301 ? -1.945 -31 0.26 1 98.44 301 THR A N 1
ATOM 2329 C CA . THR A 1 301 ? -1.566 -32.406 0.42 1 98.44 301 THR A CA 1
ATOM 2330 C C . THR A 1 301 ? -0.307 -32.719 -0.381 1 98.44 301 THR A C 1
ATOM 2332 O O . THR A 1 301 ? 0.362 -33.719 -0.127 1 98.44 301 THR A O 1
ATOM 2335 N N . VAL A 1 302 ? 0.028 -31.906 -1.316 1 98.56 302 VAL A N 1
ATOM 2336 C CA . VAL A 1 302 ? 1.165 -32.156 -2.195 1 98.56 302 VAL A CA 1
ATOM 2337 C C . VAL A 1 302 ? 2.432 -31.562 -1.586 1 98.56 302 VAL A C 1
ATOM 2339 O O . VAL A 1 302 ? 2.49 -30.359 -1.317 1 98.56 302 VAL A O 1
ATOM 2342 N N . THR A 1 303 ? 3.43 -32.375 -1.355 1 97.69 303 THR A N 1
ATOM 2343 C CA . THR A 1 303 ? 4.699 -31.953 -0.781 1 97.69 303 THR A CA 1
ATOM 2344 C C . THR A 1 303 ? 5.598 -31.344 -1.852 1 97.69 303 THR A C 1
ATOM 2346 O O . THR A 1 303 ? 5.328 -31.469 -3.047 1 97.69 303 THR A O 1
ATOM 2349 N N . MET A 1 304 ? 6.672 -30.656 -1.338 1 98.19 304 MET A N 1
ATOM 2350 C CA . MET A 1 304 ? 7.625 -30.094 -2.291 1 98.19 304 MET A CA 1
ATOM 2351 C C . MET A 1 304 ? 8.203 -31.188 -3.189 1 98.19 304 MET A C 1
ATOM 2353 O O . MET A 1 304 ? 8.344 -31 -4.398 1 98.19 304 MET A O 1
ATOM 2357 N N . GLU A 1 305 ? 8.523 -32.312 -2.602 1 98.19 305 GLU A N 1
ATOM 2358 C CA . GLU A 1 305 ? 9.078 -33.438 -3.367 1 98.19 305 GLU A CA 1
ATOM 2359 C C . GLU A 1 305 ? 8.125 -33.875 -4.477 1 98.19 305 GLU A C 1
ATOM 2361 O O . GLU A 1 305 ? 8.555 -34.125 -5.602 1 98.19 305 GLU A O 1
ATOM 2366 N N . GLU A 1 306 ? 6.875 -33.938 -4.09 1 98.56 306 GLU A N 1
ATOM 2367 C CA . GLU A 1 306 ? 5.867 -34.344 -5.07 1 98.56 306 GLU A CA 1
ATOM 2368 C C . GLU A 1 306 ? 5.703 -33.281 -6.148 1 98.56 306 GLU A C 1
ATOM 2370 O O . GLU A 1 306 ? 5.48 -33.594 -7.316 1 98.56 306 GLU A O 1
ATOM 2375 N N . VAL A 1 307 ? 5.801 -31.984 -5.758 1 98.69 307 VAL A N 1
ATOM 2376 C CA . VAL A 1 307 ? 5.754 -30.891 -6.73 1 98.69 307 VAL A CA 1
ATOM 2377 C C . VAL A 1 307 ? 6.887 -31.062 -7.742 1 98.69 307 VAL A C 1
ATOM 2379 O O . VAL A 1 307 ? 6.66 -31 -8.953 1 98.69 307 VAL A O 1
ATOM 2382 N N . VAL A 1 308 ? 8.109 -31.344 -7.262 1 98.69 308 VAL A N 1
ATOM 2383 C CA . VAL A 1 308 ? 9.281 -31.5 -8.125 1 98.69 308 VAL A CA 1
ATOM 2384 C C . VAL A 1 308 ? 9.078 -32.688 -9.07 1 98.69 308 VAL A C 1
ATOM 2386 O O . VAL A 1 308 ? 9.344 -32.562 -10.266 1 98.69 308 VAL A O 1
ATOM 2389 N N . ARG A 1 309 ? 8.586 -33.75 -8.539 1 98.62 309 ARG A N 1
ATOM 2390 C CA . ARG A 1 309 ? 8.352 -34.938 -9.352 1 98.62 309 ARG A CA 1
ATOM 2391 C C . ARG A 1 309 ? 7.355 -34.656 -10.461 1 98.62 309 ARG A C 1
ATOM 2393 O O . ARG A 1 309 ? 7.605 -34.969 -11.625 1 98.62 309 ARG A O 1
ATOM 2400 N N . ARG A 1 310 ? 6.227 -34.031 -10.078 1 98.56 310 ARG A N 1
ATOM 2401 C CA . ARG A 1 310 ? 5.168 -33.75 -11.047 1 98.56 310 ARG A CA 1
ATOM 2402 C C . ARG A 1 310 ? 5.645 -32.812 -12.125 1 98.56 310 ARG A C 1
ATOM 2404 O O . ARG A 1 310 ? 5.324 -32.969 -13.305 1 98.56 310 ARG A O 1
ATOM 2411 N N . LEU A 1 311 ? 6.379 -31.766 -11.727 1 98.62 311 LEU A N 1
ATOM 2412 C CA . LEU A 1 311 ? 6.922 -30.828 -12.695 1 98.62 311 LEU A CA 1
ATOM 2413 C C . LEU A 1 311 ? 7.906 -31.516 -13.633 1 98.62 311 LEU A C 1
ATOM 2415 O O . LEU A 1 311 ? 7.895 -31.266 -14.844 1 98.62 311 LEU A O 1
ATOM 2419 N N . SER A 1 312 ? 8.781 -32.375 -13.094 1 98.31 312 SER A N 1
ATOM 2420 C CA . SER A 1 312 ? 9.797 -33.094 -13.875 1 98.31 312 SER A CA 1
ATOM 2421 C C . SER A 1 312 ? 9.172 -34.062 -14.852 1 98.31 312 SER A C 1
ATOM 2423 O O . SER A 1 312 ? 9.578 -34.156 -16.016 1 98.31 312 SER A O 1
ATOM 2425 N N . GLU A 1 313 ? 8.156 -34.781 -14.391 1 98.12 313 GLU A N 1
ATOM 2426 C CA . GLU A 1 313 ? 7.438 -35.719 -15.266 1 98.12 313 GLU A CA 1
ATOM 2427 C C . GLU A 1 313 ? 6.762 -34.969 -16.422 1 98.12 313 GLU A C 1
ATOM 2429 O O . GLU A 1 313 ? 6.781 -35.438 -17.562 1 98.12 313 GLU A O 1
ATOM 2434 N N . ALA A 1 314 ? 6.113 -33.875 -16.047 1 97.06 314 ALA A N 1
ATOM 2435 C CA . ALA A 1 314 ? 5.445 -33.062 -17.062 1 97.06 314 ALA A CA 1
ATOM 2436 C C . ALA A 1 314 ? 6.449 -32.562 -18.094 1 97.06 314 ALA A C 1
ATOM 2438 O O . ALA A 1 314 ? 6.152 -32.5 -19.281 1 97.06 314 ALA A O 1
ATOM 2439 N N . GLU A 1 315 ? 7.617 -32.125 -17.609 1 95.81 315 GLU A N 1
ATOM 2440 C CA . GLU A 1 315 ? 8.664 -31.625 -18.5 1 95.81 315 GLU A CA 1
ATOM 2441 C C . GLU A 1 315 ? 9.117 -32.719 -19.453 1 95.81 315 GLU A C 1
ATOM 2443 O O . GLU A 1 315 ? 9.312 -32.469 -20.656 1 95.81 315 GLU A O 1
ATOM 2448 N N . LEU A 1 316 ? 9.242 -33.875 -18.984 1 94.25 316 LEU A N 1
ATOM 2449 C CA . LEU A 1 316 ? 9.625 -35.031 -19.812 1 94.25 316 LEU A CA 1
ATOM 2450 C C . LEU A 1 316 ? 8.57 -35.312 -20.859 1 94.25 316 LEU A C 1
ATOM 2452 O O . LEU A 1 316 ? 8.898 -35.594 -22.016 1 94.25 316 LEU A O 1
ATOM 2456 N N . SER A 1 317 ? 7.34 -35.25 -20.422 1 93.12 317 SER A N 1
ATOM 2457 C CA . SER A 1 317 ? 6.23 -35.531 -21.328 1 93.12 317 SER A CA 1
ATOM 2458 C C . SER A 1 317 ? 6.176 -34.5 -22.453 1 93.12 317 SER A C 1
ATOM 2460 O O . SER A 1 317 ? 5.879 -34.844 -23.609 1 93.12 317 SER A O 1
ATOM 2462 N N . LEU A 1 318 ? 6.367 -33.25 -22.109 1 89.94 318 LEU A N 1
ATOM 2463 C CA . LEU A 1 318 ? 6.363 -32.188 -23.109 1 89.94 318 LEU A CA 1
ATOM 2464 C C . LEU A 1 318 ? 7.461 -32.406 -24.141 1 89.94 318 LEU A C 1
ATOM 2466 O O . LEU A 1 318 ? 7.273 -32.094 -25.328 1 89.94 318 LEU A O 1
ATOM 2470 N N . ARG A 1 319 ? 8.547 -32.906 -23.734 1 89.94 319 ARG A N 1
ATOM 2471 C CA . ARG A 1 319 ? 9.695 -33.125 -24.609 1 89.94 319 ARG A CA 1
ATOM 2472 C C . ARG A 1 319 ? 9.477 -34.344 -25.516 1 89.94 319 ARG A C 1
ATOM 2474 O O . ARG A 1 319 ? 9.922 -34.344 -26.656 1 89.94 319 ARG A O 1
ATOM 2481 N N . HIS A 1 320 ? 8.812 -35.25 -25 1 87.06 320 HIS A N 1
ATOM 2482 C CA . HIS A 1 320 ? 8.492 -36.438 -25.812 1 87.06 320 HIS A CA 1
ATOM 2483 C C . HIS A 1 320 ? 7.496 -36.094 -26.906 1 87.06 320 HIS A C 1
ATOM 2485 O O . HIS A 1 320 ? 7.613 -36.594 -28.031 1 87.06 320 HIS A O 1
ATOM 2491 N N . ASP A 1 321 ? 6.539 -35.281 -26.562 1 81.62 321 ASP A N 1
ATOM 2492 C CA . ASP A 1 321 ? 5.539 -34.875 -27.547 1 81.62 321 ASP A CA 1
ATOM 2493 C C . ASP A 1 321 ? 6.164 -34 -28.625 1 81.62 321 ASP A C 1
ATOM 2495 O O . ASP A 1 321 ? 5.746 -34.062 -29.797 1 81.62 321 ASP A O 1
ATOM 2499 N N . ALA A 1 322 ? 7.152 -33.281 -28.312 1 74.19 322 ALA A N 1
ATOM 2500 C CA . ALA A 1 322 ? 7.82 -32.406 -29.281 1 74.19 322 ALA A CA 1
ATOM 2501 C C . ALA A 1 322 ? 8.727 -33.219 -30.203 1 74.19 322 ALA A C 1
ATOM 2503 O O . ALA A 1 322 ? 8.938 -32.844 -31.359 1 74.19 322 ALA A O 1
ATOM 2504 N N . SER A 1 323 ? 9.297 -34.281 -29.641 1 67.5 323 SER A N 1
ATOM 2505 C CA . SER A 1 323 ? 10.18 -35.125 -30.438 1 67.5 323 SER A CA 1
ATOM 2506 C C . SER A 1 323 ? 9.383 -36.094 -31.281 1 67.5 323 SER A C 1
ATOM 2508 O O . SER A 1 323 ? 9.898 -36.656 -32.281 1 67.5 323 SER A O 1
ATOM 2510 N N . ALA A 1 324 ? 8.07 -36.281 -31.047 1 64.06 324 ALA A N 1
ATOM 2511 C CA . ALA A 1 324 ? 7.246 -37.156 -31.844 1 64.06 324 ALA A CA 1
ATOM 2512 C C . ALA A 1 324 ? 6.617 -36.438 -33.031 1 64.06 324 ALA A C 1
ATOM 2514 O O . ALA A 1 324 ? 6.262 -35.25 -32.906 1 64.06 324 ALA A O 1
ATOM 2515 N N . MET B 1 1 ? 28.609 26.594 -0.399 1 68.69 1 MET B N 1
ATOM 2516 C CA . MET B 1 1 ? 27.406 26.953 -1.154 1 68.69 1 MET B CA 1
ATOM 2517 C C . MET B 1 1 ? 26.141 26.562 -0.387 1 68.69 1 MET B C 1
ATOM 2519 O O . MET B 1 1 ? 26.156 25.625 0.406 1 68.69 1 MET B O 1
ATOM 2523 N N . ALA B 1 2 ? 25.078 27.344 -0.482 1 87.75 2 ALA B N 1
ATOM 2524 C CA . ALA B 1 2 ? 23.859 27.078 0.266 1 87.75 2 ALA B CA 1
ATOM 2525 C C . ALA B 1 2 ? 23.219 25.766 -0.185 1 87.75 2 ALA B C 1
ATOM 2527 O O . ALA B 1 2 ? 23.281 25.422 -1.364 1 87.75 2 ALA B O 1
ATOM 2528 N N . LYS B 1 3 ? 22.734 25.078 0.829 1 94.94 3 LYS B N 1
ATOM 2529 C CA . LYS B 1 3 ? 21.984 23.875 0.501 1 94.94 3 LYS B CA 1
ATOM 2530 C C . LYS B 1 3 ? 20.672 24.203 -0.205 1 94.94 3 LYS B C 1
ATOM 2532 O O . LYS B 1 3 ? 20 25.188 0.152 1 94.94 3 LYS B O 1
ATOM 2537 N N . THR B 1 4 ? 20.391 23.516 -1.254 1 98.31 4 THR B N 1
ATOM 2538 C CA . THR B 1 4 ? 19.141 23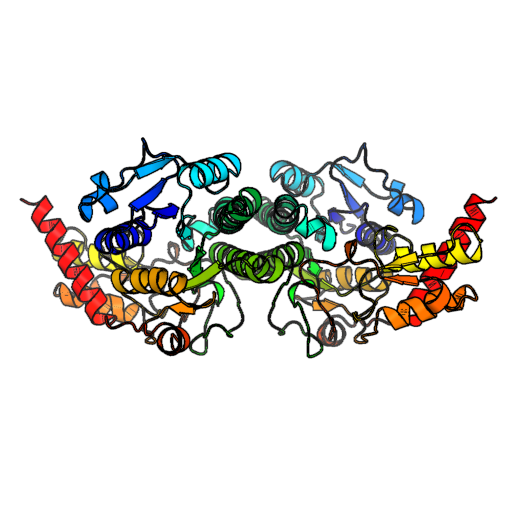.688 -1.985 1 98.31 4 THR B CA 1
ATOM 2539 C C . THR B 1 4 ? 18.125 22.641 -1.571 1 98.31 4 THR B C 1
ATOM 2541 O O . THR B 1 4 ? 18.422 21.438 -1.584 1 98.31 4 THR B O 1
ATOM 2544 N N . ALA B 1 5 ? 16.953 23.125 -1.172 1 98.81 5 ALA B N 1
ATOM 2545 C CA . ALA B 1 5 ? 15.844 22.25 -0.839 1 98.81 5 ALA B CA 1
ATOM 2546 C C . ALA B 1 5 ? 14.719 22.375 -1.859 1 98.81 5 ALA B C 1
ATOM 2548 O O . ALA B 1 5 ? 14.414 23.484 -2.314 1 98.81 5 ALA B O 1
ATOM 2549 N N . LEU B 1 6 ? 14.195 21.25 -2.293 1 98.94 6 LEU B N 1
ATOM 2550 C CA . LEU B 1 6 ? 13.016 21.203 -3.15 1 98.94 6 LEU B CA 1
ATOM 2551 C C . LEU B 1 6 ? 11.82 20.625 -2.4 1 98.94 6 LEU B C 1
ATOM 2553 O O . LEU B 1 6 ? 11.883 19.5 -1.884 1 98.94 6 LEU B O 1
ATOM 2557 N N . ILE B 1 7 ? 10.742 21.422 -2.344 1 98.88 7 ILE B N 1
ATOM 2558 C CA . ILE B 1 7 ? 9.547 21.016 -1.61 1 98.88 7 ILE B CA 1
ATOM 2559 C C . ILE B 1 7 ? 8.391 20.797 -2.586 1 98.88 7 ILE B C 1
ATOM 2561 O O . ILE B 1 7 ? 7.922 21.75 -3.225 1 98.88 7 ILE B O 1
ATOM 2565 N N . PHE B 1 8 ? 7.961 19.547 -2.736 1 98.5 8 PHE B N 1
ATOM 2566 C CA . PHE B 1 8 ? 6.684 19.281 -3.395 1 98.5 8 PHE B CA 1
ATOM 2567 C C . PHE B 1 8 ? 5.523 19.578 -2.449 1 98.5 8 PHE B C 1
ATOM 2569 O O . PHE B 1 8 ? 5.488 19.062 -1.328 1 98.5 8 PHE B O 1
ATOM 2576 N N . GLY B 1 9 ? 4.523 20.375 -2.877 1 97 9 GLY B N 1
ATOM 2577 C CA . GLY B 1 9 ? 3.418 20.766 -2.016 1 97 9 GLY B CA 1
ATOM 2578 C C . GLY B 1 9 ? 3.727 21.969 -1.159 1 97 9 GLY B C 1
ATOM 2579 O O . GLY B 1 9 ? 3.299 22.047 -0.005 1 97 9 GLY B O 1
ATOM 2580 N N . ILE B 1 10 ? 4.453 22.938 -1.717 1 98 10 ILE B N 1
ATOM 2581 C CA . ILE B 1 10 ? 4.949 24.062 -0.938 1 98 10 ILE B CA 1
ATOM 2582 C C . ILE B 1 10 ? 3.789 24.984 -0.567 1 98 10 ILE B C 1
ATOM 2584 O O . ILE B 1 10 ? 3.898 25.781 0.365 1 98 10 ILE B O 1
ATOM 2588 N N . SER B 1 11 ? 2.646 24.859 -1.251 1 96 11 SER B N 1
ATOM 2589 C CA . SER B 1 11 ? 1.529 25.781 -1.045 1 96 11 SER B CA 1
ATOM 2590 C C . SER B 1 11 ? 0.715 25.391 0.184 1 96 11 SER B C 1
ATOM 2592 O O . SER B 1 11 ? -0.105 26.172 0.667 1 96 11 SER B O 1
ATOM 2594 N N . GLY B 1 12 ? 0.937 24.188 0.723 1 96.38 12 GLY B N 1
ATOM 2595 C CA . GLY B 1 12 ? 0.176 23.719 1.869 1 96.38 12 GLY B CA 1
ATOM 2596 C C . GLY B 1 12 ? 0.727 24.203 3.193 1 96.38 12 GLY B C 1
ATOM 2597 O O . GLY B 1 12 ? 1.725 24.938 3.227 1 96.38 12 GLY B O 1
ATOM 2598 N N . GLN B 1 13 ? 0.078 23.859 4.316 1 97.62 13 GLN B N 1
ATOM 2599 C CA . GLN B 1 13 ? 0.477 24.25 5.664 1 97.62 13 GLN B CA 1
ATOM 2600 C C . GLN B 1 13 ? 1.936 23.891 5.934 1 97.62 13 GLN B C 1
ATOM 2602 O O . GLN B 1 13 ? 2.758 24.766 6.203 1 97.62 13 GLN B O 1
ATOM 2607 N N . ASP B 1 14 ? 2.217 22.562 5.781 1 98.5 14 ASP B N 1
ATOM 2608 C CA . ASP B 1 14 ? 3.555 22.094 6.133 1 98.5 14 ASP B CA 1
ATOM 2609 C C . ASP B 1 14 ? 4.594 22.594 5.129 1 98.5 14 ASP B C 1
ATOM 2611 O O . ASP B 1 14 ? 5.738 22.859 5.496 1 98.5 14 ASP B O 1
ATOM 2615 N N . GLY B 1 15 ? 4.184 22.672 3.85 1 98.56 15 GLY B N 1
ATOM 2616 C CA . GLY B 1 15 ? 5.094 23.172 2.836 1 98.56 15 GLY B CA 1
ATOM 2617 C C . GLY B 1 15 ? 5.574 24.594 3.115 1 98.56 15 GLY B C 1
ATOM 2618 O O . GLY B 1 15 ? 6.777 24.859 3.068 1 98.56 15 GLY B O 1
ATOM 2619 N N . ALA B 1 16 ? 4.664 25.469 3.428 1 98.62 16 ALA B N 1
ATOM 2620 C CA . ALA B 1 16 ? 5 26.859 3.689 1 98.62 16 ALA B CA 1
ATOM 2621 C C . ALA B 1 16 ? 5.824 27 4.969 1 98.62 16 ALA B C 1
ATOM 2623 O O . ALA B 1 16 ? 6.809 27.734 5.004 1 98.62 16 ALA B O 1
ATOM 2624 N N . LEU B 1 17 ? 5.414 26.266 5.984 1 98.81 17 LEU B N 1
ATOM 2625 C CA . LEU B 1 17 ? 6.113 26.344 7.262 1 98.81 17 LEU B CA 1
ATOM 2626 C C . LEU B 1 17 ? 7.527 25.781 7.145 1 98.81 17 LEU B C 1
ATOM 2628 O O . LEU B 1 17 ? 8.461 26.328 7.738 1 98.81 17 LEU B O 1
ATOM 2632 N N . LEU B 1 18 ? 7.66 24.688 6.398 1 98.94 18 LEU B N 1
ATOM 2633 C CA . LEU B 1 18 ? 8.977 24.109 6.188 1 98.94 18 LEU B CA 1
ATOM 2634 C C . LEU B 1 18 ? 9.867 25.047 5.375 1 98.94 18 LEU B C 1
ATOM 2636 O O . LEU B 1 18 ? 11.055 25.188 5.672 1 98.94 18 LEU B O 1
ATOM 2640 N N . ALA B 1 19 ? 9.305 25.641 4.34 1 98.88 19 ALA B N 1
ATOM 2641 C CA . ALA B 1 19 ? 10.047 26.609 3.537 1 98.88 19 ALA B CA 1
ATOM 2642 C C . ALA B 1 19 ? 10.594 27.734 4.402 1 98.88 19 ALA B C 1
ATOM 2644 O O . ALA B 1 19 ? 11.766 28.094 4.293 1 98.88 19 ALA B O 1
ATOM 2645 N N . LEU B 1 20 ? 9.742 28.312 5.281 1 98.81 20 LEU B N 1
ATOM 2646 C CA . LEU B 1 20 ? 10.164 29.359 6.195 1 98.81 20 LEU B CA 1
ATOM 2647 C C . LEU B 1 20 ? 11.297 28.875 7.098 1 98.81 20 LEU B C 1
ATOM 2649 O O . LEU B 1 20 ? 12.305 29.562 7.266 1 98.81 20 LEU B O 1
ATOM 2653 N N . HIS B 1 21 ? 11.117 27.703 7.645 1 98.75 21 HIS B N 1
ATOM 2654 C CA . HIS B 1 21 ? 12.109 27.109 8.539 1 98.75 21 HIS B CA 1
ATOM 2655 C C . HIS B 1 21 ? 13.461 26.969 7.848 1 98.75 21 HIS B C 1
ATOM 2657 O O . HIS B 1 21 ? 14.5 27.297 8.43 1 98.75 21 HIS B O 1
ATOM 2663 N N . LEU B 1 22 ? 13.477 26.453 6.605 1 98.81 22 LEU B N 1
ATOM 2664 C CA . LEU B 1 22 ? 14.711 26.203 5.867 1 98.81 22 LEU B CA 1
ATOM 2665 C C . LEU B 1 22 ? 15.352 27.516 5.418 1 98.81 22 LEU B C 1
ATOM 2667 O O . LEU B 1 22 ? 16.578 27.656 5.48 1 98.81 22 LEU B O 1
ATOM 2671 N N . LEU B 1 23 ? 14.562 28.484 4.973 1 98.62 23 LEU B N 1
ATOM 2672 C CA . LEU B 1 23 ? 15.086 29.797 4.566 1 98.62 23 LEU B CA 1
ATOM 2673 C C . LEU B 1 23 ? 15.82 30.469 5.719 1 98.62 23 LEU B C 1
ATOM 2675 O O . LEU B 1 23 ? 16.891 31.047 5.523 1 98.62 23 LEU B O 1
ATOM 2679 N N . GLU B 1 24 ? 15.227 30.391 6.887 1 98.06 24 GLU B N 1
ATOM 2680 C CA . GLU B 1 24 ? 15.812 31 8.07 1 98.06 24 GLU B CA 1
ATOM 2681 C C . GLU B 1 24 ? 17.141 30.344 8.438 1 98.06 24 GLU B C 1
ATOM 2683 O O . GLU B 1 24 ? 17.922 30.891 9.203 1 98.06 24 GLU B O 1
ATOM 2688 N N . ARG B 1 25 ? 17.422 29.266 7.879 1 97.44 25 ARG B N 1
ATOM 2689 C CA . ARG B 1 25 ? 18.656 28.531 8.164 1 97.44 25 ARG B CA 1
ATOM 2690 C C . ARG B 1 25 ? 19.609 28.578 6.973 1 97.44 25 ARG B C 1
ATOM 2692 O O . ARG B 1 25 ? 20.578 27.812 6.914 1 97.44 25 ARG B O 1
ATOM 2699 N N . GLY B 1 26 ? 19.25 29.328 5.992 1 97.62 26 GLY B N 1
ATOM 2700 C CA . GLY B 1 26 ? 20.203 29.672 4.941 1 97.62 26 GLY B CA 1
ATOM 2701 C C . GLY B 1 26 ? 20.031 28.828 3.689 1 97.62 26 GLY B C 1
ATOM 2702 O O . GLY B 1 26 ? 20.844 28.906 2.764 1 97.62 26 GLY B O 1
ATOM 2703 N N . TYR B 1 27 ? 18.984 28.062 3.59 1 98.44 27 TYR B N 1
ATOM 2704 C CA . TYR B 1 27 ? 18.75 27.25 2.398 1 98.44 27 TYR B CA 1
ATOM 2705 C C . TYR B 1 27 ? 18.25 28.109 1.246 1 98.44 27 TYR B C 1
ATOM 2707 O O . TYR B 1 27 ? 17.594 29.141 1.466 1 98.44 27 TYR B O 1
ATOM 2715 N N . GLU B 1 28 ? 18.625 27.734 0.078 1 98.62 28 GLU B N 1
ATOM 2716 C CA . GLU B 1 28 ? 17.828 28.078 -1.09 1 98.62 28 GLU B CA 1
ATOM 2717 C C . GLU B 1 28 ? 16.625 27.141 -1.234 1 98.62 28 GLU B C 1
ATOM 2719 O O . GLU B 1 28 ? 16.781 25.922 -1.219 1 98.62 28 GLU B O 1
ATOM 2724 N N . VAL B 1 29 ? 15.453 27.734 -1.367 1 98.81 29 VAL B N 1
ATOM 2725 C CA . VAL B 1 29 ? 14.266 26.891 -1.339 1 98.81 29 VAL B CA 1
ATOM 2726 C C . VAL B 1 29 ? 13.547 26.969 -2.686 1 98.81 29 VAL B C 1
ATOM 2728 O O . VAL B 1 29 ? 13.266 28.062 -3.189 1 98.81 29 VAL B O 1
ATOM 2731 N N . HIS B 1 30 ? 13.367 25.797 -3.262 1 98.75 30 HIS B N 1
ATOM 2732 C CA . HIS B 1 30 ? 12.508 25.578 -4.422 1 98.75 30 HIS B CA 1
ATOM 2733 C C . HIS B 1 30 ? 11.211 24.891 -4.027 1 98.75 30 HIS B C 1
ATOM 2735 O O . HIS B 1 30 ? 11.18 24.125 -3.055 1 98.75 30 HIS B O 1
ATOM 2741 N N . GLY B 1 31 ? 10.125 25.219 -4.734 1 98.25 31 GLY B N 1
ATOM 2742 C CA . GLY B 1 31 ? 8.859 24.578 -4.426 1 98.25 31 GLY B CA 1
ATOM 2743 C C . GLY B 1 31 ? 7.977 24.375 -5.645 1 98.25 31 GLY B C 1
ATOM 2744 O O . GLY B 1 31 ? 8.156 25.047 -6.664 1 98.25 31 GLY B O 1
ATOM 2745 N N . THR B 1 32 ? 7.09 23.344 -5.504 1 97.5 32 THR B N 1
ATOM 2746 C CA . THR B 1 32 ? 6.215 23.047 -6.637 1 97.5 32 THR B CA 1
ATOM 2747 C C . THR B 1 32 ? 4.75 23.141 -6.227 1 97.5 32 THR B C 1
ATOM 2749 O O . THR B 1 32 ? 4.418 22.953 -5.055 1 97.5 32 THR B O 1
ATOM 2752 N N . SER B 1 33 ? 3.977 23.469 -7.199 1 94.75 33 SER B N 1
ATOM 2753 C CA . SER B 1 33 ? 2.533 23.25 -7.242 1 94.75 33 SER B CA 1
ATOM 2754 C C . SER B 1 33 ? 2.092 22.734 -8.602 1 94.75 33 SER B C 1
ATOM 2756 O O . SER B 1 33 ? 2.871 22.734 -9.562 1 94.75 33 SER B O 1
ATOM 2758 N N . ARG B 1 34 ? 0.893 22.172 -8.664 1 91.69 34 ARG B N 1
ATOM 2759 C CA . ARG B 1 34 ? 0.44 21.609 -9.93 1 91.69 34 ARG B CA 1
ATOM 2760 C C . ARG B 1 34 ? 0.517 22.641 -11.055 1 91.69 34 ARG B C 1
ATOM 2762 O O . ARG B 1 34 ? 0.938 22.312 -12.164 1 91.69 34 ARG B O 1
ATOM 2769 N N . ASP B 1 35 ? 0.078 23.875 -10.75 1 91.19 35 ASP B N 1
ATOM 2770 C CA . ASP B 1 35 ? 0.147 25.031 -11.641 1 91.19 35 ASP B CA 1
ATOM 2771 C C . ASP B 1 35 ? 0.572 26.281 -10.883 1 91.19 35 ASP B C 1
ATOM 2773 O O . ASP B 1 35 ? -0.251 26.938 -10.227 1 91.19 35 ASP B O 1
ATOM 2777 N N . LYS B 1 36 ? 1.788 26.641 -11.039 1 90.31 36 LYS B N 1
ATOM 2778 C CA . LYS B 1 36 ? 2.326 27.75 -10.258 1 90.31 36 LYS B CA 1
ATOM 2779 C C . LYS B 1 36 ? 1.653 29.078 -10.641 1 90.31 36 LYS B C 1
ATOM 2781 O O . LYS B 1 36 ? 1.616 30.016 -9.836 1 90.31 36 LYS B O 1
ATOM 2786 N N . GLU B 1 37 ? 1.1 29.172 -11.797 1 88.06 37 GLU B N 1
ATOM 2787 C CA . GLU B 1 37 ? 0.457 30.406 -12.234 1 88.06 37 GLU B CA 1
ATOM 2788 C C . GLU B 1 37 ? -0.937 30.547 -11.633 1 88.06 37 GLU B C 1
ATOM 2790 O O . GLU B 1 37 ? -1.419 31.672 -11.422 1 88.06 37 GLU B O 1
ATOM 2795 N N . LEU B 1 38 ? -1.526 29.391 -11.273 1 86.06 38 LEU B N 1
ATOM 2796 C CA . LEU B 1 38 ? -2.902 29.406 -10.797 1 86.06 38 LEU B CA 1
ATOM 2797 C C . LEU B 1 38 ? -2.951 29.234 -9.281 1 86.06 38 LEU B C 1
ATOM 2799 O O . LEU B 1 38 ? -3.977 29.516 -8.656 1 86.06 38 LEU B O 1
ATOM 2803 N N . SER B 1 39 ? -1.843 28.859 -8.82 1 87.06 39 SER B N 1
ATOM 2804 C CA . SER B 1 39 ? -1.812 28.625 -7.379 1 87.06 39 SER B CA 1
ATOM 2805 C C . SER B 1 39 ? -1.79 29.953 -6.613 1 87.06 39 SER B C 1
ATOM 2807 O O . SER B 1 39 ? -1.109 30.891 -7.016 1 87.06 39 SER B O 1
ATOM 2809 N N . SER B 1 40 ? -2.521 30.016 -5.504 1 86.5 40 SER B N 1
ATOM 2810 C CA . SER B 1 40 ? -2.605 31.25 -4.742 1 86.5 40 SER B CA 1
ATOM 2811 C C . SER B 1 40 ? -1.335 31.5 -3.934 1 86.5 40 SER B C 1
ATOM 2813 O O . SER B 1 40 ? -0.955 32.656 -3.686 1 86.5 40 SER B O 1
ATOM 2815 N N . PHE B 1 41 ? -0.736 30.469 -3.514 1 94.75 41 PHE B N 1
ATOM 2816 C CA . PHE B 1 41 ? 0.396 30.484 -2.596 1 94.75 41 PHE B CA 1
ATOM 2817 C C . PHE B 1 41 ? 0.101 31.375 -1.395 1 94.75 41 PHE B C 1
ATOM 2819 O O . PHE B 1 41 ? 0.978 32.094 -0.925 1 94.75 41 PHE B O 1
ATOM 2826 N N . ALA B 1 42 ? -1.2 31.406 -0.958 1 94.88 42 ALA B N 1
ATOM 2827 C CA . ALA B 1 42 ? -1.664 32.219 0.159 1 94.88 42 ALA B CA 1
ATOM 2828 C C . ALA B 1 42 ? -0.842 31.953 1.416 1 94.88 42 ALA B C 1
ATOM 2830 O O . ALA B 1 42 ? -0.525 32.875 2.17 1 94.88 42 ALA B O 1
ATOM 2831 N N . ASN B 1 43 ? -0.457 30.75 1.652 1 96.94 43 ASN B N 1
ATOM 2832 C CA . ASN B 1 43 ? 0.298 30.391 2.85 1 96.94 43 ASN B CA 1
ATOM 2833 C C . ASN B 1 43 ? 1.707 30.984 2.818 1 96.94 43 ASN B C 1
ATOM 2835 O O . ASN B 1 43 ? 2.221 31.438 3.844 1 96.94 43 ASN B O 1
ATOM 2839 N N . LEU B 1 44 ? 2.342 30.984 1.646 1 98 44 LEU B N 1
ATOM 2840 C CA . LEU B 1 44 ? 3.656 31.609 1.518 1 98 44 LEU B CA 1
ATOM 2841 C C . LEU B 1 44 ? 3.582 33.094 1.791 1 98 44 LEU B C 1
ATOM 2843 O O . LEU B 1 44 ? 4.477 33.656 2.426 1 98 44 LEU B O 1
ATOM 2847 N N . ARG B 1 45 ? 2.527 33.719 1.276 1 96.81 45 ARG B N 1
ATOM 2848 C CA . ARG B 1 45 ? 2.324 35.125 1.519 1 96.81 45 ARG B CA 1
ATOM 2849 C C . ARG B 1 45 ? 2.092 35.406 3 1 96.81 45 ARG B C 1
ATOM 2851 O O . ARG B 1 45 ? 2.639 36.375 3.551 1 96.81 45 ARG B O 1
ATOM 2858 N N . ARG B 1 46 ? 1.334 34.594 3.566 1 95.56 46 ARG B N 1
ATOM 2859 C CA . ARG B 1 46 ? 0.983 34.75 4.973 1 95.56 46 ARG B CA 1
ATOM 2860 C C . ARG B 1 46 ? 2.223 34.688 5.855 1 95.56 46 ARG B C 1
ATOM 2862 O O . ARG B 1 46 ? 2.312 35.406 6.859 1 95.56 46 ARG B O 1
ATOM 2869 N N . VAL B 1 47 ? 3.143 33.844 5.461 1 97.31 47 VAL B N 1
ATOM 2870 C CA . VAL B 1 47 ? 4.34 33.719 6.285 1 97.31 47 VAL B CA 1
ATOM 2871 C C . VAL B 1 47 ? 5.43 34.656 5.746 1 97.31 47 VAL B C 1
ATOM 2873 O O . VAL B 1 47 ? 6.559 34.656 6.242 1 97.31 47 VAL B O 1
ATOM 2876 N N . GLY B 1 48 ? 5.223 35.375 4.668 1 97.38 48 GLY B N 1
ATOM 2877 C CA . GLY B 1 48 ? 6.039 36.469 4.188 1 97.38 48 GLY B CA 1
ATOM 2878 C C . GLY B 1 48 ? 7.238 36.031 3.377 1 97.38 48 GLY B C 1
ATOM 2879 O O . GLY B 1 48 ? 8.281 36.688 3.389 1 97.38 48 GLY B O 1
ATOM 2880 N N . ILE B 1 49 ? 7.074 34.875 2.621 1 98.12 49 ILE B N 1
ATOM 2881 C CA . ILE B 1 49 ? 8.297 34.375 2 1 98.12 49 ILE B CA 1
ATOM 2882 C C . ILE B 1 49 ? 8.047 34.094 0.523 1 98.12 49 ILE B C 1
ATOM 2884 O O . ILE B 1 49 ? 8.867 33.438 -0.137 1 98.12 49 ILE B O 1
ATOM 2888 N N . GLN B 1 50 ? 6.938 34.438 -0.023 1 96.62 50 GLN B N 1
ATOM 2889 C CA . GLN B 1 50 ? 6.59 34.094 -1.396 1 96.62 50 GLN B CA 1
ATOM 2890 C C . GLN B 1 50 ? 7.68 34.531 -2.369 1 96.62 50 GLN B C 1
ATOM 2892 O O . GLN B 1 50 ? 7.973 33.844 -3.338 1 96.62 50 GLN B O 1
ATOM 2897 N N . ASP B 1 51 ? 8.336 35.719 -2.08 1 96.62 51 ASP B N 1
ATOM 2898 C CA . ASP B 1 51 ? 9.336 36.25 -2.992 1 96.62 51 ASP B CA 1
ATOM 2899 C C . ASP B 1 51 ? 10.711 35.656 -2.725 1 96.62 51 ASP B C 1
ATOM 2901 O O . ASP B 1 51 ? 11.68 35.969 -3.42 1 96.62 51 ASP B O 1
ATOM 2905 N N . ARG B 1 52 ? 10.766 34.781 -1.789 1 98.19 52 ARG B N 1
ATOM 2906 C CA . ARG B 1 52 ? 12.062 34.219 -1.394 1 98.19 52 ARG B CA 1
ATOM 2907 C C . ARG B 1 52 ? 12.211 32.781 -1.834 1 98.19 52 ARG B C 1
ATOM 2909 O O . ARG B 1 52 ? 13.234 32.156 -1.569 1 98.19 52 ARG B O 1
ATOM 2916 N N . VAL B 1 53 ? 11.18 32.25 -2.57 1 98.25 53 VAL B N 1
ATOM 2917 C CA . VAL B 1 53 ? 11.211 30.875 -3.029 1 98.25 53 VAL B CA 1
ATOM 2918 C C . VAL B 1 53 ? 11.125 30.844 -4.555 1 98.25 53 VAL B C 1
ATOM 2920 O O . VAL B 1 53 ? 10.5 31.703 -5.168 1 98.25 53 VAL B O 1
ATOM 2923 N N . ARG B 1 54 ? 11.82 29.922 -5.125 1 98.19 54 ARG B N 1
ATOM 2924 C CA . ARG B 1 54 ? 11.664 29.656 -6.551 1 98.19 54 ARG B CA 1
ATOM 2925 C C . ARG B 1 54 ? 10.57 28.625 -6.801 1 98.19 54 ARG B C 1
ATOM 2927 O O . ARG B 1 54 ? 10.633 27.516 -6.281 1 98.19 54 ARG B O 1
ATOM 2934 N N . LEU B 1 55 ? 9.609 28.969 -7.637 1 98 55 LEU B N 1
ATOM 2935 C CA . LEU B 1 55 ? 8.414 28.141 -7.789 1 98 55 LEU B CA 1
ATOM 2936 C C . LEU B 1 55 ? 8.391 27.484 -9.164 1 98 55 LEU B C 1
ATOM 2938 O O . LEU B 1 55 ? 8.812 28.078 -10.156 1 98 55 LEU B O 1
ATOM 2942 N N . TYR B 1 56 ? 7.922 26.234 -9.188 1 97.56 56 TYR B N 1
ATOM 2943 C CA . TYR B 1 56 ? 7.793 25.438 -10.406 1 97.56 56 TYR B CA 1
ATOM 2944 C C . TYR B 1 56 ? 6.383 24.859 -10.539 1 97.56 56 TYR B C 1
ATOM 2946 O O . TYR B 1 56 ? 5.691 24.672 -9.539 1 97.56 56 TYR B O 1
ATOM 2954 N N . SER B 1 57 ? 5.988 24.688 -11.805 1 96.94 57 SER B N 1
ATOM 2955 C CA . SER B 1 57 ? 4.84 23.828 -12.078 1 96.94 57 SER B CA 1
ATOM 2956 C C . SER B 1 57 ? 5.258 22.375 -12.227 1 96.94 57 SER B C 1
ATOM 2958 O O . SER B 1 57 ? 6.18 22.062 -12.984 1 96.94 57 SER B O 1
ATOM 2960 N N . ALA B 1 58 ? 4.633 21.469 -11.406 1 96.12 58 ALA B N 1
ATOM 2961 C CA . ALA B 1 58 ? 4.891 20.031 -11.539 1 96.12 58 ALA B CA 1
ATOM 2962 C C . ALA B 1 58 ? 3.727 19.219 -10.992 1 96.12 58 ALA B C 1
ATOM 2964 O O . ALA B 1 58 ? 3.141 19.562 -9.961 1 96.12 58 ALA B O 1
ATOM 2965 N N . SER B 1 59 ? 3.354 18.234 -11.773 1 94.38 59 SER B N 1
ATOM 2966 C CA . SER B 1 59 ? 2.414 17.234 -11.273 1 94.38 59 SER B CA 1
ATOM 2967 C C . SER B 1 59 ? 3.143 16.016 -10.734 1 94.38 59 SER B C 1
ATOM 2969 O O . SER B 1 59 ? 3.926 15.383 -11.445 1 94.38 59 SER B O 1
ATOM 2971 N N . LEU B 1 60 ? 2.793 15.68 -9.523 1 94.06 60 LEU B N 1
ATOM 2972 C CA . LEU B 1 60 ? 3.482 14.602 -8.82 1 94.06 60 LEU B CA 1
ATOM 2973 C C . LEU B 1 60 ? 3.328 13.281 -9.57 1 94.06 60 LEU B C 1
ATOM 2975 O O . LEU B 1 60 ? 4.215 12.43 -9.516 1 94.06 60 LEU B O 1
ATOM 2979 N N . THR B 1 61 ? 2.26 13.102 -10.297 1 94.44 61 THR B N 1
ATOM 2980 C CA . THR B 1 61 ? 1.969 11.828 -10.953 1 94.44 61 THR B CA 1
ATOM 2981 C C . THR B 1 61 ? 2.52 11.805 -12.375 1 94.44 61 THR B C 1
ATOM 2983 O O . THR B 1 61 ? 2.438 10.789 -13.062 1 94.44 61 THR B O 1
ATOM 2986 N N . ASP B 1 62 ? 2.965 12.984 -12.844 1 95.62 62 ASP B N 1
ATOM 2987 C CA . ASP B 1 62 ? 3.637 13.078 -14.133 1 95.62 62 ASP B CA 1
ATOM 2988 C C . ASP B 1 62 ? 5.152 12.977 -13.977 1 95.62 62 ASP B C 1
ATOM 2990 O O . ASP B 1 62 ? 5.82 13.961 -13.68 1 95.62 62 ASP B O 1
ATOM 2994 N N . PHE B 1 63 ? 5.676 11.836 -14.305 1 97.31 63 PHE B N 1
ATOM 2995 C CA . PHE B 1 63 ? 7.09 11.555 -14.086 1 97.31 63 PHE B CA 1
ATOM 2996 C C . PHE B 1 63 ? 7.969 12.57 -14.797 1 97.31 63 PHE B C 1
ATOM 2998 O O . PHE B 1 63 ? 8.984 13.016 -14.25 1 97.31 63 PHE B O 1
ATOM 3005 N N . ARG B 1 64 ? 7.578 12.961 -15.977 1 96.81 64 ARG B N 1
ATOM 3006 C CA . ARG B 1 64 ? 8.383 13.891 -16.766 1 96.81 64 ARG B CA 1
ATOM 3007 C C . ARG B 1 64 ? 8.508 15.242 -16.062 1 96.81 64 ARG B C 1
ATOM 3009 O O . ARG B 1 64 ? 9.586 15.828 -16.016 1 96.81 64 ARG B O 1
ATOM 3016 N N . SER B 1 65 ? 7.41 15.711 -15.57 1 97.44 65 SER B N 1
ATOM 3017 C CA . SER B 1 65 ? 7.445 17.016 -14.906 1 97.44 65 SER B CA 1
ATOM 3018 C C . SER B 1 65 ? 8.258 16.953 -13.609 1 97.44 65 SER B C 1
ATOM 3020 O O . SER B 1 65 ? 8.961 17.891 -13.273 1 97.44 65 SER B O 1
ATOM 3022 N N . VAL B 1 66 ? 8.164 15.828 -12.859 1 98.25 66 VAL B N 1
ATOM 3023 C CA . VAL B 1 66 ? 8.938 15.641 -11.633 1 98.25 66 VAL B CA 1
ATOM 3024 C C . VAL B 1 66 ? 10.422 15.586 -11.961 1 98.25 66 VAL B C 1
ATOM 3026 O O . VAL B 1 66 ? 11.234 16.266 -11.32 1 98.25 66 VAL B O 1
ATOM 3029 N N . LEU B 1 67 ? 10.766 14.805 -12.969 1 98.38 67 LEU B N 1
ATOM 3030 C CA . LEU B 1 67 ? 12.156 14.656 -13.383 1 98.38 67 LEU B CA 1
ATOM 3031 C C . LEU B 1 67 ? 12.742 16 -13.789 1 98.38 67 LEU B C 1
ATOM 3033 O O . LEU B 1 67 ? 13.883 16.312 -13.438 1 98.38 67 LEU B O 1
ATOM 3037 N N . GLN B 1 68 ? 12.008 16.797 -14.508 1 98.19 68 GLN B N 1
ATOM 3038 C CA . GLN B 1 68 ? 12.469 18.094 -14.984 1 98.19 68 GLN B CA 1
ATOM 3039 C C . GLN B 1 68 ? 12.766 19.031 -13.828 1 98.19 68 GLN B C 1
ATOM 3041 O O . GLN B 1 68 ? 13.805 19.703 -13.797 1 98.19 68 GLN B O 1
ATOM 3046 N N . VAL B 1 69 ? 11.836 19.109 -12.875 1 98.38 69 VAL B N 1
ATOM 3047 C CA . VAL B 1 69 ? 12 20.031 -11.758 1 98.38 69 VAL B CA 1
ATOM 3048 C C . VAL B 1 69 ? 13.18 19.594 -10.898 1 98.38 69 VAL B C 1
ATOM 3050 O O . VAL B 1 69 ? 13.961 20.422 -10.43 1 98.38 69 VAL B O 1
ATOM 3053 N N . VAL B 1 70 ? 13.312 18.281 -10.664 1 98.69 70 VAL B N 1
ATOM 3054 C CA . VAL B 1 70 ? 14.414 17.766 -9.859 1 98.69 70 VAL B CA 1
ATOM 3055 C C . VAL B 1 70 ? 15.742 18.047 -10.555 1 98.69 70 VAL B C 1
ATOM 3057 O O . VAL B 1 70 ? 16.719 18.438 -9.906 1 98.69 70 VAL B O 1
ATOM 3060 N N . ALA B 1 71 ? 15.781 17.859 -11.867 1 98.44 71 ALA B N 1
ATOM 3061 C CA . ALA B 1 71 ? 16.984 18.125 -12.641 1 98.44 71 ALA B CA 1
ATOM 3062 C C . ALA B 1 71 ? 17.359 19.609 -12.594 1 98.44 71 ALA B C 1
ATOM 3064 O O . ALA B 1 71 ? 18.531 19.953 -12.445 1 98.44 71 ALA B O 1
ATOM 3065 N N . ASP B 1 72 ? 16.359 20.469 -12.719 1 98.06 72 ASP B N 1
ATOM 3066 C CA . ASP B 1 72 ? 16.578 21.906 -12.758 1 98.06 72 ASP B CA 1
ATOM 3067 C C . ASP B 1 72 ? 17.031 22.438 -11.398 1 98.06 72 ASP B C 1
ATOM 3069 O O . ASP B 1 72 ? 17.953 23.25 -11.32 1 98.06 72 ASP B O 1
ATOM 3073 N N . ALA B 1 73 ? 16.375 21.969 -10.344 1 97.88 73 ALA B N 1
ATOM 3074 C CA . ALA B 1 73 ? 16.656 22.469 -9 1 97.88 73 ALA B CA 1
ATOM 3075 C C . ALA B 1 73 ? 17.953 21.859 -8.461 1 97.88 73 ALA B C 1
ATOM 3077 O O . ALA B 1 73 ? 18.625 22.469 -7.621 1 97.88 73 ALA B O 1
ATOM 3078 N N . ALA B 1 74 ? 18.297 20.641 -8.852 1 97.5 74 ALA B N 1
ATOM 3079 C CA . ALA B 1 74 ? 19.469 19.891 -8.375 1 97.5 74 ALA B CA 1
ATOM 3080 C C . ALA B 1 74 ? 19.578 19.953 -6.855 1 97.5 74 ALA B C 1
ATOM 3082 O O . ALA B 1 74 ? 20.625 20.312 -6.316 1 97.5 74 ALA B O 1
ATOM 3083 N N . PRO B 1 75 ? 18.547 19.578 -6.184 1 98.44 75 PRO B N 1
ATOM 3084 C CA . PRO B 1 75 ? 18.484 19.797 -4.734 1 98.44 75 PRO B CA 1
ATOM 3085 C C . PRO B 1 75 ? 19.375 18.828 -3.955 1 98.44 75 PRO B C 1
ATOM 3087 O O . PRO B 1 75 ? 19.609 17.703 -4.406 1 98.44 75 PRO B O 1
ATOM 3090 N N . SER B 1 76 ? 19.828 19.297 -2.812 1 98.25 76 SER B N 1
ATOM 3091 C CA . SER B 1 76 ? 20.484 18.406 -1.848 1 98.25 76 SER B CA 1
ATOM 3092 C C . SER B 1 76 ? 19.453 17.719 -0.956 1 98.25 76 SER B C 1
ATOM 3094 O O . SER B 1 76 ? 19.734 16.656 -0.402 1 98.25 76 SER B O 1
ATOM 3096 N N . GLU B 1 77 ? 18.312 18.359 -0.752 1 98.81 77 GLU B N 1
ATOM 3097 C CA . GLU B 1 77 ? 17.203 17.812 0.034 1 98.81 77 GLU B CA 1
ATOM 3098 C C . GLU B 1 77 ? 15.883 17.938 -0.719 1 98.81 77 GLU B C 1
ATOM 3100 O O . GLU B 1 77 ? 15.633 18.938 -1.389 1 98.81 77 GLU B O 1
ATOM 3105 N N . ILE B 1 78 ? 15.148 16.875 -0.726 1 98.94 78 ILE B N 1
ATOM 3106 C CA . ILE B 1 78 ? 13.82 16.859 -1.32 1 98.94 78 ILE B CA 1
ATOM 3107 C C . ILE B 1 78 ? 12.781 16.5 -0.258 1 98.94 78 ILE B C 1
ATOM 3109 O O . ILE B 1 78 ? 12.961 15.531 0.491 1 98.94 78 ILE B O 1
ATOM 3113 N N . TYR B 1 79 ? 11.766 17.328 -0.151 1 98.94 79 TYR B N 1
ATOM 3114 C CA . TYR B 1 79 ? 10.633 17.078 0.736 1 98.94 79 TYR B CA 1
ATOM 3115 C C . TYR B 1 79 ? 9.352 16.844 -0.062 1 98.94 79 TYR B C 1
ATOM 3117 O O . TYR B 1 79 ? 8.867 17.766 -0.742 1 98.94 79 TYR B O 1
ATOM 3125 N N . ASN B 1 80 ? 8.844 15.641 0.017 1 98.81 80 ASN B N 1
ATOM 3126 C CA . ASN B 1 80 ? 7.559 15.359 -0.61 1 98.81 80 ASN B CA 1
ATOM 3127 C C . ASN B 1 80 ? 6.406 15.531 0.375 1 98.81 80 ASN B C 1
ATOM 3129 O O . ASN B 1 80 ? 6.141 14.641 1.187 1 98.81 80 ASN B O 1
ATOM 3133 N N . LEU B 1 81 ? 5.715 16.625 0.233 1 98.31 81 LEU B N 1
ATOM 3134 C CA . LEU B 1 81 ? 4.594 16.938 1.11 1 98.31 81 LEU B CA 1
ATOM 3135 C C . LEU B 1 81 ? 3.297 17.047 0.318 1 98.31 81 LEU B C 1
ATOM 3137 O O . LEU B 1 81 ? 2.271 17.484 0.853 1 98.31 81 LEU B O 1
ATOM 3141 N N . ALA B 1 82 ? 3.385 16.656 -0.957 1 95.88 82 ALA B N 1
ATOM 3142 C CA . ALA B 1 82 ? 2.244 16.812 -1.855 1 95.88 82 ALA B CA 1
ATOM 3143 C C . ALA B 1 82 ? 1.381 15.547 -1.866 1 95.88 82 ALA B C 1
ATOM 3145 O O . ALA B 1 82 ? 1.868 14.453 -1.58 1 95.88 82 ALA B O 1
ATOM 3146 N N . GLY B 1 83 ? 0.107 15.727 -2.219 1 91.44 83 GLY B N 1
ATOM 3147 C CA . GLY B 1 83 ? -0.86 14.648 -2.35 1 91.44 83 GLY B CA 1
ATOM 3148 C C . GLY B 1 83 ? -2.248 15.031 -1.875 1 91.44 83 GLY B C 1
ATOM 3149 O O . GLY B 1 83 ? -2.432 16.078 -1.258 1 91.44 83 GLY B O 1
ATOM 3150 N N . GLN B 1 84 ? -3.248 14.195 -2.324 1 91 84 GLN B N 1
ATOM 3151 C CA . GLN B 1 84 ? -4.582 14.344 -1.748 1 91 84 GLN B CA 1
ATOM 3152 C C . GLN B 1 84 ? -4.566 14.062 -0.248 1 91 84 GLN B C 1
ATOM 3154 O O . GLN B 1 84 ? -4.273 12.938 0.176 1 91 84 GLN B O 1
ATOM 3159 N N . SER B 1 85 ? -4.863 15.047 0.593 1 90.06 85 SER B N 1
ATOM 3160 C CA . SER B 1 85 ? -4.559 14.945 2.018 1 90.06 85 SER B CA 1
ATOM 3161 C C . SER B 1 85 ? -5.824 14.742 2.84 1 90.06 85 SER B C 1
ATOM 3163 O O . SER B 1 85 ? -5.758 14.57 4.059 1 90.06 85 SER B O 1
ATOM 3165 N N . SER B 1 86 ? -6.969 14.773 2.215 1 92.44 86 SER B N 1
ATOM 3166 C CA . SER B 1 86 ? -8.227 14.617 2.945 1 92.44 86 SER B CA 1
ATOM 3167 C C . SER B 1 86 ? -8.617 13.148 3.055 1 92.44 86 SER B C 1
ATOM 3169 O O . SER B 1 86 ? -8.906 12.5 2.047 1 92.44 86 SER B O 1
ATOM 3171 N N . VAL B 1 87 ? -8.742 12.648 4.281 1 94.12 87 VAL B N 1
ATOM 3172 C CA . VAL B 1 87 ? -9.164 11.266 4.504 1 94.12 87 VAL B CA 1
ATOM 3173 C C . VAL B 1 87 ? -10.602 11.086 4.023 1 94.12 87 VAL B C 1
ATOM 3175 O O . VAL B 1 87 ? -10.914 10.102 3.342 1 94.12 87 VAL B O 1
ATOM 3178 N N . SER B 1 88 ? -11.43 12.023 4.371 1 92.75 88 SER B N 1
ATOM 3179 C CA . SER B 1 88 ? -12.828 11.945 3.969 1 92.75 88 SER B CA 1
ATOM 3180 C C . SER B 1 88 ? -12.969 11.922 2.449 1 92.75 88 SER B C 1
ATOM 3182 O O . SER B 1 88 ? -13.711 11.102 1.902 1 92.75 88 SER B O 1
ATOM 3184 N N . LEU B 1 89 ? -12.234 12.781 1.79 1 93.81 89 LEU B N 1
ATOM 3185 C CA . LEU B 1 89 ? -12.305 12.883 0.336 1 93.81 89 LEU B CA 1
ATOM 3186 C C . LEU B 1 89 ? -11.758 11.625 -0.322 1 93.81 89 LEU B C 1
ATOM 3188 O O . LEU B 1 89 ? -12.133 11.289 -1.45 1 93.81 89 LEU B O 1
ATOM 3192 N N . SER B 1 90 ? -10.93 10.891 0.379 1 96.5 90 SER B N 1
ATOM 3193 C CA . SER B 1 90 ? -10.305 9.711 -0.201 1 96.5 90 SER B CA 1
ATOM 3194 C C . SER B 1 90 ? -11.336 8.625 -0.483 1 96.5 90 SER B C 1
ATOM 3196 O O . SER B 1 90 ? -11.156 7.805 -1.386 1 96.5 90 SER B O 1
ATOM 3198 N N . PHE B 1 91 ? -12.43 8.57 0.276 1 95.06 91 PHE B N 1
ATOM 3199 C CA . PHE B 1 91 ? -13.5 7.613 0.025 1 95.06 91 PHE B CA 1
ATOM 3200 C C . PHE B 1 91 ? -14.266 7.98 -1.237 1 95.06 91 PHE B C 1
ATOM 3202 O O . PHE B 1 91 ? -14.766 7.105 -1.946 1 95.06 91 PHE B O 1
ATOM 3209 N N . GLU B 1 92 ? -14.305 9.281 -1.521 1 94.31 92 GLU B N 1
ATOM 3210 C CA . GLU B 1 92 ? -15.016 9.773 -2.697 1 94.31 92 GLU B CA 1
ATOM 3211 C C . GLU B 1 92 ? -14.133 9.711 -3.941 1 94.31 92 GLU B C 1
ATOM 3213 O O . GLU B 1 92 ? -14.633 9.5 -5.051 1 94.31 92 GLU B O 1
ATOM 3218 N N . GLN B 1 93 ? -12.867 9.93 -3.725 1 96.38 93 GLN B N 1
ATOM 3219 C CA . GLN B 1 93 ? -11.898 9.961 -4.82 1 96.38 93 GLN B CA 1
ATOM 3220 C C . GLN B 1 93 ? -10.742 9.008 -4.559 1 96.38 93 GLN B C 1
ATOM 3222 O O . GLN B 1 93 ? -9.586 9.43 -4.492 1 96.38 93 GLN B O 1
ATOM 3227 N N . PRO B 1 94 ? -11.031 7.719 -4.516 1 96.25 94 PRO B N 1
ATOM 3228 C CA . PRO B 1 94 ? -9.992 6.758 -4.141 1 96.25 94 PRO B CA 1
ATOM 3229 C C . PRO B 1 94 ? -8.883 6.652 -5.188 1 96.25 94 PRO B C 1
ATOM 3231 O O . PRO B 1 94 ? -7.711 6.492 -4.836 1 96.25 94 PRO B O 1
ATOM 3234 N N . VAL B 1 95 ? -9.172 6.789 -6.473 1 95.38 95 VAL B N 1
ATOM 3235 C CA . VAL B 1 95 ? -8.195 6.648 -7.543 1 95.38 95 VAL B CA 1
ATOM 3236 C C . VAL B 1 95 ? -7.184 7.793 -7.473 1 95.38 95 VAL B C 1
ATOM 3238 O O . VAL B 1 95 ? -5.973 7.559 -7.449 1 95.38 95 VAL B O 1
ATOM 3241 N N . GLU B 1 96 ? -7.723 8.984 -7.41 1 94.25 96 GLU B N 1
ATOM 3242 C CA . GLU B 1 96 ? -6.836 10.141 -7.309 1 94.25 96 GLU B CA 1
ATOM 3243 C C . GLU B 1 96 ? -5.977 10.062 -6.051 1 94.25 96 GLU B C 1
ATOM 3245 O O . GLU B 1 96 ? -4.793 10.406 -6.082 1 94.25 96 GLU B O 1
ATOM 3250 N N . THR B 1 97 ? -6.555 9.688 -4.949 1 96.38 97 THR B N 1
ATOM 3251 C CA . THR B 1 97 ? -5.855 9.617 -3.672 1 96.38 97 THR B CA 1
ATOM 3252 C C . THR B 1 97 ? -4.703 8.617 -3.744 1 96.38 97 THR B C 1
ATOM 3254 O O . THR B 1 97 ? -3.57 8.938 -3.377 1 96.38 97 THR B O 1
ATOM 3257 N N . LEU B 1 98 ? -4.996 7.434 -4.262 1 96.94 98 LEU B N 1
ATOM 3258 C CA . LEU B 1 98 ? -3.957 6.414 -4.367 1 96.94 98 LEU B CA 1
ATOM 3259 C C . LEU B 1 98 ? -2.893 6.824 -5.379 1 96.94 98 LEU B C 1
ATOM 3261 O O . LEU B 1 98 ? -1.697 6.648 -5.137 1 96.94 98 LEU B O 1
ATOM 3265 N N . ASP B 1 99 ? -3.307 7.363 -6.441 1 95.06 99 ASP B N 1
ATOM 3266 C CA . ASP B 1 99 ? -2.402 7.754 -7.52 1 95.06 99 ASP B CA 1
ATOM 3267 C C . ASP B 1 99 ? -1.376 8.773 -7.031 1 95.06 99 ASP B C 1
ATOM 3269 O O . ASP B 1 99 ? -0.169 8.555 -7.152 1 95.06 99 ASP B O 1
ATOM 3273 N N . SER B 1 100 ? -1.84 9.828 -6.449 1 94.44 100 SER B N 1
ATOM 3274 C CA . SER B 1 100 ? -0.952 10.906 -6.031 1 94.44 100 SER B CA 1
ATOM 3275 C C . SER B 1 100 ? -0.097 10.484 -4.84 1 94.44 100 SER B C 1
ATOM 3277 O O . SER B 1 100 ? 1.061 10.891 -4.723 1 94.44 100 SER B O 1
ATOM 3279 N N . THR B 1 101 ? -0.596 9.625 -3.992 1 96.56 101 THR B N 1
ATOM 3280 C CA . THR B 1 101 ? 0.094 9.258 -2.762 1 96.56 101 THR B CA 1
ATOM 3281 C C . THR B 1 101 ? 1.146 8.188 -3.031 1 96.56 101 THR B C 1
ATOM 3283 O O . THR B 1 101 ? 2.188 8.156 -2.373 1 96.56 101 THR B O 1
ATOM 3286 N N . ILE B 1 102 ? 0.862 7.359 -3.998 1 97.06 102 ILE B N 1
ATOM 3287 C CA . ILE B 1 102 ? 1.748 6.223 -4.215 1 97.06 102 ILE B CA 1
ATOM 3288 C C . ILE B 1 102 ? 2.779 6.566 -5.285 1 97.06 102 ILE B C 1
ATOM 3290 O O . ILE B 1 102 ? 3.975 6.32 -5.109 1 97.06 102 ILE B O 1
ATOM 3294 N N . PHE B 1 103 ? 2.367 7.188 -6.309 1 96.75 103 PHE B N 1
ATOM 3295 C CA . PHE B 1 103 ? 3.256 7.359 -7.453 1 96.75 103 PHE B CA 1
ATOM 3296 C C . PHE B 1 103 ? 4.094 8.625 -7.297 1 96.75 103 PHE B C 1
ATOM 3298 O O . PHE B 1 103 ? 5.164 8.742 -7.902 1 96.75 103 PHE B O 1
ATOM 3305 N N . GLY B 1 104 ? 3.613 9.586 -6.465 1 96.19 104 GLY B N 1
ATOM 3306 C CA . GLY B 1 104 ? 4.434 10.75 -6.18 1 96.19 104 GLY B CA 1
ATOM 3307 C C . GLY B 1 104 ? 5.82 10.391 -5.684 1 96.19 104 GLY B C 1
ATOM 3308 O O . GLY B 1 104 ? 6.816 10.664 -6.355 1 96.19 104 GLY B O 1
ATOM 3309 N N . PRO B 1 105 ? 5.852 9.711 -4.562 1 97.31 105 PRO B N 1
ATOM 3310 C CA . PRO B 1 105 ? 7.16 9.312 -4.039 1 97.31 105 PRO B CA 1
ATOM 3311 C C . PRO B 1 105 ? 7.934 8.414 -4.996 1 97.31 105 PRO B C 1
ATOM 3313 O O . PRO B 1 105 ? 9.156 8.516 -5.098 1 97.31 105 PRO B O 1
ATOM 3316 N N . LEU B 1 106 ? 7.258 7.531 -5.691 1 98.31 106 LEU B N 1
ATOM 3317 C CA . LEU B 1 106 ? 7.938 6.672 -6.656 1 98.31 106 LEU B CA 1
ATOM 3318 C C . LEU B 1 106 ? 8.648 7.5 -7.723 1 98.31 106 LEU B C 1
ATOM 3320 O O . LEU B 1 106 ? 9.805 7.234 -8.055 1 98.31 106 LEU B O 1
ATOM 3324 N N . ASN B 1 107 ? 7.922 8.469 -8.266 1 98.5 107 ASN B N 1
ATOM 3325 C CA . ASN B 1 107 ? 8.477 9.312 -9.312 1 98.5 107 ASN B CA 1
ATOM 3326 C C . ASN B 1 107 ? 9.68 10.109 -8.812 1 98.5 107 ASN B C 1
ATOM 3328 O O . ASN B 1 107 ? 10.656 10.297 -9.539 1 98.5 107 ASN B O 1
ATOM 3332 N N . ILE B 1 108 ? 9.594 10.586 -7.59 1 98.75 108 ILE B N 1
ATOM 3333 C CA . ILE B 1 108 ? 10.703 11.328 -7.004 1 98.75 108 ILE B CA 1
ATOM 3334 C C . ILE B 1 108 ? 11.906 10.406 -6.812 1 98.75 108 ILE B C 1
ATOM 3336 O O . ILE B 1 108 ? 13.031 10.75 -7.18 1 98.75 108 ILE B O 1
ATOM 3340 N N . LEU B 1 109 ? 11.672 9.242 -6.281 1 98.69 109 LEU B N 1
ATOM 3341 C CA . LEU B 1 109 ? 12.727 8.266 -6.035 1 98.69 109 LEU B CA 1
ATOM 3342 C C . LEU B 1 109 ? 13.406 7.855 -7.34 1 98.69 109 LEU B C 1
ATOM 3344 O O . LEU B 1 109 ? 14.633 7.797 -7.418 1 98.69 109 LEU B O 1
ATOM 3348 N N . GLU B 1 110 ? 12.602 7.57 -8.336 1 98.25 110 GLU B N 1
ATOM 3349 C CA . GLU B 1 110 ? 13.148 7.219 -9.641 1 98.25 110 GLU B CA 1
ATOM 3350 C C . GLU B 1 110 ? 13.961 8.367 -10.227 1 98.25 110 GLU B C 1
ATOM 3352 O O . GLU B 1 110 ? 14.984 8.141 -10.883 1 98.25 110 GLU B O 1
ATOM 3357 N N . SER B 1 111 ? 13.492 9.617 -10.039 1 98.56 111 SER B N 1
ATOM 3358 C CA . SER B 1 111 ? 14.219 10.789 -10.523 1 98.56 111 SER B CA 1
ATOM 3359 C C . SER B 1 111 ? 15.602 10.891 -9.875 1 98.56 111 SER B C 1
ATOM 3361 O O . SER B 1 111 ? 16.594 11.164 -10.555 1 98.56 111 SER B O 1
ATOM 3363 N N . ILE B 1 112 ? 15.656 10.672 -8.555 1 98.62 112 ILE B N 1
ATOM 3364 C CA . ILE B 1 112 ? 16.922 10.703 -7.824 1 98.62 112 ILE B CA 1
ATOM 3365 C C . ILE B 1 112 ? 17.875 9.672 -8.406 1 98.62 112 ILE B C 1
ATOM 3367 O O . ILE B 1 112 ? 19.047 9.977 -8.656 1 98.62 112 ILE B O 1
ATOM 3371 N N . ARG B 1 113 ? 17.391 8.484 -8.688 1 97.75 113 ARG B N 1
ATOM 3372 C CA . ARG B 1 113 ? 18.219 7.398 -9.195 1 97.75 113 ARG B CA 1
ATOM 3373 C C . ARG B 1 113 ? 18.688 7.684 -10.617 1 97.75 113 ARG B C 1
ATOM 3375 O O . ARG B 1 113 ? 19.875 7.516 -10.93 1 97.75 113 ARG B O 1
ATOM 3382 N N . LEU B 1 114 ? 17.766 8.094 -11.43 1 97.38 114 LEU B N 1
ATOM 3383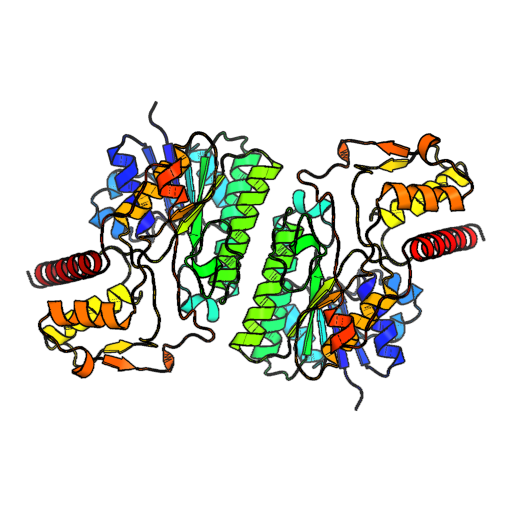 C CA . LEU B 1 114 ? 18.062 8.289 -12.844 1 97.38 114 LEU B CA 1
ATOM 3384 C C . LEU B 1 114 ? 19.062 9.43 -13.031 1 97.38 114 LEU B C 1
ATOM 3386 O O . LEU B 1 114 ? 19.906 9.375 -13.922 1 97.38 114 LEU B O 1
ATOM 3390 N N . LEU B 1 115 ? 18.953 10.438 -12.219 1 98.19 115 LEU B N 1
ATOM 3391 C CA . LEU B 1 115 ? 19.828 11.594 -12.312 1 98.19 115 LEU B CA 1
ATOM 3392 C C . LEU B 1 115 ? 21.109 11.375 -11.5 1 98.19 115 LEU B C 1
ATOM 3394 O O . LEU B 1 115 ? 22 12.234 -11.5 1 98.19 115 LEU B O 1
ATOM 3398 N N . LYS B 1 116 ? 21.188 10.242 -10.781 1 97.75 116 LYS B N 1
ATOM 3399 C CA . LYS B 1 116 ? 22.312 9.914 -9.922 1 97.75 116 LYS B CA 1
ATOM 3400 C C . LYS B 1 116 ? 22.594 11.031 -8.922 1 97.75 116 LYS B C 1
ATOM 3402 O O . LYS B 1 116 ? 23.75 11.453 -8.758 1 97.75 116 LYS B O 1
ATOM 3407 N N . LEU B 1 117 ? 21.516 11.57 -8.375 1 97.5 117 LEU B N 1
ATOM 3408 C CA . LEU B 1 117 ? 21.625 12.656 -7.402 1 97.5 117 LEU B CA 1
ATOM 3409 C C . LEU B 1 117 ? 21.938 12.109 -6.016 1 97.5 117 LEU B C 1
ATOM 3411 O O . LEU B 1 117 ? 21.422 11.07 -5.617 1 97.5 117 LEU B O 1
ATOM 3415 N N . ASP B 1 118 ? 22.812 12.836 -5.344 1 96.25 118 ASP B N 1
ATOM 3416 C CA . ASP B 1 118 ? 23.031 12.547 -3.928 1 96.25 118 ASP B CA 1
ATOM 3417 C C . ASP B 1 118 ? 22.062 13.352 -3.055 1 96.25 118 ASP B C 1
ATOM 3419 O O . ASP B 1 118 ? 22.5 14.172 -2.238 1 96.25 118 ASP B O 1
ATOM 3423 N N . ALA B 1 119 ? 20.844 13.25 -3.238 1 98.31 119 ALA B N 1
ATOM 3424 C CA . ALA B 1 119 ? 19.797 14 -2.525 1 98.31 119 ALA B CA 1
ATOM 3425 C C . ALA B 1 119 ? 19.219 13.172 -1.382 1 98.31 119 ALA B C 1
ATOM 3427 O O . ALA B 1 119 ? 19.094 11.945 -1.494 1 98.31 119 ALA B O 1
ATOM 3428 N N . ARG B 1 120 ? 18.922 13.812 -0.287 1 98.81 120 ARG B N 1
ATOM 3429 C CA . ARG B 1 120 ? 18.203 13.211 0.826 1 98.81 120 ARG B CA 1
ATOM 3430 C C . ARG B 1 120 ? 16.703 13.469 0.708 1 98.81 120 ARG B C 1
ATOM 3432 O O . ARG B 1 120 ? 16.281 14.594 0.456 1 98.81 120 ARG B O 1
ATOM 3439 N N . LEU B 1 121 ? 15.938 12.391 0.792 1 98.94 121 LEU B N 1
ATOM 3440 C CA . LEU B 1 121 ? 14.5 12.5 0.575 1 98.94 121 LEU B CA 1
ATOM 3441 C C . LEU B 1 121 ? 13.734 12.352 1.889 1 98.94 121 LEU B C 1
ATOM 3443 O O . LEU B 1 121 ? 14 11.43 2.662 1 98.94 121 LEU B O 1
ATOM 3447 N N . TYR B 1 122 ? 12.859 13.32 2.125 1 98.94 122 TYR B N 1
ATOM 3448 C CA . TYR B 1 122 ? 11.805 13.18 3.117 1 98.94 122 TYR B CA 1
ATOM 3449 C C . TYR B 1 122 ? 10.453 12.945 2.447 1 98.94 122 TYR B C 1
ATOM 3451 O O . TYR B 1 122 ? 10.07 13.68 1.537 1 98.94 122 TYR B O 1
ATOM 3459 N N . ASN B 1 123 ? 9.773 11.883 2.867 1 98.88 123 ASN B N 1
ATOM 3460 C CA . ASN B 1 123 ? 8.414 11.617 2.406 1 98.88 123 ASN B CA 1
ATOM 3461 C C . ASN B 1 123 ? 7.402 11.734 3.543 1 98.88 123 ASN B C 1
ATOM 3463 O O . ASN B 1 123 ? 7.559 11.102 4.586 1 98.88 123 ASN B O 1
ATOM 3467 N N . ALA B 1 124 ? 6.391 12.555 3.305 1 98.69 124 ALA B N 1
ATOM 3468 C CA . ALA B 1 124 ? 5.324 12.703 4.293 1 98.69 124 ALA B CA 1
ATOM 3469 C C . ALA B 1 124 ? 4.461 11.445 4.363 1 98.69 124 ALA B C 1
ATOM 3471 O O . ALA B 1 124 ? 3.791 11.094 3.387 1 98.69 124 ALA B O 1
ATOM 3472 N N . CYS B 1 125 ? 4.547 10.773 5.438 1 98.31 125 CYS B N 1
ATOM 3473 C CA . CYS B 1 125 ? 3.615 9.695 5.77 1 98.31 125 CYS B CA 1
ATOM 3474 C C . CYS B 1 125 ? 2.617 10.156 6.828 1 98.31 125 CYS B C 1
ATOM 3476 O O . CYS B 1 125 ? 2.449 11.352 7.055 1 98.31 125 CYS B O 1
ATOM 3478 N N . SER B 1 126 ? 1.819 9.227 7.348 1 98.38 126 SER B N 1
ATOM 3479 C CA . SER B 1 126 ? 0.709 9.625 8.211 1 98.38 126 SER B CA 1
ATOM 3480 C C . SER B 1 126 ? 0.408 8.547 9.25 1 98.38 126 SER B C 1
ATOM 3482 O O . SER B 1 126 ? 0.542 7.355 8.977 1 98.38 126 SER B O 1
ATOM 3484 N N . SER B 1 127 ? -0.057 9.031 10.398 1 98.44 127 SER B N 1
ATOM 3485 C CA . SER B 1 127 ? -0.541 8.109 11.422 1 98.44 127 SER B CA 1
ATOM 3486 C C . SER B 1 127 ? -1.688 7.25 10.898 1 98.44 127 SER B C 1
ATOM 3488 O O . SER B 1 127 ? -1.984 6.195 11.461 1 98.44 127 SER B O 1
ATOM 3490 N N . GLU B 1 128 ? -2.328 7.66 9.82 1 98.12 128 GLU B N 1
ATOM 3491 C CA . GLU B 1 128 ? -3.424 6.906 9.219 1 98.12 128 GLU B CA 1
ATOM 3492 C C . GLU B 1 128 ? -2.963 5.523 8.773 1 98.12 128 GLU B C 1
ATOM 3494 O O . GLU B 1 128 ? -3.783 4.629 8.562 1 98.12 128 GLU B O 1
ATOM 3499 N N . CYS B 1 129 ? -1.667 5.324 8.609 1 98.56 129 CYS B N 1
ATOM 3500 C CA . CYS B 1 129 ? -1.12 4.023 8.234 1 98.56 129 CYS B CA 1
ATOM 3501 C C . CYS B 1 129 ? -1.411 2.979 9.305 1 98.56 129 CYS B C 1
ATOM 3503 O O . CYS B 1 129 ? -1.618 1.806 8.992 1 98.56 129 CYS B O 1
ATOM 3505 N N . PHE B 1 130 ? -1.494 3.395 10.578 1 98.5 130 PHE B N 1
ATOM 3506 C CA . PHE B 1 130 ? -1.607 2.475 11.703 1 98.5 130 PHE B CA 1
ATOM 3507 C C . PHE B 1 130 ? -3.051 2.027 11.898 1 98.5 130 PHE B C 1
ATOM 3509 O O . PHE B 1 130 ? -3.311 0.989 12.508 1 98.5 130 PHE B O 1
ATOM 3516 N N . GLY B 1 131 ? -4.023 2.822 11.375 1 97.44 131 GLY B N 1
ATOM 3517 C CA . GLY B 1 131 ? -5.398 2.576 11.773 1 97.44 131 GLY B CA 1
ATOM 3518 C C . GLY B 1 131 ? -5.645 2.828 13.25 1 97.44 131 GLY B C 1
ATOM 3519 O O . GLY B 1 131 ? -5.098 3.773 13.82 1 97.44 131 GLY B O 1
ATOM 3520 N N . ASN B 1 132 ? -6.551 2.037 13.82 1 96.69 132 ASN B N 1
ATOM 3521 C CA . ASN B 1 132 ? -6.824 2.156 15.242 1 96.69 132 ASN B CA 1
ATOM 3522 C C . ASN B 1 132 ? -5.633 1.704 16.078 1 96.69 132 ASN B C 1
ATOM 3524 O O . ASN B 1 132 ? -5.086 0.622 15.867 1 96.69 132 ASN B O 1
ATOM 3528 N N . THR B 1 133 ? -5.242 2.551 16.984 1 96.75 133 THR B N 1
ATOM 3529 C CA . THR B 1 133 ? -4.121 2.209 17.859 1 96.75 133 THR B CA 1
ATOM 3530 C C . THR B 1 133 ? -4.605 1.899 19.266 1 96.75 133 THR B C 1
ATOM 3532 O O . THR B 1 133 ? -5.152 2.771 19.953 1 96.75 133 THR B O 1
ATOM 3535 N N . GLU B 1 134 ? -4.492 0.677 19.703 1 91.25 134 GLU B N 1
ATOM 3536 C CA . GLU B 1 134 ? -4.812 0.315 21.094 1 91.25 134 GLU B CA 1
ATOM 3537 C C . GLU B 1 134 ? -3.734 0.801 22.047 1 91.25 134 GLU B C 1
ATOM 3539 O O . GLU B 1 134 ? -4.039 1.222 23.172 1 91.25 134 GLU B O 1
ATOM 3544 N N . LEU B 1 135 ? -2.527 0.705 21.609 1 95.81 135 LEU B N 1
ATOM 3545 C CA . LEU B 1 135 ? -1.348 1.249 22.281 1 95.81 135 LEU B CA 1
ATOM 3546 C C . LEU B 1 135 ? -0.706 2.346 21.438 1 95.81 135 LEU B C 1
ATOM 3548 O O . LEU B 1 135 ? -0.868 2.371 20.203 1 95.81 135 LEU B O 1
ATOM 3552 N N . ALA B 1 136 ? -0.012 3.225 22.141 1 98.38 136 ALA B N 1
ATOM 3553 C CA . ALA B 1 136 ? 0.695 4.27 21.406 1 98.38 136 ALA B CA 1
ATOM 3554 C C . ALA B 1 136 ? 1.622 3.664 20.344 1 98.38 136 ALA B C 1
ATOM 3556 O O . ALA B 1 136 ? 2.48 2.838 20.672 1 98.38 136 ALA B O 1
ATOM 3557 N N . ALA B 1 137 ? 1.426 4.035 19.125 1 98.69 137 ALA B N 1
ATOM 3558 C CA . ALA B 1 137 ? 2.119 3.422 17.984 1 98.69 137 ALA B CA 1
ATOM 3559 C C . ALA B 1 137 ? 3.568 3.896 17.906 1 98.69 137 ALA B C 1
ATOM 3561 O O . ALA B 1 137 ? 3.846 5.09 18.062 1 98.69 137 ALA B O 1
ATOM 3562 N N . THR B 1 138 ? 4.484 3.027 17.812 1 98.62 138 THR B N 1
ATOM 3563 C CA . THR B 1 138 ? 5.883 3.277 17.484 1 98.62 138 THR B CA 1
ATOM 3564 C C . THR B 1 138 ? 6.172 2.924 16.031 1 98.62 138 THR B C 1
ATOM 3566 O O . THR B 1 138 ? 5.27 2.512 15.297 1 98.62 138 THR B O 1
ATOM 3569 N N . GLU B 1 139 ? 7.406 3.104 15.594 1 98.38 139 GLU B N 1
ATOM 3570 C CA . GLU B 1 139 ? 7.816 2.766 14.234 1 98.38 139 GLU B CA 1
ATOM 3571 C C . GLU B 1 139 ? 7.699 1.267 13.977 1 98.38 139 GLU B C 1
ATOM 3573 O O . GLU B 1 139 ? 7.715 0.824 12.828 1 98.38 139 GLU B O 1
ATOM 3578 N N . GLN B 1 140 ? 7.527 0.468 15.055 1 96.88 140 GLN B N 1
ATOM 3579 C CA . GLN B 1 140 ? 7.441 -0.983 14.922 1 96.88 140 GLN B CA 1
ATOM 3580 C C . GLN B 1 140 ? 5.988 -1.451 14.906 1 96.88 140 GLN B C 1
ATOM 3582 O O . GLN B 1 140 ? 5.711 -2.615 14.609 1 96.88 140 GLN B O 1
ATOM 3587 N N . THR B 1 141 ? 5.09 -0.533 15.234 1 98 141 THR B N 1
ATOM 3588 C CA . THR B 1 141 ? 3.676 -0.893 15.227 1 98 141 THR B CA 1
ATOM 3589 C C . THR B 1 141 ? 3.217 -1.242 13.812 1 98 141 THR B C 1
ATOM 3591 O O . THR B 1 141 ? 3.445 -0.478 12.875 1 98 141 THR B O 1
ATOM 3594 N N . PRO B 1 142 ? 2.557 -2.43 13.641 1 97.19 142 PRO B N 1
ATOM 3595 C CA . PRO B 1 142 ? 2.107 -2.828 12.305 1 97.19 142 PRO B CA 1
ATOM 3596 C C . PRO B 1 142 ? 1.085 -1.862 11.719 1 97.19 142 PRO B C 1
ATOM 3598 O O . PRO B 1 142 ? 0.23 -1.344 12.438 1 97.19 142 PRO B O 1
ATOM 3601 N N . PHE B 1 143 ? 1.165 -1.701 10.398 1 98.06 143 PHE B N 1
ATOM 3602 C CA . PHE B 1 143 ? 0.189 -0.884 9.688 1 98.06 143 PHE B CA 1
ATOM 3603 C C . PHE B 1 143 ? -1.125 -1.638 9.516 1 98.06 143 PHE B C 1
ATOM 3605 O O . PHE B 1 143 ? -1.127 -2.855 9.328 1 98.06 143 PHE B O 1
ATOM 3612 N N . ASN B 1 144 ? -2.225 -0.954 9.68 1 97.38 144 ASN B N 1
ATOM 3613 C CA . ASN B 1 144 ? -3.592 -1.418 9.477 1 97.38 144 ASN B CA 1
ATOM 3614 C C . ASN B 1 144 ? -4.496 -0.295 8.977 1 97.38 144 ASN B C 1
ATOM 3616 O O . ASN B 1 144 ? -5.453 0.084 9.648 1 97.38 144 ASN B O 1
ATOM 3620 N N . PRO B 1 145 ? -4.172 0.214 7.766 1 98.12 145 PRO B N 1
ATOM 3621 C CA . PRO B 1 145 ? -4.902 1.387 7.277 1 98.12 145 PRO B CA 1
ATOM 3622 C C . PRO B 1 145 ? -6.391 1.111 7.07 1 98.12 145 PRO B C 1
ATOM 3624 O O . PRO B 1 145 ? -6.766 0.006 6.672 1 98.12 145 PRO B O 1
ATOM 3627 N N . ARG B 1 146 ? -7.23 2.172 7.262 1 97.5 146 ARG B N 1
ATOM 3628 C CA . ARG B 1 146 ? -8.68 1.988 7.281 1 97.5 146 ARG B CA 1
ATOM 3629 C C . ARG B 1 146 ? -9.359 2.879 6.242 1 97.5 146 ARG B C 1
ATOM 3631 O O . ARG B 1 146 ? -10.57 3.074 6.285 1 97.5 146 ARG B O 1
ATOM 3638 N N . SER B 1 147 ? -8.625 3.482 5.363 1 97.62 147 SER B N 1
ATOM 3639 C CA . SER B 1 147 ? -9.125 4.344 4.301 1 97.62 147 SER B CA 1
ATOM 3640 C C . SER B 1 147 ? -8.234 4.281 3.066 1 97.62 147 SER B C 1
ATOM 3642 O O . SER B 1 147 ? -7.066 3.891 3.158 1 97.62 147 SER B O 1
ATOM 3644 N N . PRO B 1 148 ? -8.773 4.684 1.858 1 97.75 148 PRO B N 1
ATOM 3645 C CA . PRO B 1 148 ? -7.887 4.773 0.694 1 97.75 148 PRO B CA 1
ATOM 3646 C C . PRO B 1 148 ? -6.684 5.68 0.936 1 97.75 148 PRO B C 1
ATOM 3648 O O . PRO B 1 148 ? -5.586 5.391 0.452 1 97.75 148 PRO B O 1
ATOM 3651 N N . TYR B 1 149 ? -6.895 6.762 1.708 1 97.94 149 TYR B N 1
ATOM 3652 C CA . TYR B 1 149 ? -5.793 7.637 2.096 1 97.94 149 TYR B CA 1
ATOM 3653 C C . TYR B 1 149 ? -4.742 6.875 2.893 1 97.94 149 TYR B C 1
ATOM 3655 O O . TYR B 1 149 ? -3.551 6.941 2.582 1 97.94 149 TYR B O 1
ATOM 3663 N N . GLY B 1 150 ? -5.164 6.133 3.898 1 98.31 150 GLY B N 1
ATOM 3664 C CA . GLY B 1 150 ? -4.246 5.332 4.691 1 98.31 150 GLY B CA 1
ATOM 3665 C C . GLY B 1 150 ? -3.5 4.293 3.873 1 98.31 150 GLY B C 1
ATOM 3666 O O . GLY B 1 150 ? -2.301 4.082 4.07 1 98.31 150 GLY B O 1
ATOM 3667 N N . VAL B 1 151 ? -4.203 3.652 2.957 1 98.5 151 VAL B N 1
ATOM 3668 C CA . VAL B 1 151 ? -3.6 2.654 2.08 1 98.5 151 VAL B CA 1
ATOM 3669 C C . VAL B 1 151 ? -2.51 3.305 1.23 1 98.5 151 VAL B C 1
ATOM 3671 O O . VAL B 1 151 ? -1.414 2.758 1.089 1 98.5 151 VAL B O 1
ATOM 3674 N N . GLY B 1 152 ? -2.861 4.457 0.661 1 98.38 152 GLY B N 1
ATOM 3675 C CA . GLY B 1 152 ? -1.888 5.18 -0.14 1 98.38 152 GLY B CA 1
ATOM 3676 C C . GLY B 1 152 ? -0.633 5.547 0.63 1 98.38 152 GLY B C 1
ATOM 3677 O O . GLY B 1 152 ? 0.482 5.336 0.146 1 98.38 152 GLY B O 1
ATOM 3678 N N . LYS B 1 153 ? -0.799 6.059 1.822 1 98.75 153 LYS B N 1
ATOM 3679 C CA . LYS B 1 153 ? 0.339 6.469 2.641 1 98.75 153 LYS B CA 1
ATOM 3680 C C . LYS B 1 153 ? 1.17 5.266 3.07 1 98.75 153 LYS B C 1
ATOM 3682 O O . LYS B 1 153 ? 2.398 5.344 3.141 1 98.75 153 LYS B O 1
ATOM 3687 N N . ALA B 1 154 ? 0.512 4.172 3.365 1 98.69 154 ALA B N 1
ATOM 3688 C CA . ALA B 1 154 ? 1.24 2.957 3.719 1 98.69 154 ALA B CA 1
ATOM 3689 C C . ALA B 1 154 ? 2.068 2.451 2.541 1 98.69 154 ALA B C 1
ATOM 3691 O O . ALA B 1 154 ? 3.225 2.057 2.711 1 98.69 154 ALA B O 1
ATOM 3692 N N . ALA B 1 155 ? 1.454 2.441 1.379 1 98.62 155 ALA B N 1
ATOM 3693 C CA . ALA B 1 155 ? 2.18 2.02 0.183 1 98.62 155 ALA B CA 1
ATOM 3694 C C . ALA B 1 155 ? 3.369 2.934 -0.088 1 98.62 155 ALA B C 1
ATOM 3696 O O . ALA B 1 155 ? 4.441 2.469 -0.48 1 98.62 155 ALA B O 1
ATOM 3697 N N . ALA B 1 156 ? 3.162 4.207 0.077 1 98.62 156 ALA B N 1
ATOM 3698 C CA . ALA B 1 156 ? 4.242 5.176 -0.097 1 98.62 156 ALA B CA 1
ATOM 3699 C C . ALA B 1 156 ? 5.375 4.914 0.89 1 98.62 156 ALA B C 1
ATOM 3701 O O . ALA B 1 156 ? 6.551 4.965 0.521 1 98.62 156 ALA B O 1
ATOM 3702 N N . PHE B 1 157 ? 5.035 4.625 2.17 1 98.81 157 PHE B N 1
ATOM 3703 C CA . PHE B 1 157 ? 6.023 4.309 3.195 1 98.81 157 PHE B CA 1
ATOM 3704 C C . PHE B 1 157 ? 6.914 3.152 2.752 1 98.81 157 PHE B C 1
ATOM 3706 O O . PHE B 1 157 ? 8.141 3.256 2.793 1 98.81 157 PHE B O 1
ATOM 3713 N N . TRP B 1 158 ? 6.301 2.1 2.293 1 98.75 158 TRP B N 1
ATOM 3714 C CA . TRP B 1 158 ? 7.043 0.894 1.938 1 98.75 158 TRP B CA 1
ATOM 3715 C C . TRP B 1 158 ? 7.844 1.104 0.658 1 98.75 158 TRP B C 1
ATOM 3717 O O . TRP B 1 158 ? 8.938 0.552 0.503 1 98.75 158 TRP B O 1
ATOM 3727 N N . THR B 1 159 ? 7.305 1.897 -0.274 1 98.62 159 THR B N 1
ATOM 3728 C CA . THR B 1 159 ? 8.07 2.24 -1.468 1 98.62 159 THR B CA 1
ATOM 3729 C C . THR B 1 159 ? 9.359 2.957 -1.094 1 98.62 159 THR B C 1
ATOM 3731 O O . THR B 1 159 ? 10.438 2.594 -1.571 1 98.62 159 THR B O 1
ATOM 3734 N N . VAL B 1 160 ? 9.258 3.902 -0.216 1 98.75 160 VAL B N 1
ATOM 3735 C CA . VAL B 1 160 ? 10.422 4.656 0.223 1 98.75 160 VAL B CA 1
ATOM 3736 C C . VAL B 1 160 ? 11.398 3.727 0.941 1 98.75 160 VAL B C 1
ATOM 3738 O O . VAL B 1 160 ? 12.602 3.754 0.674 1 98.75 160 VAL B O 1
ATOM 3741 N N . ALA B 1 161 ? 10.891 2.938 1.827 1 98.31 161 ALA B N 1
ATOM 3742 C CA . ALA B 1 161 ? 11.727 1.999 2.572 1 98.31 161 ALA B CA 1
ATOM 3743 C C . ALA B 1 161 ? 12.453 1.041 1.63 1 98.31 161 ALA B C 1
ATOM 3745 O O . ALA B 1 161 ? 13.633 0.75 1.818 1 98.31 161 ALA B O 1
ATOM 3746 N N . ASN B 1 162 ? 11.75 0.558 0.631 1 97.38 162 ASN B N 1
ATOM 3747 C CA . ASN B 1 162 ? 12.336 -0.38 -0.319 1 97.38 162 ASN B CA 1
ATOM 3748 C C . ASN B 1 162 ? 13.461 0.268 -1.121 1 97.38 162 ASN B C 1
ATOM 3750 O O . ASN B 1 162 ? 14.516 -0.341 -1.326 1 97.38 162 ASN B O 1
ATOM 3754 N N . TYR B 1 163 ? 13.219 1.453 -1.572 1 97.94 163 TYR B N 1
ATOM 3755 C CA . TYR B 1 163 ? 14.242 2.139 -2.357 1 97.94 163 TYR B CA 1
ATOM 3756 C C . TYR B 1 163 ? 15.453 2.471 -1.498 1 97.94 163 TYR B C 1
ATOM 3758 O O . TYR B 1 163 ? 16.594 2.422 -1.974 1 97.94 163 TYR B O 1
ATOM 3766 N N . ARG B 1 164 ? 15.227 2.83 -0.227 1 98.31 164 ARG B N 1
ATOM 3767 C CA . ARG B 1 164 ? 16.312 3.029 0.718 1 98.31 164 ARG B CA 1
ATOM 3768 C C . ARG B 1 164 ? 17.172 1.771 0.843 1 98.31 164 ARG B C 1
ATOM 3770 O O . ARG B 1 164 ? 18.391 1.828 0.708 1 98.31 164 ARG B O 1
ATOM 3777 N N . ASP B 1 165 ? 16.531 0.656 0.968 1 96.62 165 ASP B N 1
ATOM 3778 C CA . ASP B 1 165 ? 17.234 -0.598 1.228 1 96.62 165 ASP B CA 1
ATOM 3779 C C . ASP B 1 165 ? 17.828 -1.169 -0.056 1 96.62 165 ASP B C 1
ATOM 3781 O O . ASP B 1 165 ? 18.953 -1.674 -0.052 1 96.62 165 ASP B O 1
ATOM 3785 N N . ALA B 1 166 ? 17.094 -1.056 -1.122 1 96.38 166 ALA B N 1
ATOM 3786 C CA . ALA B 1 166 ? 17.484 -1.686 -2.381 1 96.38 166 ALA B CA 1
ATOM 3787 C C . ALA B 1 166 ? 18.625 -0.922 -3.049 1 96.38 166 ALA B C 1
ATOM 3789 O O . ALA B 1 166 ? 19.5 -1.524 -3.674 1 96.38 166 ALA B O 1
ATOM 3790 N N . TYR B 1 167 ? 18.641 0.426 -2.906 1 97.12 167 TYR B N 1
ATOM 3791 C CA . TYR B 1 167 ? 19.547 1.217 -3.721 1 97.12 167 TYR B CA 1
ATOM 3792 C C . TYR B 1 167 ? 20.453 2.086 -2.848 1 97.12 167 TYR B C 1
ATOM 3794 O O . TYR B 1 167 ? 21.234 2.889 -3.359 1 97.12 167 TYR B O 1
ATOM 3802 N N . GLY B 1 168 ? 20.312 1.972 -1.545 1 97.5 168 GLY B N 1
ATOM 3803 C CA . GLY B 1 168 ? 21.172 2.709 -0.633 1 97.5 168 GLY B CA 1
ATOM 3804 C C . GLY B 1 168 ? 20.891 4.199 -0.627 1 97.5 168 GLY B C 1
ATOM 3805 O O . GLY B 1 168 ? 21.797 5.004 -0.393 1 97.5 168 GLY B O 1
ATOM 3806 N N . LEU B 1 169 ? 19.672 4.621 -0.903 1 98.31 169 LEU B N 1
ATOM 3807 C CA . LEU B 1 169 ? 19.297 6.031 -0.915 1 98.31 169 LEU B CA 1
ATOM 3808 C C . LEU B 1 169 ? 19.078 6.547 0.503 1 98.31 169 LEU B C 1
ATOM 3810 O O . LEU B 1 169 ? 18.609 5.809 1.373 1 98.31 169 LEU B O 1
ATOM 3814 N N . PHE B 1 170 ? 19.5 7.82 0.781 1 98.75 170 PHE B N 1
ATOM 3815 C CA . PHE B 1 170 ? 19.062 8.477 2.006 1 98.75 170 PHE B CA 1
ATOM 3816 C C . PHE B 1 170 ? 17.609 8.914 1.895 1 98.75 170 PHE B C 1
ATOM 3818 O O . PHE B 1 170 ? 17.312 9.984 1.35 1 98.75 170 PHE B O 1
ATOM 3825 N N . ALA B 1 171 ? 16.703 8.109 2.32 1 98.81 171 ALA B N 1
ATOM 3826 C CA . ALA B 1 171 ? 15.258 8.352 2.215 1 98.81 171 ALA B CA 1
ATOM 3827 C C . ALA B 1 171 ? 14.555 8.07 3.537 1 98.81 171 ALA B C 1
ATOM 3829 O O . ALA B 1 171 ? 14.773 7.02 4.148 1 98.81 171 ALA B O 1
ATOM 3830 N N . CYS B 1 172 ? 13.758 9.055 3.982 1 98.81 172 CYS B N 1
ATOM 3831 C CA . CYS B 1 172 ? 13.07 8.977 5.266 1 98.81 172 CYS B CA 1
ATOM 3832 C C . CYS B 1 172 ? 11.562 9.148 5.086 1 98.81 172 CYS B C 1
ATOM 3834 O O . CYS B 1 172 ? 11.117 9.789 4.137 1 98.81 172 CYS B O 1
ATOM 3836 N N . SER B 1 173 ? 10.867 8.477 5.941 1 98.88 173 SER B N 1
ATOM 3837 C CA . SER B 1 173 ? 9.438 8.758 6.074 1 98.88 173 SER B CA 1
ATOM 3838 C C . SER B 1 173 ? 9.109 9.305 7.457 1 98.88 173 SER B C 1
ATOM 3840 O O . SER B 1 173 ? 9.578 8.781 8.469 1 98.88 173 SER B O 1
ATOM 3842 N N . GLY B 1 174 ? 8.453 10.414 7.504 1 98.88 174 GLY B N 1
ATOM 3843 C CA . GLY B 1 174 ? 7.871 10.898 8.75 1 98.88 174 GLY B CA 1
ATOM 3844 C C . GLY B 1 174 ? 6.438 10.445 8.953 1 98.88 174 GLY B C 1
ATOM 3845 O O . GLY B 1 174 ? 5.547 10.82 8.188 1 98.88 174 GLY B O 1
ATOM 3846 N N . ILE B 1 175 ? 6.188 9.609 9.922 1 98.88 175 ILE B N 1
ATOM 3847 C CA . ILE B 1 175 ? 4.832 9.195 10.266 1 98.88 175 ILE B CA 1
ATOM 3848 C C . ILE B 1 175 ? 4.223 10.195 11.25 1 98.88 175 ILE B C 1
ATOM 3850 O O . ILE B 1 175 ? 4.25 9.984 12.461 1 98.88 175 ILE B O 1
ATOM 3854 N N . LEU B 1 176 ? 3.629 11.195 10.695 1 98.81 176 LEU B N 1
ATOM 3855 C CA . LEU B 1 176 ? 3.195 12.32 11.523 1 98.81 176 LEU B CA 1
ATOM 3856 C C . LEU B 1 176 ? 1.757 12.125 11.984 1 98.81 176 LEU B C 1
ATOM 3858 O O . LEU B 1 176 ? 0.904 11.68 11.219 1 98.81 176 LEU B O 1
ATOM 3862 N N . PHE B 1 177 ? 1.521 12.422 13.211 1 98.69 177 PHE B N 1
ATOM 3863 C CA . PHE B 1 177 ? 0.179 12.484 13.773 1 98.69 177 PHE B CA 1
ATOM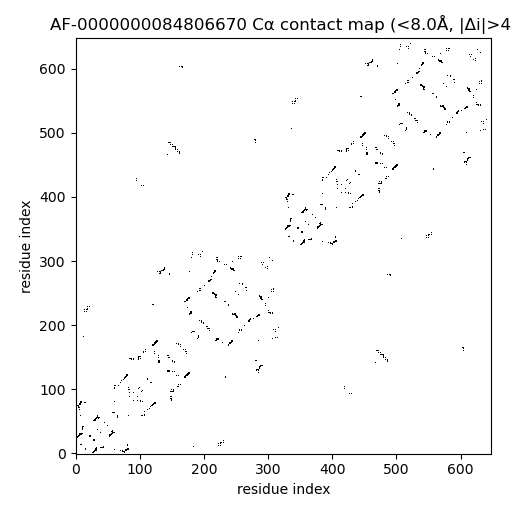 3864 C C . PHE B 1 177 ? -0.424 13.875 13.578 1 98.69 177 PHE B C 1
ATOM 3866 O O . PHE B 1 177 ? 0.202 14.75 12.984 1 98.69 177 PHE B O 1
ATOM 3873 N N . ASN B 1 178 ? -1.676 14.055 13.914 1 97.88 178 ASN B N 1
ATOM 3874 C CA . ASN B 1 178 ? -2.385 15.312 13.695 1 97.88 178 ASN B CA 1
ATOM 3875 C C . ASN B 1 178 ? -1.559 16.516 14.164 1 97.88 178 ASN B C 1
ATOM 3877 O O . ASN B 1 178 ? -0.959 16.469 15.234 1 97.88 178 ASN B O 1
ATOM 3881 N N . HIS B 1 179 ? -1.426 17.438 13.312 1 98.5 179 HIS B N 1
ATOM 3882 C CA . HIS B 1 179 ? -0.774 18.703 13.664 1 98.5 179 HIS B CA 1
ATOM 3883 C C . HIS B 1 179 ? -1.363 19.859 12.883 1 98.5 179 HIS B C 1
ATOM 3885 O O . HIS B 1 179 ? -1.693 19.719 11.703 1 98.5 179 HIS B O 1
ATOM 3891 N N . ASP B 1 180 ? -1.479 21 13.617 1 98.12 180 ASP B N 1
ATOM 3892 C CA . ASP B 1 180 ? -2.258 22.109 13.047 1 98.12 180 ASP B CA 1
ATOM 3893 C C . ASP B 1 180 ? -1.537 23.438 13.234 1 98.12 180 ASP B C 1
ATOM 3895 O O . ASP B 1 180 ? -0.591 23.531 14.016 1 98.12 180 ASP B O 1
ATOM 3899 N N . SER B 1 181 ? -1.929 24.344 12.477 1 98.5 181 SER B N 1
ATOM 3900 C CA . SER B 1 181 ? -1.563 25.766 12.531 1 98.5 181 SER B CA 1
ATOM 3901 C C . SER B 1 181 ? -2.631 26.641 11.875 1 98.5 181 SER B C 1
ATOM 3903 O O . SER B 1 181 ? -3.557 26.125 11.242 1 98.5 181 SER B O 1
ATOM 3905 N N . PRO B 1 182 ? -2.529 27.891 12.016 1 97.31 182 PRO B N 1
ATOM 3906 C CA . PRO B 1 182 ? -3.498 28.781 11.375 1 97.31 182 PRO B CA 1
ATOM 3907 C C . PRO B 1 182 ? -3.469 28.688 9.852 1 97.31 182 PRO B C 1
ATOM 3909 O O . PRO B 1 182 ? -4.355 29.219 9.172 1 97.31 182 PRO B O 1
ATOM 3912 N N . LEU B 1 183 ? -2.482 28.031 9.281 1 97.12 183 LEU B N 1
ATOM 3913 C CA . LEU B 1 183 ? -2.365 27.891 7.832 1 97.12 183 LEU B CA 1
ATOM 3914 C C . LEU B 1 183 ? -3.219 26.75 7.316 1 97.12 183 LEU B C 1
ATOM 3916 O O . LEU B 1 183 ? -3.447 26.625 6.109 1 97.12 183 LEU B O 1
ATOM 3920 N N . ARG B 1 184 ? -3.682 25.891 8.258 1 96.38 184 ARG B N 1
ATOM 3921 C CA . ARG B 1 184 ? -4.508 24.75 7.867 1 96.38 184 ARG B CA 1
ATOM 3922 C C . ARG B 1 184 ? -5.848 25.219 7.305 1 96.38 184 ARG B C 1
ATOM 3924 O O . ARG B 1 184 ? -6.469 26.125 7.844 1 96.38 184 ARG B O 1
ATOM 3931 N N . PRO B 1 185 ? -6.285 24.562 6.18 1 92.44 185 PRO B N 1
ATOM 3932 C CA . PRO B 1 185 ? -7.594 24.938 5.641 1 92.44 185 PRO B CA 1
ATOM 3933 C C . PRO B 1 185 ? -8.734 24.688 6.625 1 92.44 185 PRO B C 1
ATOM 3935 O O . PRO B 1 185 ? -8.695 23.719 7.383 1 92.44 185 PRO B O 1
ATOM 3938 N N . ARG B 1 186 ? -9.758 25.438 6.512 1 91.56 186 ARG B N 1
ATOM 3939 C CA . ARG B 1 186 ? -10.883 25.406 7.438 1 91.56 186 ARG B CA 1
ATOM 3940 C C . ARG B 1 186 ? -11.703 24.141 7.258 1 91.56 186 ARG B C 1
ATOM 3942 O O . ARG B 1 186 ? -12.539 23.812 8.102 1 91.56 186 ARG B O 1
ATOM 3949 N N . ARG B 1 187 ? -11.445 23.406 6.215 1 89.38 187 ARG B N 1
ATOM 3950 C CA . ARG B 1 187 ? -12.195 22.172 6 1 89.38 187 ARG B CA 1
ATOM 3951 C C . ARG B 1 187 ? -11.727 21.078 6.945 1 89.38 187 ARG B C 1
ATOM 3953 O O . ARG B 1 187 ? -12.43 20.078 7.148 1 89.38 187 ARG B O 1
ATOM 3960 N N . PHE B 1 188 ? -10.617 21.25 7.504 1 93.81 188 PHE B N 1
ATOM 3961 C CA . PHE B 1 188 ? -10.133 20.281 8.477 1 93.81 188 PHE B CA 1
ATOM 3962 C C . PHE B 1 188 ? -10.773 20.516 9.836 1 93.81 188 PHE B C 1
ATOM 3964 O O . PHE B 1 188 ? -10.945 21.656 10.258 1 93.81 188 PHE B O 1
ATOM 3971 N N . VAL B 1 189 ? -11.047 19.5 10.531 1 95.25 189 VAL B N 1
ATOM 3972 C CA . VAL B 1 189 ? -11.992 19.484 11.641 1 95.25 189 VAL B CA 1
ATOM 3973 C C . VAL B 1 189 ? -11.531 20.453 12.727 1 95.25 189 VAL B C 1
ATOM 3975 O O . VAL B 1 189 ? -12.344 21.141 13.344 1 95.25 189 VAL B O 1
ATOM 3978 N N . THR B 1 190 ? -10.242 20.547 13.008 1 97.12 190 THR B N 1
ATOM 3979 C CA . THR B 1 190 ? -9.727 21.422 14.055 1 97.12 190 THR B CA 1
ATOM 3980 C C . THR B 1 190 ? -9.984 22.891 13.719 1 97.12 190 THR B C 1
ATOM 3982 O O . THR B 1 190 ? -10.445 23.656 14.57 1 97.12 190 THR B O 1
ATOM 3985 N N . ARG B 1 191 ? -9.719 23.234 12.508 1 97.25 191 ARG B N 1
ATOM 3986 C CA . ARG B 1 191 ? -9.984 24.594 12.055 1 97.25 191 ARG B CA 1
ATOM 3987 C C . ARG B 1 191 ? -11.477 24.875 11.977 1 97.25 191 ARG B C 1
ATOM 3989 O O . ARG B 1 191 ? -11.93 25.984 12.273 1 97.25 191 ARG B O 1
ATOM 3996 N N . LYS B 1 192 ? -12.18 23.891 11.516 1 97 192 LYS B N 1
ATOM 3997 C CA . LYS B 1 192 ? -13.633 24 11.438 1 97 192 LYS B CA 1
ATOM 3998 C C . LYS B 1 192 ? -14.242 24.297 12.805 1 97 192 LYS B C 1
ATOM 4000 O O . LYS B 1 192 ? -15.133 25.141 12.922 1 97 192 LYS B O 1
ATOM 4005 N N . ILE B 1 193 ? -13.766 23.609 13.773 1 98.19 193 ILE B N 1
ATOM 4006 C CA . ILE B 1 193 ? -14.273 23.75 15.133 1 98.19 193 ILE B CA 1
ATOM 4007 C C . ILE B 1 193 ? -14 25.172 15.641 1 98.19 193 ILE B C 1
ATOM 4009 O O . ILE B 1 193 ? -14.906 25.844 16.156 1 98.19 193 ILE B O 1
ATOM 4013 N N . VAL B 1 194 ? -12.797 25.609 15.508 1 98.25 194 VAL B N 1
ATOM 4014 C CA . VAL B 1 194 ? -12.398 26.922 16 1 98.25 194 VAL B CA 1
ATOM 4015 C C . VAL B 1 194 ? -13.164 28.016 15.266 1 98.25 194 VAL B C 1
ATOM 4017 O O . VAL B 1 194 ? -13.695 28.953 15.883 1 98.25 194 VAL B O 1
ATOM 4020 N N . ALA B 1 195 ? -13.227 27.938 13.953 1 97.56 195 ALA B N 1
ATOM 4021 C CA . ALA B 1 195 ? -13.961 28.906 13.141 1 97.56 195 ALA B CA 1
ATOM 4022 C C . ALA B 1 195 ? -15.445 28.906 13.492 1 97.56 195 ALA B C 1
ATOM 4024 O O . ALA B 1 195 ? -16.078 29.953 13.555 1 97.56 195 ALA B O 1
ATOM 4025 N N . GLY B 1 196 ? -16 27.703 13.68 1 97.69 196 GLY B N 1
ATOM 4026 C CA . GLY B 1 196 ? -17.406 27.578 14.047 1 97.69 196 GLY B CA 1
ATOM 4027 C C . GLY B 1 196 ? -17.734 28.219 15.383 1 97.69 196 GLY B C 1
ATOM 4028 O O . GLY B 1 196 ? -18.75 28.891 15.523 1 97.69 196 GLY B O 1
ATOM 4029 N N . ALA B 1 197 ? -16.922 27.984 16.359 1 98.19 197 ALA B N 1
ATOM 4030 C CA . ALA B 1 197 ? -17.109 28.594 17.672 1 98.19 197 ALA B CA 1
ATOM 4031 C C . ALA B 1 197 ? -17.078 30.109 17.578 1 98.19 197 ALA B C 1
ATOM 4033 O O . ALA B 1 197 ? -17.891 30.797 18.188 1 98.19 197 ALA B O 1
ATOM 4034 N N . ALA B 1 198 ? -16.094 30.578 16.812 1 97.75 198 ALA B N 1
ATOM 4035 C CA . ALA B 1 198 ? -15.977 32.031 16.625 1 97.75 198 ALA B CA 1
ATOM 4036 C C . ALA B 1 198 ? -17.219 32.594 15.945 1 97.75 198 ALA B C 1
ATOM 4038 O O . ALA B 1 198 ? -17.719 33.656 16.328 1 97.75 198 ALA B O 1
ATOM 4039 N N . ASP B 1 199 ? -17.703 31.906 14.914 1 97.75 199 ASP B N 1
ATOM 4040 C CA . ASP B 1 199 ? -18.906 32.344 14.219 1 97.75 199 ASP B CA 1
ATOM 4041 C C . ASP B 1 199 ? -20.094 32.406 15.172 1 97.75 199 ASP B C 1
ATOM 4043 O O . ASP B 1 199 ? -20.891 33.375 15.109 1 97.75 199 ASP B O 1
ATOM 4047 N N . ILE B 1 200 ? -20.203 31.484 15.992 1 97.88 200 ILE B N 1
ATOM 4048 C CA . ILE B 1 200 ? -21.312 31.406 16.938 1 97.88 200 ILE B CA 1
ATOM 4049 C C . ILE B 1 200 ? -21.188 32.531 17.969 1 97.88 200 ILE B C 1
ATOM 4051 O O . ILE B 1 200 ? -22.172 33.188 18.328 1 97.88 200 ILE B O 1
ATOM 4055 N N . ALA B 1 201 ? -20 32.719 18.453 1 97 201 ALA B N 1
ATOM 4056 C CA . ALA B 1 201 ? -19.734 33.781 19.406 1 97 201 ALA B CA 1
ATOM 4057 C C . ALA B 1 201 ? -20.125 35.156 18.828 1 97 201 ALA B C 1
ATOM 4059 O O . ALA B 1 201 ? -20.578 36.031 19.562 1 97 201 ALA B O 1
ATOM 4060 N N . GLU B 1 202 ? -19.938 35.25 17.562 1 96.38 202 GLU B N 1
ATOM 4061 C CA . GLU B 1 202 ? -20.25 36.531 16.875 1 96.38 202 GLU B CA 1
ATOM 4062 C C . GLU B 1 202 ? -21.703 36.531 16.391 1 96.38 202 GLU B C 1
ATOM 4064 O O . GLU B 1 202 ? -22.109 37.438 15.68 1 96.38 202 GLU B O 1
ATOM 4069 N N . LYS B 1 203 ? -22.406 35.531 16.641 1 96.56 203 LYS B N 1
ATOM 4070 C CA . LYS B 1 203 ? -23.828 35.406 16.312 1 96.56 203 LYS B CA 1
ATOM 4071 C C . LYS B 1 203 ? -24.047 35.344 14.805 1 96.56 203 LYS B C 1
ATOM 4073 O O . LYS B 1 203 ? -25.062 35.812 14.297 1 96.56 203 LYS B O 1
ATOM 4078 N N . LYS B 1 204 ? -23.047 34.875 14.133 1 96.06 204 LYS B N 1
ATOM 4079 C CA . LYS B 1 204 ? -23.172 34.656 12.695 1 96.06 204 LYS B CA 1
ATOM 4080 C C . LYS B 1 204 ? -23.844 33.312 12.391 1 96.06 204 LYS B C 1
ATOM 4082 O O . LYS B 1 204 ? -24.375 33.125 11.297 1 96.06 204 LYS B O 1
ATOM 4087 N N . SER B 1 205 ? -23.75 32.438 13.312 1 94.94 205 SER B N 1
ATOM 4088 C CA . SER B 1 205 ? -24.391 31.125 13.266 1 94.94 205 SER B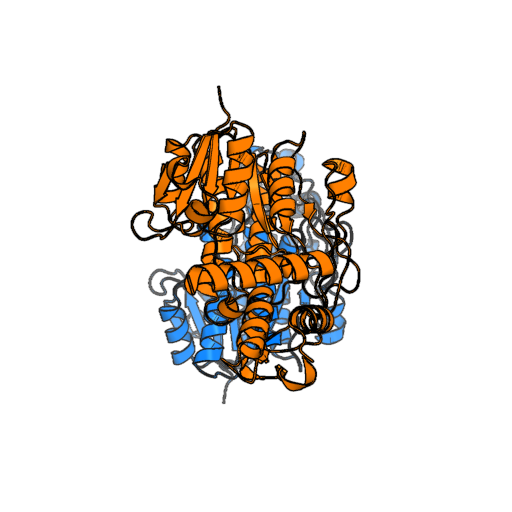 CA 1
ATOM 4089 C C . SER B 1 205 ? -24.812 30.656 14.656 1 94.94 205 SER B C 1
ATOM 4091 O O . SER B 1 205 ? -24.359 31.219 15.664 1 94.94 205 SER B O 1
ATOM 4093 N N . ASP B 1 206 ? -25.672 29.641 14.641 1 95.75 206 ASP B N 1
ATOM 4094 C CA . ASP B 1 206 ? -26.156 29.156 15.93 1 95.75 206 ASP B CA 1
ATOM 4095 C C . ASP B 1 206 ? -25.641 27.75 16.234 1 95.75 206 ASP B C 1
ATOM 4097 O O . ASP B 1 206 ? -25.609 27.328 17.391 1 95.75 206 ASP B O 1
ATOM 4101 N N . ARG B 1 207 ? -25.281 27.062 15.148 1 97.19 207 ARG B N 1
ATOM 4102 C CA . ARG B 1 207 ? -24.938 25.656 15.344 1 97.19 207 ARG B CA 1
ATOM 4103 C C . ARG B 1 207 ? -23.719 25.266 14.523 1 97.19 207 ARG B C 1
ATOM 4105 O O . ARG B 1 207 ? -23.453 25.859 13.477 1 97.19 207 ARG B O 1
ATOM 4112 N N . LEU B 1 208 ? -22.953 24.359 15.031 1 97.81 208 LEU B N 1
ATOM 4113 C CA . LEU B 1 208 ? -21.859 23.703 14.32 1 97.81 208 LEU B CA 1
ATOM 4114 C C . LEU B 1 208 ? -22.125 22.203 14.172 1 97.81 208 LEU B C 1
ATOM 4116 O O . LEU B 1 208 ? -22.328 21.5 15.164 1 97.81 208 LEU B O 1
ATOM 4120 N N . MET B 1 209 ? -22.188 21.75 12.938 1 97.12 209 MET B N 1
ATOM 4121 C CA . MET B 1 209 ? -22.391 20.344 12.664 1 97.12 209 MET B CA 1
ATOM 4122 C C . MET B 1 209 ? -21.062 19.594 12.609 1 97.12 209 MET B C 1
ATOM 4124 O O . MET B 1 209 ? -20.141 20.016 11.906 1 97.12 209 MET B O 1
ATOM 4128 N N . LEU B 1 210 ? -20.906 18.531 13.383 1 96.5 210 LEU B N 1
ATOM 4129 C CA . LEU B 1 210 ? -19.719 17.703 13.391 1 96.5 210 LEU B CA 1
ATOM 4130 C C . LEU B 1 210 ? -20.078 16.234 13.273 1 96.5 210 LEU B C 1
ATOM 4132 O O . LEU B 1 210 ? -21.234 15.852 13.43 1 96.5 210 LEU B O 1
ATOM 4136 N N . GLY B 1 211 ? -19.094 15.43 12.836 1 93.31 211 GLY B N 1
ATOM 4137 C CA . GLY B 1 211 ? -19.25 13.984 12.953 1 93.31 211 GLY B CA 1
ATOM 4138 C C . GLY B 1 211 ? -19.078 13.477 14.375 1 93.31 211 GLY B C 1
ATOM 4139 O O . GLY B 1 211 ? -19.531 14.117 15.32 1 93.31 211 GLY B O 1
ATOM 4140 N N . SER B 1 212 ? -18.375 12.344 14.5 1 91.5 212 SER B N 1
ATOM 4141 C CA . SER B 1 212 ? -18.234 11.742 15.82 1 91.5 212 SER B CA 1
ATOM 4142 C C . SER B 1 212 ? -17.297 12.57 16.703 1 91.5 212 SER B C 1
ATOM 4144 O O . SER B 1 212 ? -16.219 12.977 16.266 1 91.5 212 SER B O 1
ATOM 4146 N N . LEU B 1 213 ? -17.734 12.758 17.875 1 94.06 213 LEU B N 1
ATOM 4147 C CA . LEU B 1 213 ? -16.906 13.43 18.859 1 94.06 213 LEU B CA 1
ATOM 4148 C C . LEU B 1 213 ? -16.109 12.414 19.688 1 94.06 213 LEU B C 1
ATOM 4150 O O . LEU B 1 213 ? -15.188 12.789 20.406 1 94.06 213 LEU B O 1
ATOM 4154 N N . HIS B 1 214 ? -16.578 11.156 19.484 1 91.88 214 HIS B N 1
ATOM 4155 C CA . HIS B 1 214 ? -15.977 10.094 20.281 1 91.88 214 HIS B CA 1
ATOM 4156 C C . HIS B 1 214 ? -14.758 9.508 19.578 1 91.88 214 HIS B C 1
ATOM 4158 O O . HIS B 1 214 ? -14.656 8.297 19.406 1 91.88 214 HIS B O 1
ATOM 4164 N N . VAL B 1 215 ? -13.953 10.32 19.062 1 96.31 215 VAL B N 1
ATOM 4165 C CA . VAL B 1 215 ? -12.664 9.969 18.484 1 96.31 215 VAL B CA 1
ATOM 4166 C C . VAL B 1 215 ? -11.539 10.664 19.25 1 96.31 215 VAL B C 1
ATOM 4168 O O . VAL B 1 215 ? -11.766 11.695 19.891 1 96.31 215 VAL B O 1
ATOM 4171 N N . ALA B 1 216 ? -10.453 10.031 19.344 1 97.88 216 ALA B N 1
ATOM 4172 C CA . ALA B 1 216 ? -9.297 10.586 20.031 1 97.88 216 ALA B CA 1
ATOM 4173 C C . ALA B 1 216 ? -8.086 10.672 19.109 1 97.88 216 ALA B C 1
ATOM 4175 O O . ALA B 1 216 ? -7.852 9.773 18.312 1 97.88 216 ALA B O 1
ATOM 4176 N N . ARG B 1 217 ? -7.379 11.734 19.156 1 98.25 217 ARG B N 1
ATOM 4177 C CA . ARG B 1 217 ? -6.207 11.992 18.328 1 98.25 217 ARG B CA 1
ATOM 4178 C C . ARG B 1 217 ? -5.066 12.57 19.156 1 98.25 217 ARG B C 1
ATOM 4180 O O . ARG B 1 217 ? -5.285 13.07 20.266 1 98.25 217 ARG B O 1
ATOM 4187 N N . ASP B 1 218 ? -3.908 12.453 18.703 1 98.5 218 ASP B N 1
ATOM 4188 C CA . ASP B 1 218 ? -2.713 13.164 19.141 1 98.5 218 ASP B CA 1
ATOM 4189 C C . ASP B 1 218 ? -2.545 14.484 18.391 1 98.5 218 ASP B C 1
ATOM 4191 O O . ASP B 1 218 ? -2.076 14.492 17.25 1 98.5 218 ASP B O 1
ATOM 4195 N N . PHE B 1 219 ? -2.959 15.625 19.031 1 98.44 219 PHE B N 1
ATOM 4196 C CA . PHE B 1 219 ? -2.99 16.938 18.391 1 98.44 219 PHE B CA 1
ATOM 4197 C C . PHE B 1 219 ? -1.677 17.672 18.609 1 98.44 219 PHE B C 1
ATOM 4199 O O . PHE B 1 219 ? -1.355 18.062 19.734 1 98.44 219 PHE B O 1
ATOM 4206 N N . GLY B 1 220 ? -0.972 17.859 17.516 1 98.56 220 GLY B N 1
ATOM 4207 C CA . GLY B 1 220 ? 0.298 18.562 17.609 1 98.56 220 GLY B CA 1
ATOM 4208 C C . GLY B 1 220 ? 0.292 19.906 16.906 1 98.56 220 GLY B C 1
ATOM 4209 O O . GLY B 1 220 ? -0.739 20.328 16.375 1 98.56 220 GLY B O 1
ATOM 4210 N N . TRP B 1 221 ? 1.423 20.609 17 1 98.88 221 TRP B N 1
ATOM 4211 C CA . TRP B 1 221 ? 1.617 21.938 16.453 1 98.88 221 TRP B CA 1
ATOM 4212 C C . TRP B 1 221 ? 2.533 21.906 15.242 1 98.88 221 TRP B C 1
ATOM 4214 O O . TRP B 1 221 ? 3.703 21.516 15.344 1 98.88 221 TRP B O 1
ATOM 4224 N N . ALA B 1 222 ? 2.035 22.328 14.078 1 98.81 222 ALA B N 1
ATOM 4225 C CA . ALA B 1 222 ? 2.658 22.094 12.781 1 98.81 222 ALA B CA 1
ATOM 4226 C C . ALA B 1 222 ? 4.059 22.703 12.727 1 98.81 222 ALA B C 1
ATOM 4228 O O . ALA B 1 222 ? 4.984 22.094 12.188 1 98.81 222 ALA B O 1
ATOM 4229 N N . PRO B 1 223 ? 4.312 23.938 13.25 1 98.62 223 PRO B N 1
ATOM 4230 C CA . PRO B 1 223 ? 5.66 24.5 13.188 1 98.62 223 PRO B CA 1
ATOM 4231 C C . PRO B 1 223 ? 6.707 23.609 13.852 1 98.62 223 PRO B C 1
ATOM 4233 O O . PRO B 1 223 ? 7.852 23.562 13.398 1 98.62 223 PRO B O 1
ATOM 4236 N N . GLU B 1 224 ? 6.312 22.875 14.93 1 98.69 224 GLU B N 1
ATOM 4237 C CA . GLU B 1 224 ? 7.23 21.938 15.555 1 98.69 224 GLU B CA 1
ATOM 4238 C C . GLU B 1 224 ? 7.465 20.719 14.672 1 98.69 224 GLU B C 1
ATOM 4240 O O . GLU B 1 224 ? 8.57 20.172 14.617 1 98.69 224 GLU B O 1
ATOM 4245 N N . TYR B 1 225 ? 6.43 20.312 14.016 1 98.88 225 TYR B N 1
ATOM 4246 C CA . TYR B 1 225 ? 6.5 19.094 13.227 1 98.88 225 TYR B CA 1
ATOM 4247 C C . TYR B 1 225 ? 7.391 19.281 12.008 1 98.88 225 TYR B C 1
ATOM 4249 O O . TYR B 1 225 ? 8.102 18.359 11.602 1 98.88 225 TYR B O 1
ATOM 4257 N N . VAL B 1 226 ? 7.363 20.469 11.359 1 98.81 226 VAL B N 1
ATOM 4258 C CA . VAL B 1 226 ? 8.195 20.688 10.18 1 98.81 226 VAL B CA 1
ATOM 4259 C C . VAL B 1 226 ? 9.672 20.734 10.586 1 98.81 226 VAL B C 1
ATOM 4261 O O . VAL B 1 226 ? 10.547 20.359 9.805 1 98.81 226 VAL B O 1
ATOM 4264 N N . GLU B 1 227 ? 9.977 21.172 11.852 1 98.75 227 GLU B N 1
ATOM 4265 C CA . GLU B 1 227 ? 11.344 21.078 12.352 1 98.75 227 GLU B CA 1
ATOM 4266 C C . GLU B 1 227 ? 11.836 19.625 12.352 1 98.75 227 GLU B C 1
ATOM 4268 O O . GLU B 1 227 ? 12.992 19.359 12.008 1 98.75 227 GLU B O 1
ATOM 4273 N N . ALA B 1 228 ? 10.945 18.734 12.766 1 98.88 228 ALA B N 1
ATOM 4274 C CA . ALA B 1 228 ? 11.281 17.312 12.781 1 98.88 228 ALA B CA 1
ATOM 4275 C C . ALA B 1 228 ? 11.625 16.812 11.383 1 98.88 228 ALA B C 1
ATOM 4277 O O . ALA B 1 228 ? 12.555 16.016 11.211 1 98.88 228 ALA B O 1
ATOM 4278 N N . MET B 1 229 ? 10.891 17.266 10.375 1 98.88 229 MET B N 1
ATOM 4279 C CA . MET B 1 229 ? 11.164 16.875 8.992 1 98.88 229 MET B CA 1
ATOM 4280 C C . MET B 1 229 ? 12.602 17.219 8.609 1 98.88 229 MET B C 1
ATOM 4282 O O . MET B 1 229 ? 13.32 16.375 8.062 1 98.88 229 MET B O 1
ATOM 4286 N N . ALA B 1 230 ? 12.984 18.469 8.922 1 98.81 230 ALA B N 1
ATOM 4287 C CA . ALA B 1 230 ? 14.328 18.938 8.594 1 98.81 230 ALA B CA 1
ATOM 4288 C C . ALA B 1 230 ? 15.383 18.156 9.375 1 98.81 230 ALA B C 1
ATOM 4290 O O . ALA B 1 230 ? 16.438 17.797 8.828 1 98.81 230 ALA B O 1
ATOM 4291 N N . MET B 1 231 ? 15.102 17.875 10.625 1 98.88 231 MET B N 1
ATOM 4292 C CA . MET B 1 231 ? 16.047 17.156 11.469 1 98.88 231 MET B CA 1
ATOM 4293 C C . MET B 1 231 ? 16.281 15.742 10.938 1 98.88 231 MET B C 1
ATOM 4295 O O . MET B 1 231 ? 17.391 15.211 11.031 1 98.88 231 MET B O 1
ATOM 4299 N N . MET B 1 232 ? 15.266 15.125 10.414 1 98.88 232 MET B N 1
ATOM 4300 C CA . MET B 1 232 ? 15.375 13.781 9.859 1 98.88 232 MET B CA 1
ATOM 4301 C C . MET B 1 232 ? 16.391 13.742 8.727 1 98.88 232 MET B C 1
ATOM 4303 O O . MET B 1 232 ? 17.203 12.82 8.641 1 98.88 232 MET B O 1
ATOM 4307 N N . LEU B 1 233 ? 16.344 14.75 7.836 1 98.75 233 LEU B N 1
ATOM 4308 C CA . LEU B 1 233 ? 17.266 14.766 6.695 1 98.75 233 LEU B CA 1
ATOM 4309 C C . LEU B 1 233 ? 18.656 15.203 7.121 1 98.75 233 LEU B C 1
ATOM 4311 O O . LEU B 1 233 ? 19.625 15.023 6.375 1 98.75 233 LEU B O 1
ATOM 4315 N N . GLY B 1 234 ? 18.797 15.758 8.352 1 97.75 234 GLY B N 1
ATOM 4316 C CA . GLY B 1 234 ? 20.094 16.156 8.898 1 97.75 234 GLY B CA 1
ATOM 4317 C C . GLY B 1 234 ? 20.766 15.055 9.695 1 97.75 234 GLY B C 1
ATOM 4318 O O . GLY B 1 234 ? 21.906 15.195 10.117 1 97.75 234 GLY B O 1
ATOM 4319 N N . ALA B 1 235 ? 20.078 13.953 9.898 1 98.06 235 ALA B N 1
ATOM 4320 C CA . ALA B 1 235 ? 20.609 12.844 10.688 1 98.06 235 ALA B CA 1
ATOM 4321 C C . ALA B 1 235 ? 21.766 12.164 9.953 1 98.06 235 ALA B C 1
ATOM 4323 O O . ALA B 1 235 ? 21.938 12.359 8.75 1 98.06 235 ALA B O 1
ATOM 4324 N N . ASP B 1 236 ? 22.531 11.297 10.672 1 97.5 236 ASP B N 1
ATOM 4325 C CA . ASP B 1 236 ? 23.672 10.602 10.109 1 97.5 236 ASP B CA 1
ATOM 4326 C C . ASP B 1 236 ? 23.234 9.5 9.148 1 97.5 236 ASP B C 1
ATOM 4328 O O . ASP B 1 236 ? 23.875 9.266 8.125 1 97.5 236 ASP B O 1
ATOM 4332 N N . SER B 1 237 ? 22.203 8.828 9.508 1 98.31 237 SER B N 1
ATOM 4333 C CA . SER B 1 237 ? 21.641 7.754 8.703 1 98.31 237 SER B CA 1
ATOM 4334 C C . SER B 1 237 ? 20.141 7.941 8.492 1 98.31 237 SER B C 1
ATOM 4336 O O . SER B 1 237 ? 19.453 8.531 9.336 1 98.31 237 SER B O 1
ATOM 4338 N N . PRO B 1 238 ? 19.703 7.508 7.324 1 98.62 238 PRO B N 1
ATOM 4339 C CA . PRO B 1 238 ? 18.266 7.645 7.09 1 98.62 238 PRO B CA 1
ATOM 4340 C C . PRO B 1 238 ? 17.422 6.738 7.996 1 98.62 238 PRO B C 1
ATOM 4342 O O . PRO B 1 238 ? 17.906 5.684 8.422 1 98.62 238 PRO B O 1
ATOM 4345 N N . GLY B 1 239 ? 16.25 7.148 8.328 1 98 239 GLY B N 1
ATOM 4346 C CA . GLY B 1 239 ? 15.32 6.383 9.148 1 98 239 GLY B CA 1
ATOM 4347 C C . GLY B 1 239 ? 13.906 6.938 9.125 1 98 239 GLY B C 1
ATOM 4348 O O . GLY B 1 239 ? 13.68 8.039 8.609 1 98 239 GLY B O 1
ATOM 4349 N N . ASP B 1 240 ? 12.984 6.141 9.555 1 98.81 240 ASP B N 1
ATOM 4350 C CA . ASP B 1 240 ? 11.586 6.535 9.68 1 98.81 240 ASP B CA 1
ATOM 4351 C C . ASP B 1 240 ? 11.234 6.859 11.125 1 98.81 240 ASP B C 1
ATOM 4353 O O . ASP B 1 240 ? 11.711 6.203 12.055 1 98.81 240 ASP B O 1
ATOM 4357 N N . TYR B 1 241 ? 10.359 7.867 11.328 1 98.94 241 TYR B N 1
ATOM 4358 C CA . TYR B 1 241 ? 10.102 8.328 12.688 1 98.94 241 TYR B CA 1
ATOM 4359 C C . TYR B 1 241 ? 8.617 8.648 12.875 1 98.94 241 TYR B C 1
ATOM 4361 O O . TYR B 1 241 ? 7.988 9.242 12 1 98.94 241 TYR B O 1
ATOM 4369 N N . VAL B 1 242 ? 8.117 8.195 13.992 1 98.94 242 VAL B N 1
ATOM 4370 C CA . VAL B 1 242 ? 6.836 8.688 14.477 1 98.94 242 VAL B CA 1
ATOM 4371 C C . VAL B 1 242 ? 7.008 10.086 15.07 1 98.94 242 VAL B C 1
ATOM 4373 O O . VAL B 1 242 ? 7.855 10.297 15.938 1 98.94 242 VAL B O 1
ATOM 4376 N N . ILE B 1 243 ? 6.281 11.016 14.539 1 98.94 243 ILE B N 1
ATOM 4377 C CA . ILE B 1 243 ? 6.277 12.383 15.055 1 98.94 243 ILE B CA 1
ATOM 4378 C C . ILE B 1 243 ? 4.918 12.695 15.672 1 98.94 243 ILE B C 1
ATOM 4380 O O . ILE B 1 243 ? 3.91 12.781 14.969 1 98.94 243 ILE B O 1
ATOM 4384 N N . ALA B 1 244 ? 4.875 12.852 16.953 1 98.88 244 ALA B N 1
ATOM 4385 C CA . ALA B 1 244 ? 3.67 13.031 17.75 1 98.88 244 ALA B CA 1
ATOM 4386 C C . ALA B 1 244 ? 3.986 13.75 19.062 1 98.88 244 ALA B C 1
ATOM 4388 O O . ALA B 1 244 ? 5.156 13.961 19.391 1 98.88 244 ALA B O 1
ATOM 4389 N N . THR B 1 245 ? 2.975 14.172 19.766 1 98.56 245 THR B N 1
ATOM 4390 C CA . THR B 1 245 ? 3.154 14.75 21.094 1 98.56 245 THR B CA 1
ATOM 4391 C C . THR B 1 245 ? 3.309 13.656 22.141 1 98.56 245 THR B C 1
ATOM 4393 O O . THR B 1 245 ? 3.92 13.875 23.188 1 98.56 245 THR B O 1
ATOM 4396 N N . GLY B 1 246 ? 2.68 12.5 21.891 1 98.38 246 GLY B N 1
ATOM 4397 C CA . GLY B 1 246 ? 2.625 11.438 22.875 1 98.38 246 GLY B CA 1
ATOM 4398 C C . GLY B 1 246 ? 1.418 11.531 23.781 1 98.38 246 GLY B C 1
ATOM 4399 O O . GLY B 1 246 ? 1.232 10.688 24.672 1 98.38 246 GLY B O 1
ATOM 4400 N N . GLN B 1 247 ? 0.619 12.523 23.531 1 97.94 247 GLN B N 1
ATOM 4401 C CA . GLN B 1 247 ? -0.61 12.727 24.297 1 97.94 247 GLN B CA 1
ATOM 4402 C C . GLN B 1 247 ? -1.837 12.641 23.391 1 97.94 247 GLN B C 1
ATOM 4404 O O . GLN B 1 247 ? -1.905 13.32 22.359 1 97.94 247 GLN B O 1
ATOM 4409 N N . THR B 1 248 ? -2.738 11.789 23.781 1 98.06 248 THR B N 1
ATOM 4410 C CA . THR B 1 248 ? -3.963 11.602 23.016 1 98.06 248 THR B CA 1
ATOM 4411 C C . THR B 1 248 ? -5.16 12.195 23.75 1 98.06 248 THR B C 1
ATOM 4413 O O . THR B 1 248 ? -5.312 11.992 24.969 1 98.06 248 THR B O 1
ATOM 4416 N N . HIS B 1 249 ? -5.93 12.961 23.031 1 97.94 249 HIS B N 1
ATOM 4417 C CA . HIS B 1 249 ? -7.109 13.602 23.594 1 97.94 249 HIS B CA 1
ATOM 4418 C C . HIS B 1 249 ? -8.336 13.375 22.719 1 97.94 249 HIS B C 1
ATOM 4420 O O . HIS B 1 249 ? -8.211 13.203 21.5 1 97.94 249 HIS B O 1
ATOM 4426 N N . SER B 1 250 ? -9.469 13.406 23.328 1 97.62 250 SER B N 1
ATOM 4427 C CA . SER B 1 250 ? -10.711 13.266 22.578 1 97.62 250 SER B CA 1
ATOM 4428 C C . SER B 1 250 ? -11.016 14.523 21.781 1 97.62 250 SER B C 1
ATOM 4430 O O . SER B 1 250 ? -10.594 15.617 22.156 1 97.62 250 SER B O 1
ATOM 4432 N N . LEU B 1 251 ? -11.688 14.312 20.656 1 97.81 251 LEU B N 1
ATOM 4433 C CA . LEU B 1 251 ? -12.172 15.477 19.906 1 97.81 251 LEU B CA 1
ATOM 4434 C C . LEU B 1 251 ? -13.125 16.312 20.75 1 97.81 251 LEU B C 1
ATOM 4436 O O . LEU B 1 251 ? -13.156 17.531 20.641 1 97.81 251 LEU B O 1
ATOM 4440 N N . GLU B 1 252 ? -13.883 15.633 21.609 1 98 252 GLU B N 1
ATOM 4441 C CA . GLU B 1 252 ? -14.781 16.312 22.531 1 98 252 GLU B CA 1
ATOM 4442 C C . GLU B 1 252 ? -14.023 17.312 23.406 1 98 252 GLU B C 1
ATOM 4444 O O . GLU B 1 252 ? -14.484 18.438 23.625 1 98 252 GLU B O 1
ATOM 4449 N N . SER B 1 253 ? -12.922 16.859 23.922 1 98.19 253 SER B N 1
ATOM 4450 C CA . SER B 1 253 ? -12.094 17.75 24.734 1 98.19 253 SER B CA 1
ATOM 4451 C C . SER B 1 253 ? -11.602 18.938 23.922 1 98.19 253 SER B C 1
ATOM 4453 O O . SER B 1 253 ? -11.57 20.062 24.422 1 98.19 253 SER B O 1
ATOM 4455 N N . PHE B 1 254 ? -11.195 18.719 22.688 1 98.62 254 PHE B N 1
ATOM 4456 C CA . PHE B 1 254 ? -10.773 19.797 21.797 1 98.62 254 PHE B CA 1
ATOM 4457 C C . PHE B 1 254 ? -11.898 20.797 21.594 1 98.62 254 PHE B C 1
ATOM 4459 O O . PHE B 1 254 ? -11.68 22 21.688 1 98.62 254 PHE B O 1
ATOM 4466 N N . VAL B 1 255 ? -13.109 20.297 21.328 1 98.62 255 VAL B N 1
ATOM 4467 C CA . VAL B 1 255 ? -14.281 21.125 21.109 1 98.62 255 VAL B CA 1
ATOM 4468 C C . VAL B 1 255 ? -14.586 21.953 22.359 1 98.62 255 VAL B C 1
ATOM 4470 O O . VAL B 1 255 ? -14.836 23.156 22.266 1 98.62 255 VAL B O 1
ATOM 4473 N N . ASP B 1 256 ? -14.555 21.266 23.453 1 98.62 256 ASP B N 1
ATOM 4474 C CA . ASP B 1 256 ? -14.844 21.922 24.719 1 98.62 256 ASP B CA 1
ATOM 4475 C C . ASP B 1 256 ? -13.906 23.109 24.953 1 98.62 256 ASP B C 1
ATOM 4477 O O . ASP B 1 256 ? -14.359 24.203 25.297 1 98.62 256 ASP B O 1
ATOM 4481 N N . LYS B 1 257 ? -12.625 22.906 24.734 1 98.62 257 LYS B N 1
ATOM 4482 C CA . LYS B 1 257 ? -11.633 23.953 24.953 1 98.62 257 LYS B CA 1
ATOM 4483 C C . LYS B 1 257 ? -11.797 25.078 23.953 1 98.62 257 LYS B C 1
ATOM 4485 O O . LYS B 1 257 ? -11.617 26.25 24.281 1 98.62 257 LYS B O 1
ATOM 4490 N N . ALA B 1 258 ? -12.078 24.766 22.719 1 98.69 258 ALA B N 1
ATOM 4491 C CA . ALA B 1 258 ? -12.25 25.766 21.672 1 98.69 258 ALA B CA 1
ATOM 4492 C C . ALA B 1 258 ? -13.461 26.656 21.953 1 98.69 258 ALA B C 1
ATOM 4494 O O . ALA B 1 258 ? -13.383 27.875 21.844 1 98.69 258 ALA B O 1
ATOM 4495 N N . PHE B 1 259 ? -14.57 26.031 22.359 1 98.69 259 PHE B N 1
ATOM 4496 C CA . PHE B 1 259 ? -15.789 26.781 22.641 1 98.69 259 PHE B CA 1
ATOM 4497 C C . PHE B 1 259 ? -15.625 27.625 23.891 1 98.69 259 PHE B C 1
ATOM 4499 O O . PHE B 1 259 ? -16.078 28.766 23.953 1 98.69 259 PHE B O 1
ATOM 4506 N N . ALA B 1 260 ? -14.969 27.031 24.859 1 98.62 260 ALA B N 1
ATOM 4507 C CA . ALA B 1 260 ? -14.727 27.75 26.109 1 98.62 260 ALA B CA 1
ATOM 4508 C C . ALA B 1 260 ? -13.914 29.016 25.859 1 98.62 260 ALA B C 1
ATOM 4510 O O . ALA B 1 260 ? -14.125 30.047 26.5 1 98.62 260 ALA B O 1
ATOM 4511 N N . PHE B 1 261 ? -12.961 28.969 24.984 1 98.5 261 PHE B N 1
ATOM 4512 C CA . PHE B 1 261 ? -12.141 30.125 24.625 1 98.5 261 PHE B CA 1
ATOM 4513 C C . PHE B 1 261 ? -13.016 31.281 24.188 1 98.5 261 PHE B C 1
ATOM 4515 O O . PHE B 1 261 ? -12.703 32.438 24.469 1 98.5 261 PHE B O 1
ATOM 4522 N N . PHE B 1 262 ? -14.133 31 23.594 1 97.81 262 PHE B N 1
ATOM 4523 C CA . PHE B 1 262 ? -15.023 32.031 23.062 1 97.81 262 PHE B CA 1
ATOM 4524 C C . PHE B 1 262 ? -16.188 32.281 24.016 1 97.81 262 PHE B C 1
ATOM 4526 O O . PHE B 1 262 ? -17.188 32.875 23.625 1 97.81 262 PHE B O 1
ATOM 4533 N N . GLY B 1 263 ? -16.109 31.703 25.156 1 97.81 263 GLY B N 1
ATOM 4534 C CA . GLY B 1 263 ? -17.141 31.922 26.188 1 97.81 263 GLY B CA 1
ATOM 4535 C C . GLY B 1 263 ? -18.406 31.141 25.922 1 97.81 263 GLY B C 1
ATOM 4536 O O . GLY B 1 263 ? -19.5 31.578 26.297 1 97.81 263 GLY B O 1
ATOM 4537 N N . LEU B 1 264 ? -18.281 30.031 25.219 1 98.38 264 LEU B N 1
ATOM 4538 C CA . LEU B 1 264 ? -19.469 29.266 24.812 1 98.38 264 LEU B CA 1
ATOM 4539 C C . LEU B 1 264 ? -19.453 27.875 25.438 1 98.38 264 LEU B C 1
ATOM 4541 O O . LEU B 1 264 ? -18.406 27.344 25.781 1 98.38 264 LEU B O 1
ATOM 4545 N N . ASP B 1 265 ? -20.641 27.281 25.656 1 98.31 265 ASP B N 1
ATOM 4546 C CA . ASP B 1 265 ? -20.859 25.875 25.953 1 98.31 265 ASP B CA 1
ATOM 4547 C C . ASP B 1 265 ? -21.156 25.078 24.672 1 98.31 265 ASP B C 1
ATOM 4549 O O . ASP B 1 265 ? -22.234 25.219 24.094 1 98.31 265 ASP B O 1
ATOM 4553 N N . TRP B 1 266 ? -20.156 24.203 24.344 1 98 266 TRP B N 1
ATOM 4554 C CA . TRP B 1 266 ? -20.281 23.516 23.047 1 98 266 TRP B CA 1
ATOM 4555 C C . TRP B 1 266 ? -21.562 22.672 23 1 98 266 TRP B C 1
ATOM 4557 O O . TRP B 1 266 ? -22.125 22.453 21.938 1 98 266 TRP B O 1
ATOM 4567 N N . ARG B 1 267 ? -22.141 22.156 24.125 1 97.12 267 ARG B N 1
ATOM 4568 C CA . ARG B 1 267 ? -23.312 21.281 24.203 1 97.12 267 ARG B CA 1
ATOM 4569 C C . ARG B 1 267 ? -24.547 22 23.688 1 97.12 267 ARG B C 1
ATOM 4571 O O . ARG B 1 267 ? -25.516 21.359 23.281 1 97.12 267 ARG B O 1
ATOM 4578 N N . ARG B 1 268 ? -24.469 23.25 23.656 1 97.81 268 ARG B N 1
ATOM 4579 C CA . ARG B 1 268 ? -25.609 24.031 23.234 1 97.81 268 ARG B CA 1
ATOM 4580 C C . ARG B 1 268 ? -25.562 24.328 21.75 1 97.81 268 ARG B C 1
ATOM 4582 O O . ARG B 1 268 ? -26.562 24.766 21.156 1 97.81 268 ARG B O 1
ATOM 4589 N N . HIS B 1 269 ? -24.438 24.078 21.172 1 98.12 269 HIS B N 1
ATOM 4590 C CA . HIS B 1 269 ? -24.25 24.625 19.828 1 98.12 269 HIS B CA 1
ATOM 4591 C C . HIS B 1 269 ? -23.812 23.547 18.844 1 98.12 269 HIS B C 1
ATOM 4593 O O . HIS B 1 269 ? -23.891 23.734 17.641 1 98.12 269 HIS B O 1
ATOM 4599 N N . VAL B 1 270 ? -23.266 22.406 19.312 1 97.94 270 VAL B N 1
ATOM 4600 C CA . VAL B 1 270 ? -22.703 21.391 18.438 1 97.94 270 VAL B CA 1
ATOM 4601 C C . VAL B 1 270 ? -23.734 20.281 18.219 1 97.94 270 VAL B C 1
ATOM 4603 O O . VAL B 1 270 ? -24.344 19.797 19.172 1 97.94 270 VAL B O 1
ATOM 4606 N N . GLU B 1 271 ? -23.984 19.922 17.016 1 97.06 271 GLU B N 1
ATOM 4607 C CA . GLU B 1 271 ? -24.875 18.812 16.656 1 97.06 271 GLU B CA 1
ATOM 4608 C C . GLU B 1 271 ? -24.141 17.781 15.797 1 97.06 271 GLU B C 1
ATOM 4610 O O . GLU B 1 271 ? -23.328 18.141 14.945 1 97.06 271 GLU B O 1
ATOM 4615 N N . ILE B 1 272 ? -24.484 16.547 16.094 1 95.5 272 ILE B N 1
ATOM 4616 C CA . ILE B 1 272 ? -23.875 15.461 15.336 1 95.5 272 ILE B CA 1
ATOM 4617 C C . ILE B 1 272 ? -24.656 15.242 14.039 1 95.5 272 ILE B C 1
ATOM 4619 O O . ILE B 1 272 ? -25.875 15.125 14.055 1 95.5 272 ILE B O 1
ATOM 4623 N N . ASP B 1 273 ? -23.938 15.289 12.953 1 94.94 273 ASP B N 1
ATOM 4624 C CA . ASP B 1 273 ? -24.484 15.031 11.625 1 94.94 273 ASP B CA 1
ATOM 4625 C C . ASP B 1 273 ? -23.906 13.742 11.031 1 94.94 273 ASP B C 1
ATOM 4627 O O . ASP B 1 273 ? -22.734 13.688 10.672 1 94.94 273 ASP B O 1
ATOM 4631 N N . ASP B 1 274 ? -24.75 12.719 10.805 1 91.44 274 ASP B N 1
ATOM 4632 C CA . ASP B 1 274 ? -24.344 11.398 10.32 1 91.44 274 ASP B CA 1
ATOM 4633 C C . ASP B 1 274 ? -23.688 11.5 8.945 1 91.44 274 ASP B C 1
ATOM 4635 O O . ASP B 1 274 ? -22.844 10.672 8.602 1 91.44 274 ASP B O 1
ATOM 4639 N N . ARG B 1 275 ? -24.109 12.531 8.227 1 89.75 275 ARG B N 1
ATOM 4640 C CA . ARG B 1 275 ? -23.594 12.719 6.875 1 89.75 275 ARG B CA 1
ATOM 4641 C C . ARG B 1 275 ? -22.109 13.047 6.902 1 89.75 275 ARG B C 1
ATOM 4643 O O . ARG B 1 275 ? -21.422 12.961 5.875 1 89.75 275 ARG B O 1
ATOM 4650 N N . LEU B 1 276 ? -21.516 13.383 8.07 1 89.81 276 LEU B N 1
ATOM 4651 C CA . LEU B 1 276 ? -20.125 13.75 8.219 1 89.81 276 LEU B CA 1
ATOM 4652 C C . LEU B 1 276 ? -19.297 12.578 8.75 1 89.81 276 LEU B C 1
ATOM 4654 O O . LEU B 1 276 ? -18.094 12.703 8.953 1 89.81 276 LEU B O 1
ATOM 4658 N N . MET B 1 277 ? -19.953 11.477 8.898 1 90.38 277 MET B N 1
ATOM 4659 C CA . MET B 1 277 ? -19.25 10.273 9.328 1 90.38 277 MET B CA 1
ATOM 4660 C C . MET B 1 277 ? -18.562 9.594 8.148 1 90.38 277 MET B C 1
ATOM 4662 O O . MET B 1 277 ? -19.094 9.578 7.043 1 90.38 277 MET B O 1
ATOM 4666 N N . ARG B 1 278 ? -17.375 9.078 8.391 1 89 278 ARG B N 1
ATOM 4667 C CA . ARG B 1 278 ? -16.672 8.281 7.387 1 89 278 ARG B CA 1
ATOM 4668 C C . ARG B 1 278 ? -17.203 6.855 7.348 1 89 278 ARG B C 1
ATOM 4670 O O . ARG B 1 278 ? -17.75 6.359 8.344 1 89 278 ARG B O 1
ATOM 4677 N N . PRO B 1 279 ? -17.016 6.199 6.152 1 90.69 279 PRO B N 1
ATOM 4678 C CA . PRO B 1 279 ? -17.453 4.805 6.078 1 90.69 279 PRO B CA 1
ATOM 4679 C C . PRO B 1 279 ? -16.781 3.918 7.129 1 90.69 279 PRO B C 1
ATOM 4681 O O . PRO B 1 279 ? -17.438 3.029 7.688 1 90.69 279 PRO B O 1
ATOM 4684 N N . THR B 1 280 ? -15.508 4.109 7.316 1 92 280 THR B N 1
ATOM 4685 C CA . THR B 1 280 ? -14.758 3.5 8.406 1 92 280 THR B CA 1
ATOM 4686 C C . THR B 1 280 ? -13.992 4.559 9.195 1 92 280 THR B C 1
ATOM 4688 O O . THR B 1 280 ? -13.344 5.43 8.602 1 92 280 THR B O 1
ATOM 4691 N N . GLU B 1 281 ? -14.141 4.445 10.555 1 90.06 281 GLU B N 1
ATOM 4692 C CA . GLU B 1 281 ? -13.539 5.48 11.383 1 90.06 281 GLU B CA 1
ATOM 4693 C C . GLU B 1 281 ? -12.43 4.91 12.266 1 90.06 281 GLU B C 1
ATOM 4695 O O . GLU B 1 281 ? -12.555 3.789 12.773 1 90.06 281 GLU B O 1
ATOM 4700 N N . ILE B 1 282 ? -11.352 5.66 12.352 1 94.38 282 ILE B N 1
ATOM 4701 C CA . ILE B 1 282 ? -10.359 5.402 13.391 1 94.38 282 ILE B CA 1
ATOM 4702 C C . ILE B 1 282 ? -10.812 6.035 14.703 1 94.38 282 ILE B C 1
ATOM 4704 O O . ILE B 1 282 ? -11.031 7.246 14.773 1 94.38 282 ILE B O 1
ATOM 4708 N N . VAL B 1 283 ? -10.953 5.246 15.703 1 96.31 283 VAL B N 1
ATOM 4709 C CA . VAL B 1 283 ? -11.484 5.738 16.969 1 96.31 283 VAL B CA 1
ATOM 4710 C C . VAL B 1 283 ? -10.367 6.383 17.781 1 96.31 283 VAL B C 1
ATOM 4712 O O . VAL B 1 283 ? -10.539 7.469 18.344 1 96.31 283 VAL B O 1
ATOM 4715 N N . THR B 1 284 ? -9.258 5.715 17.844 1 97.81 284 THR B N 1
ATOM 4716 C CA . THR B 1 284 ? -8.133 6.23 18.609 1 97.81 284 THR B CA 1
ATOM 4717 C C . THR B 1 284 ? -6.855 6.215 17.781 1 97.81 284 THR B C 1
ATOM 4719 O O . THR B 1 284 ? -6.531 5.207 17.141 1 97.81 284 THR B O 1
ATOM 4722 N N . SER B 1 285 ? -6.18 7.25 17.766 1 97.88 285 SER B N 1
ATOM 4723 C CA . SER B 1 285 ? -4.863 7.418 17.156 1 97.88 285 SER B CA 1
ATOM 4724 C C . SER B 1 285 ? -3.867 7.996 18.156 1 97.88 285 SER B C 1
ATOM 4726 O O . SER B 1 285 ? -3.902 9.195 18.453 1 97.88 285 SER B O 1
ATOM 4728 N N . ALA B 1 286 ? -3.004 7.156 18.719 1 98.56 286 ALA B N 1
ATOM 4729 C CA . ALA B 1 286 ? -2.016 7.52 19.734 1 98.56 286 ALA B CA 1
ATOM 4730 C C . ALA B 1 286 ? -0.601 7.215 19.25 1 98.56 286 ALA B C 1
ATOM 4732 O O . ALA B 1 286 ? -0.345 6.145 18.688 1 98.56 286 ALA B O 1
ATOM 4733 N N . GLY B 1 287 ? 0.296 8.203 19.375 1 98.69 287 GLY B N 1
ATOM 4734 C CA . GLY B 1 287 ? 1.657 8.031 18.891 1 98.69 287 GLY B CA 1
ATOM 4735 C C . GLY B 1 287 ? 2.688 8.023 20.016 1 98.69 287 GLY B C 1
ATOM 4736 O O . GLY B 1 287 ? 2.502 8.672 21.031 1 98.69 287 GLY B O 1
ATOM 4737 N N . ASN B 1 288 ? 3.73 7.246 19.875 1 98.81 288 ASN B N 1
ATOM 4738 C CA . ASN B 1 288 ? 4.914 7.227 20.734 1 98.81 288 ASN B CA 1
ATOM 4739 C C . ASN B 1 288 ? 6.141 7.762 20 1 98.81 288 ASN B C 1
ATOM 4741 O O . ASN B 1 288 ? 6.789 7.031 19.25 1 98.81 288 ASN B O 1
ATOM 4745 N N . PRO B 1 289 ? 6.508 9.039 20.266 1 98.75 289 PRO B N 1
ATOM 4746 C CA . PRO B 1 289 ? 7.594 9.68 19.516 1 98.75 289 PRO B CA 1
ATOM 4747 C C . PRO B 1 289 ? 8.961 9.445 20.156 1 98.75 289 PRO B C 1
ATOM 4749 O O . PRO B 1 289 ? 9.906 10.203 19.891 1 98.75 289 PRO B O 1
ATOM 4752 N N . GLU B 1 290 ? 9.125 8.438 20.906 1 98.69 290 GLU B N 1
ATOM 4753 C CA . GLU B 1 290 ? 10.344 8.203 21.672 1 98.69 290 GLU B CA 1
ATOM 4754 C C . GLU B 1 290 ? 11.562 8.109 20.75 1 98.69 290 GLU B C 1
ATOM 4756 O O . GLU B 1 290 ? 12.641 8.617 21.094 1 98.69 290 GLU B O 1
ATOM 4761 N N . LYS B 1 291 ? 11.508 7.422 19.641 1 98.75 291 LYS B N 1
ATOM 4762 C CA . LYS B 1 291 ? 12.633 7.301 18.719 1 98.75 291 LYS B CA 1
ATOM 4763 C C . LYS B 1 291 ? 13.109 8.672 18.234 1 98.75 291 LYS B C 1
ATOM 4765 O O . LYS B 1 291 ? 14.312 8.914 18.141 1 98.75 291 LYS B O 1
ATOM 4770 N N . ALA B 1 292 ? 12.18 9.555 17.891 1 98.81 292 ALA B N 1
ATOM 4771 C CA . ALA B 1 292 ? 12.523 10.898 17.438 1 98.81 292 ALA B CA 1
ATOM 4772 C C . ALA B 1 292 ? 13.305 11.656 18.516 1 98.81 292 ALA B C 1
ATOM 4774 O O . ALA B 1 292 ? 14.266 12.359 18.219 1 98.81 292 ALA B O 1
ATOM 4775 N N . LYS B 1 293 ? 12.828 11.5 19.75 1 98.75 293 LYS B N 1
ATOM 4776 C CA . LYS B 1 293 ? 13.531 12.125 20.859 1 98.75 293 LYS B CA 1
ATOM 4777 C C . LYS B 1 293 ? 14.945 11.57 21.016 1 98.75 293 LYS B C 1
ATOM 4779 O O . LYS B 1 293 ? 15.906 12.336 21.125 1 98.75 293 LYS B O 1
ATOM 4784 N N . ARG B 1 294 ? 15.062 10.297 20.969 1 98.5 294 ARG B N 1
ATOM 4785 C CA . ARG B 1 294 ? 16.328 9.617 21.234 1 98.5 294 ARG B CA 1
ATOM 4786 C C . ARG B 1 294 ? 17.328 9.875 20.109 1 98.5 294 ARG B C 1
ATOM 4788 O O . ARG B 1 294 ? 18.5 10.125 20.359 1 98.5 294 ARG B O 1
ATOM 4795 N N . VAL B 1 295 ? 16.938 9.82 18.844 1 98.56 295 VAL B N 1
ATOM 4796 C CA . VAL B 1 295 ? 17.844 9.805 17.703 1 98.56 295 VAL B CA 1
ATOM 4797 C C . VAL B 1 295 ? 18.047 11.227 17.172 1 98.56 295 VAL B C 1
ATOM 4799 O O . VAL B 1 295 ? 19.156 11.617 16.828 1 98.56 295 VAL B O 1
ATOM 4802 N N . LEU B 1 296 ? 16.953 12 17.094 1 98.69 296 LEU B N 1
ATOM 4803 C CA . LEU B 1 296 ? 17.016 13.32 16.469 1 98.69 296 LEU B CA 1
ATOM 4804 C C . LEU B 1 296 ? 17.156 14.414 17.516 1 98.69 296 LEU B C 1
ATOM 4806 O O . LEU B 1 296 ? 17.516 15.547 17.188 1 98.69 296 LEU B O 1
ATOM 4810 N N . GLY B 1 297 ? 16.766 14.117 18.781 1 98.5 297 GLY B N 1
ATOM 4811 C CA . GLY B 1 297 ? 16.672 15.148 19.812 1 98.5 297 GLY B CA 1
ATOM 4812 C C . GLY B 1 297 ? 15.414 15.992 19.688 1 98.5 297 GLY B C 1
ATOM 4813 O O . GLY B 1 297 ? 15.367 17.109 20.188 1 98.5 297 GLY B O 1
ATOM 4814 N N . TRP B 1 298 ? 14.414 15.484 19.031 1 98.75 298 TRP B N 1
ATOM 4815 C CA . TRP B 1 298 ? 13.18 16.234 18.797 1 98.75 298 TRP B CA 1
ATOM 4816 C C . TRP B 1 298 ? 12.102 15.82 19.797 1 98.75 298 TRP B C 1
ATOM 4818 O O . TRP B 1 298 ? 11.914 14.633 20.062 1 98.75 298 TRP B O 1
ATOM 4828 N N . GLU B 1 299 ? 11.391 16.766 20.312 1 98.56 299 GLU B N 1
ATOM 4829 C CA . GLU B 1 299 ? 10.227 16.531 21.156 1 98.56 299 GLU B CA 1
ATOM 4830 C C . GLU B 1 299 ? 9.203 17.656 21.016 1 98.56 299 GLU B C 1
ATOM 4832 O O . GLU B 1 299 ? 9.57 18.844 20.953 1 98.56 299 GLU B O 1
ATOM 4837 N N . ALA B 1 300 ? 7.965 17.25 20.891 1 98.56 300 ALA B N 1
ATOM 4838 C CA . ALA B 1 300 ? 6.914 18.266 20.859 1 98.56 300 ALA B CA 1
ATOM 4839 C C . ALA B 1 300 ? 6.801 18.984 22.219 1 98.56 300 ALA B C 1
ATOM 4841 O O . ALA B 1 300 ? 6.93 18.359 23.266 1 98.56 300 ALA B O 1
ATOM 4842 N N . THR B 1 301 ? 6.523 20.281 22.141 1 98.44 301 THR B N 1
ATOM 4843 C CA . THR B 1 301 ? 6.402 21.031 23.375 1 98.44 301 THR B CA 1
ATOM 4844 C C . THR B 1 301 ? 5.016 21.672 23.484 1 98.44 301 THR B C 1
ATOM 4846 O O . THR B 1 301 ? 4.59 22.047 24.578 1 98.44 301 THR B O 1
ATOM 4849 N N . VAL B 1 302 ? 4.32 21.766 22.422 1 98.56 302 VAL B N 1
ATOM 4850 C CA . VAL B 1 302 ? 3.021 22.422 22.406 1 98.56 302 VAL B CA 1
ATOM 4851 C C . VAL B 1 302 ? 1.922 21.406 22.719 1 98.56 302 VAL B C 1
ATOM 4853 O O . VAL B 1 302 ? 1.784 20.406 22.016 1 98.56 302 VAL B O 1
ATOM 4856 N N . THR B 1 303 ? 1.151 21.656 23.75 1 97.69 303 THR B N 1
ATOM 4857 C CA . THR B 1 303 ? 0.061 20.781 24.156 1 97.69 303 THR B CA 1
ATOM 4858 C C . THR B 1 303 ? -1.187 21.047 23.312 1 97.69 303 THR B C 1
ATOM 4860 O O . THR B 1 303 ? -1.264 22.047 22.609 1 97.69 303 THR B O 1
ATOM 4863 N N . MET B 1 304 ? -2.143 20.062 23.438 1 98.19 304 MET B N 1
ATOM 4864 C CA . MET B 1 304 ? -3.4 20.266 22.734 1 98.19 304 MET B CA 1
ATOM 4865 C C . MET B 1 304 ? -4.062 21.562 23.156 1 98.19 304 MET B C 1
ATOM 4867 O O . MET B 1 304 ? -4.574 22.312 22.312 1 98.19 304 MET B O 1
ATOM 4871 N N . GLU B 1 305 ? -4.039 21.844 24.438 1 98.19 305 GLU B N 1
ATOM 4872 C CA . GLU B 1 305 ? -4.641 23.078 24.953 1 98.19 305 GLU B CA 1
ATOM 4873 C C . GLU B 1 305 ? -4.004 24.312 24.312 1 98.19 305 GLU B C 1
ATOM 4875 O O . GLU B 1 305 ? -4.707 25.25 23.938 1 98.19 305 GLU B O 1
ATOM 4880 N N . GLU B 1 306 ? -2.693 24.25 24.25 1 98.56 306 GLU B N 1
ATOM 4881 C CA . GLU B 1 306 ? -1.975 25.359 23.641 1 98.56 306 GLU B CA 1
ATOM 4882 C C . GLU B 1 306 ? -2.285 25.469 22.141 1 98.56 306 GLU B C 1
ATOM 4884 O O . GLU B 1 306 ? -2.379 26.578 21.594 1 98.56 306 GLU B O 1
ATOM 4889 N N . VAL B 1 307 ? -2.439 24.312 21.469 1 98.69 307 VAL B N 1
ATOM 4890 C CA . VAL B 1 307 ? -2.828 24.312 20.062 1 98.69 307 VAL B CA 1
ATOM 4891 C C . VAL B 1 307 ? -4.176 25 19.891 1 98.69 307 VAL B C 1
ATOM 4893 O O . VAL B 1 307 ? -4.328 25.891 19.047 1 98.69 307 VAL B O 1
ATOM 4896 N N . VAL B 1 308 ? -5.16 24.688 20.766 1 98.69 308 VAL B N 1
ATOM 4897 C CA . VAL B 1 308 ? -6.5 25.266 20.688 1 98.69 308 VAL B CA 1
ATOM 4898 C C . VAL B 1 308 ? -6.426 26.766 20.922 1 98.69 308 VAL B C 1
ATOM 4900 O O . VAL B 1 308 ? -7.043 27.547 20.188 1 98.69 308 VAL B O 1
ATOM 4903 N N . ARG B 1 309 ? -5.656 27.141 21.875 1 98.62 309 ARG B N 1
ATOM 4904 C CA . ARG B 1 309 ? -5.52 28.562 22.203 1 98.62 309 ARG B CA 1
ATOM 4905 C C . ARG B 1 309 ? -4.938 29.328 21.016 1 98.62 309 ARG B C 1
ATOM 4907 O O . ARG B 1 309 ? -5.473 30.375 20.625 1 98.62 309 ARG B O 1
ATOM 4914 N N . ARG B 1 310 ? -3.836 28.797 20.469 1 98.56 310 ARG B N 1
ATOM 4915 C CA . ARG B 1 310 ? -3.15 29.469 19.359 1 98.56 310 ARG B CA 1
ATOM 4916 C C . ARG B 1 310 ? -4.051 29.547 18.125 1 98.56 310 ARG B C 1
ATOM 4918 O O . ARG B 1 310 ? -4.07 30.578 17.453 1 98.56 310 ARG B O 1
ATOM 4925 N N . LEU B 1 311 ? -4.773 28.469 17.844 1 98.62 311 LEU B N 1
ATOM 4926 C CA . LEU B 1 311 ? -5.699 28.484 16.703 1 98.62 311 LEU B CA 1
ATOM 4927 C C . LEU B 1 311 ? -6.816 29.5 16.938 1 98.62 311 LEU B C 1
ATOM 4929 O O . LEU B 1 311 ? -7.195 30.234 16.016 1 98.62 311 LEU B O 1
ATOM 4933 N N . SER B 1 312 ? -7.363 29.562 18.172 1 98.31 312 SER B N 1
ATOM 4934 C CA . SER B 1 312 ? -8.461 30.469 18.5 1 98.31 312 SER B CA 1
ATOM 4935 C C . SER B 1 312 ? -8.023 31.922 18.438 1 98.31 312 SER B C 1
ATOM 4937 O O . SER B 1 312 ? -8.742 32.781 17.906 1 98.31 312 SER B O 1
ATOM 4939 N N . GLU B 1 313 ? -6.824 32.219 18.953 1 98.12 313 GLU B N 1
ATOM 4940 C CA . GLU B 1 313 ? -6.277 33.562 18.875 1 98.12 313 GLU B CA 1
ATOM 4941 C C . GLU B 1 313 ? -6.078 34 17.438 1 98.12 313 GLU B C 1
ATOM 4943 O O . GLU B 1 313 ? -6.371 35.156 17.078 1 98.12 313 GLU B O 1
ATOM 4948 N N . ALA B 1 314 ? -5.504 33.094 16.672 1 97.06 314 ALA B N 1
ATOM 4949 C CA . ALA B 1 314 ? -5.285 33.375 15.258 1 97.06 314 ALA B CA 1
ATOM 4950 C C . ALA B 1 314 ? -6.605 33.656 14.547 1 97.06 314 ALA B C 1
ATOM 4952 O O . ALA B 1 314 ? -6.688 34.531 13.688 1 97.06 314 ALA B O 1
ATOM 4953 N N . GLU B 1 315 ? -7.625 32.875 14.875 1 95.88 315 GLU B N 1
ATOM 4954 C CA . GLU B 1 315 ? -8.945 33.062 14.281 1 95.88 315 GLU B CA 1
ATOM 4955 C C . GLU B 1 315 ? -9.508 34.438 14.633 1 95.88 315 GLU B C 1
ATOM 4957 O O . GLU B 1 315 ? -10.078 35.094 13.773 1 95.88 315 GLU B O 1
ATOM 4962 N N . LEU B 1 316 ? -9.328 34.812 15.812 1 94.31 316 LEU B N 1
ATOM 4963 C CA . LEU B 1 316 ? -9.773 36.156 16.266 1 94.31 316 LEU B CA 1
ATOM 4964 C C . LEU B 1 316 ? -9.047 37.25 15.508 1 94.31 316 LEU B C 1
ATOM 4966 O O . LEU B 1 316 ? -9.656 38.25 15.109 1 94.31 316 LEU B O 1
ATOM 4970 N N . SER B 1 317 ? -7.75 37.062 15.375 1 93.12 317 SER B N 1
ATOM 4971 C CA . SER B 1 317 ? -6.934 38.062 14.688 1 93.12 317 SER B CA 1
ATOM 4972 C C . SER B 1 317 ? -7.352 38.188 13.234 1 93.12 317 SER B C 1
ATOM 4974 O O . SER B 1 317 ? -7.355 39.312 12.695 1 93.12 317 SER B O 1
ATOM 4976 N N . LEU B 1 318 ? -7.609 37.094 12.586 1 89.88 318 LEU B N 1
ATOM 4977 C CA . LEU B 1 318 ? -8.047 37.125 11.195 1 89.88 318 LEU B CA 1
ATOM 4978 C C . LEU B 1 318 ? -9.359 37.875 11.039 1 89.88 318 LEU B C 1
ATOM 4980 O O . LEU B 1 318 ? -9.57 38.562 10.047 1 89.88 318 LEU B O 1
ATOM 4984 N N . ARG B 1 319 ? -10.195 37.781 12.008 1 89.81 319 ARG B N 1
ATOM 4985 C CA . ARG B 1 319 ? -11.508 38.406 11.961 1 89.81 319 ARG B CA 1
ATOM 4986 C C . ARG B 1 319 ? -11.406 39.906 12.25 1 89.81 319 ARG B C 1
ATOM 4988 O O . ARG B 1 319 ? -12.164 40.719 11.688 1 89.81 319 ARG B O 1
ATOM 4995 N N . HIS B 1 320 ? -10.5 40.25 13.039 1 86.88 320 HIS B N 1
ATOM 4996 C CA . HIS B 1 320 ? -10.281 41.656 13.312 1 86.88 320 HIS B CA 1
ATOM 4997 C C . HIS B 1 320 ? -9.711 42.375 12.094 1 86.88 320 HIS B C 1
ATOM 4999 O O . HIS B 1 320 ? -10.078 43.5 11.805 1 86.88 320 HIS B O 1
ATOM 5005 N N . ASP B 1 321 ? -8.812 41.719 11.438 1 81.31 321 ASP B N 1
ATOM 5006 C CA . ASP B 1 321 ? -8.211 42.281 10.242 1 81.31 321 ASP B CA 1
ATOM 5007 C C . ASP B 1 321 ? -9.25 42.438 9.125 1 81.31 321 ASP B C 1
ATOM 5009 O O . ASP B 1 321 ? -9.188 43.375 8.328 1 81.31 321 ASP B O 1
ATOM 5013 N N . ALA B 1 322 ? -10.211 41.656 9.047 1 73.44 322 ALA B N 1
ATOM 5014 C CA . ALA B 1 322 ? -11.242 41.688 8.016 1 73.44 322 ALA B CA 1
ATOM 5015 C C . ALA B 1 322 ? -12.273 42.781 8.312 1 73.44 322 ALA B C 1
ATOM 5017 O O . ALA B 1 322 ? -12.867 43.344 7.387 1 73.44 322 ALA B O 1
ATOM 5018 N N . SER B 1 323 ? -12.477 42.969 9.625 1 66.62 323 SER B N 1
ATOM 5019 C CA . SER B 1 323 ? -13.422 44 10.031 1 66.62 323 SER B CA 1
ATOM 5020 C C . SER B 1 323 ? -12.773 45.375 10.008 1 66.62 323 SER B C 1
ATOM 5022 O O . SER B 1 323 ? -13.469 46.375 9.961 1 66.62 323 SER B O 1
ATOM 5024 N N . ALA B 1 324 ? -11.438 45.5 9.906 1 63.94 324 ALA B N 1
ATOM 5025 C CA . ALA B 1 324 ? -10.766 46.781 9.844 1 63.94 324 ALA B CA 1
ATOM 5026 C C . ALA B 1 324 ? -10.617 47.25 8.398 1 63.94 324 ALA B C 1
ATOM 5028 O O . ALA B 1 324 ? -10.422 46.438 7.492 1 63.94 324 ALA B O 1
#

Solvent-accessible surface area (backbone atoms only — not comparable to full-atom values): 32800 Å² total; per-residue (Å²): 132,68,54,30,36,35,28,37,26,25,54,40,47,63,29,24,49,34,49,52,57,40,45,76,69,55,34,44,43,34,28,24,34,69,44,53,88,75,51,76,42,57,42,24,51,72,72,70,41,56,90,69,44,48,77,37,60,30,39,57,70,38,51,66,42,43,36,50,50,50,64,72,62,60,36,46,31,36,37,42,62,50,54,67,80,49,61,72,54,9,74,78,36,40,65,61,20,32,44,29,31,34,40,22,58,50,35,52,53,51,36,37,60,75,66,66,52,86,39,31,36,40,36,65,36,39,47,46,19,37,24,59,34,92,55,59,34,42,80,80,52,58,72,46,36,52,42,44,36,16,32,14,34,42,33,28,48,41,50,45,52,31,46,22,68,42,69,68,46,44,38,26,36,42,31,35,41,53,54,46,54,81,60,47,60,57,85,41,67,72,42,34,50,39,52,43,35,50,34,36,64,69,66,74,40,74,68,39,78,39,40,79,47,83,27,30,38,18,49,26,41,34,74,61,54,36,51,49,57,56,45,52,71,67,46,95,61,62,55,66,34,30,45,35,57,56,51,64,43,41,46,46,57,52,46,44,55,37,17,44,75,59,76,43,65,44,85,77,30,55,42,77,36,76,89,60,49,60,73,51,77,64,46,33,40,32,36,37,24,60,63,29,33,73,75,68,69,42,75,65,83,57,46,53,69,52,43,42,50,52,42,43,52,47,52,52,51,54,51,50,56,67,75,96,131,69,52,30,34,34,28,37,25,24,55,39,48,61,30,24,50,33,49,52,57,40,46,77,70,54,34,42,42,34,29,24,34,67,44,54,89,76,50,78,42,58,43,23,52,72,72,68,41,55,88,70,44,48,79,36,60,31,39,56,69,38,52,67,41,42,37,49,50,49,63,72,62,61,38,47,30,36,36,42,63,52,53,66,79,49,63,73,54,9,74,78,38,40,65,61,19,31,45,30,32,33,38,21,58,48,34,52,54,50,35,37,59,74,67,65,52,85,39,32,37,39,36,66,36,39,46,46,19,36,22,61,35,93,52,60,34,41,81,79,51,60,71,45,36,53,43,46,36,15,32,13,32,41,35,28,48,42,51,45,52,32,46,23,67,43,70,68,47,45,37,25,34,41,32,35,41,54,55,46,52,80,62,46,61,55,85,39,67,70,42,34,49,39,52,42,35,50,33,35,64,69,66,75,41,74,66,40,78,40,39,78,45,84,25,30,36,17,49,26,40,33,74,61,51,37,50,50,57,55,45,52,70,66,45,96,60,63,53,67,34,32,44,36,56,55,52,63,43,42,44,48,58,53,46,44,54,37,16,44,74,58,75,42,63,43,85,76,27,54,42,76,35,76,88,61,49,61,74,52,76,65,45,31,39,34,36,37,25,59,63,30,34,73,75,67,68,45,75,65,81,57,46,53,70,54,43,42,49,54,43,44,52,46,54,51,51,56,51,50,58,70,74,98

InterPro domains:
  IPR006368 GDP-mannose 4,6-dehydratase [MF_00955] (3-321)
  IPR006368 GDP-mannose 4,6-dehydratase [PTHR43715] (2-311)
  IPR016040 NAD(P)-binding domain [PF16363] (6-310)
  IPR036291 NAD(P)-binding domain superfamily [SSF51735] (3-314)

Foldseek 3Di:
DAAEEEEEPLLAPLNLLLQVVSVVVPHAYEYEDQDPVPRPSVSNVVVPCVVRHHYDHAQLLDLVRLLVVCVVRLGQEYEYPDADDDQQCCQVVLPRRLRNLQSSLVSNLVSCVVVVRQHAYEYEAELLQQFADPDADWPPRHGDHDGSNNVSRNNNQVSQVCSCVVVVHNYEYEHEWAADDLRHDCVDPLNVLLLQLVCCLVVVDQAREDADQQAKTQYAHSSLVSVLRVLQSVFPGHYYFYHGQQDIDTSNVSNCLSNVVSVHGNVRHYDYDNVNDHPDDRRYRGHDGVCSCVRRVGHTDQHSSNSSVNSNVVSVVVVVVVVD/DAAEEEEEPLLAPLNLLLQVVSVVVPHAYEYEDQDPVPRPSVSNVVVPCPVRHHYDHAQLLDLVRLLVVCVVRLGQEYEYPDADDDQQCCQVVLPRRLRNLQSSLVSNLVSCVVVVRLHAYEYEAELLQQFADPDADWPPRHGDHDGSNNVSRNNNQVSQVCSCVVVVHNYEYEHEWAADDLRHDCVDPLNVLLLQLVCCLVVVDQAREAADQQAKTQYAHSSLVSVLRVLQSVFPGHYYFYHGQQDIDTSNVSNCLSNVLSVHGNVRHYDYDNVNDHPDDRRYRGHDGVCSCVRRVGHTDAHSSNSSVNSNVVSVVVVVVVVD

Radius of gyration: 27.15 Å; Cα contacts (8 Å, |Δi|>4): 1387; chains: 2; bounding box: 58×85×58 Å